Protein AF-0000000072286751 (afdb_homodimer)

Organism: Botryotinia fuckeliana (strain B05.10) (NCBI:txid332648)

pLDDT: mean 77.52, std 20.81, range [24.02, 98.33]

Foldseek 3Di:
DDPVVVVQLVVLVVCLVVVPPFQEWEAAQPDIHTDHCVQPLVQFVQNVPPPPPQWDADPVRGIYGYHSVHDVLLVSQVRCCSRNVGGDLCPVPPPVPDPPPSDLPDDPPDDPDDDDAFAAQQDLSLQSLLSNLLVCQVRVGPCSNVVSLSVNLVNRRDHYDQCPDDLVVLQPDDGNLLVSLVVNLVRDLVRDPLVVRSNLVSSLCNLVNVLVVLVVVVVVVVPPPDPQRSNSVHPCNSVSSVVSNVSSVCVVVVVVVVVD/DDPVVVVQLVVLVVCLVVVPPFQEWEAAQPDIHTDHCVQPLVQFVQNVPPPPPQWDADPVRGIYGYHSVHDVQLVSQVRCCSRNVGGDLCPVPPPVPDPPPSDLPDDPPDDPDDDDAFAAQQDLSLQSLLSNLLVCQVRVGPCSNVVSLSVNLVNRRDHYDQCPDDLVVLQPDDGNLLVSLVVNLVRCLPGDPLVVRSNLVSSLCNLVNVLVVLVVVVVVVVPPPDPQRSNSVHPCNSVSSVVSNVSSVCSVVVVVVVVD

Radius of gyration: 31.17 Å; Cα contacts (8 Å, |Δi|>4): 661; chains: 2; bounding box: 61×95×66 Å

Sequence (520 aa):
MNQHQVANAEAQRGIHHSGEYHDIELKCKDNILVAHSAILLPRSTILANREDERWSITETNLRQFDMSDQDSVIVNAALSYIYTSEYNDDPVGTRSNTNMPSYVPAMPRQSQDSFPAARNLDDSRLLFNTEMYIFACKYKIGKLDCLAAEKFYHVAHLPSSPLLYSKADVLDKRPAFVAAASLFCDNMSDLFDRKSDELWKTMKIVSFTNYMGLKDTRWEDREAKSPKRIFWEREDFMMELLEAGWHLYHDLSIGLRNSGMNQHQVANAEAQRGIHHSGEYHDIELKCKDNILVAHSAILLPRSTILANREDERWSITETNLRQFDMSDQDSVIVNAALSYIYTSEYNDDPVGTRSNTNMPSYVPAMPRQSQDSFPAARNLDDSRLLFNTEMYIFACKYKIGKLDCLAAEKFYHVAHLPSSPLLYSKADVLDKRPAFVAAASLFCDNMSDLFDRKSDELWKTMKIVSFTNYMGLKDTRWEDREAKSPKRIFWEREDFMMELLEAGWHLYHDLSIGLRNSG

Solvent-accessible surface area (backbone atoms only — not comparable to full-atom values): 29004 Å² total; per-residue (Å²): 122,55,75,48,50,47,52,44,46,50,40,37,45,49,36,65,73,67,43,60,71,48,50,31,36,40,36,25,54,82,43,74,46,68,40,36,57,65,62,52,31,76,45,14,63,56,74,49,39,83,80,44,81,48,53,48,72,46,96,87,71,31,40,31,38,66,37,49,91,38,57,45,71,57,53,49,31,53,47,36,26,64,51,64,50,42,61,67,67,53,82,84,43,85,68,64,75,66,80,63,68,87,68,73,72,74,74,70,84,65,69,94,80,80,73,79,59,56,54,20,53,60,43,61,44,38,31,45,24,43,51,43,25,52,48,20,60,75,37,45,28,75,66,44,37,56,51,22,35,51,50,29,55,50,52,27,58,32,84,51,71,79,74,77,58,55,73,68,56,50,65,72,50,78,42,20,44,56,53,22,47,50,54,48,60,75,62,37,83,84,73,50,70,60,91,77,32,64,50,57,53,50,51,35,49,42,21,48,38,37,35,54,51,45,57,51,41,64,66,49,43,79,76,56,86,68,88,67,58,64,64,73,62,34,80,61,44,54,54,44,30,44,49,44,23,45,56,65,55,44,67,58,54,57,68,58,54,71,75,101,123,55,75,48,50,48,52,45,46,49,40,36,45,49,37,66,74,67,45,59,70,46,52,32,36,39,36,26,54,81,42,74,46,69,40,37,56,66,62,52,31,75,44,13,63,55,74,50,39,83,81,44,81,49,53,48,72,45,96,87,73,32,40,30,38,66,39,51,89,37,55,46,71,58,52,49,31,51,48,37,25,62,50,65,49,42,61,68,69,54,82,84,46,85,69,64,76,67,78,64,66,86,68,74,71,74,75,71,83,64,69,93,79,78,72,80,58,55,53,20,53,60,44,61,46,39,32,46,23,44,52,44,24,52,48,19,61,74,36,46,29,76,66,44,38,56,51,22,33,50,50,30,54,51,53,27,59,33,84,50,71,77,75,78,56,56,74,69,58,52,66,73,48,79,42,20,44,54,52,24,45,51,53,49,60,75,65,41,83,82,71,54,74,54,88,76,31,66,50,55,52,49,50,35,49,42,21,48,37,37,33,54,50,48,57,50,41,65,64,48,43,78,75,55,85,67,87,68,57,64,67,73,63,35,81,62,45,55,54,45,29,45,50,42,24,44,56,65,54,43,66,58,54,57,66,58,52,69,74,100

Nearest PDB structures (foldseek):
  4j8z-assembly1_A  TM=6.491E-01  e=1.539E-04  Homo sapiens
  3htm-assembly1_B  TM=7.422E-01  e=6.803E-04  Homo sapiens
  6y17-assembly1_B  TM=7.549E-01  e=1.559E-02  Homo sapiens
  8gq6-assembly1_A  TM=4.287E-01  e=3.068E-04  Homo sapiens
  9gp5-assembly1_D  TM=7.508E-01  e=8.080E-02  Homo sapiens

Secondary structure (DSSP, 8-state):
--HHHHHHHHHHHHHHHH-TT--EEEE-SS-EEEE-HHHHGGGBHHHH-TT-TTEEE-TTS-EEEE-TTS-HHHHHHHHHHHHHS---S-TT-TTTT----S---------SS--PPPS-SS-THHHHHHHHHHHHHHHTBTTHHHHHHHHHHHHHTSPPP-----HHHHHHS--HHHHHHHHHHHHHTTT--GGG-HHHHHHHHHHHHHHHHHHHHHHHTTT------GGGG-HHHHHHHHHHHHHHHHHHHHHHHTT-/--HHHHHHHHHHHHHHHH-TT--EEEE-SS-EEEE-HHHHGGGBHHHH-TT-TTEEE-TTS-EEEE-TTS-HHHHHHHHHHHHHS---S-TT-TTTT----S---------SS--PPPS--S-THHHHHHHHHHHHHHHTBTTHHHHHHHHHHHHHTSPPP-----HHHHHHS--HHHHHHHHHHHHHTTT--GGG-HHHHHHHHHHHHHHHHHHHHHHHTTT------GGGG-HHHHHHHHHHHHHHHHHHHHHHHTT-

InterPro domains:
  IPR000210 BTB/POZ domain [PF00651] (17-89)
  IPR011333 SKP1/BTB/POZ domain superfamily [G3DSA:3.30.710.10] (12-195)
  IPR011333 SKP1/BTB/POZ domain superfamily [SSF54695] (7-90)

Structure (mmCIF, N/CA/C/O backbone):
data_AF-0000000072286751-model_v1
#
loop_
_entity.id
_entity.type
_entity.pdbx_description
1 polymer 'BTB domain-containing protein'
#
loop_
_atom_site.group_PDB
_atom_site.id
_atom_site.type_symbol
_atom_site.label_atom_id
_atom_site.label_alt_id
_atom_site.label_comp_id
_atom_site.label_asym_id
_atom_site.label_entity_id
_atom_site.label_seq_id
_atom_site.pdbx_PDB_ins_code
_atom_site.Cartn_x
_atom_site.Cartn_y
_atom_site.Cartn_z
_atom_site.occupancy
_atom_site.B_iso_or_equiv
_atom_site.auth_seq_id
_atom_site.auth_comp_id
_atom_site.auth_asym_id
_atom_site.auth_atom_id
_atom_site.pdbx_PDB_model_num
ATOM 1 N N . MET A 1 1 ? -10.744 -2.936 3.391 1 74.76 1 MET A N 1
ATOM 2 C CA . MET A 1 1 ? -9.531 -3.59 2.909 1 74.76 1 MET A CA 1
ATOM 3 C C . MET A 1 1 ? -9.617 -5.102 3.094 1 74.76 1 MET A C 1
ATOM 5 O O . MET A 1 1 ? -10.14 -5.579 4.103 1 74.76 1 MET A O 1
ATOM 9 N N . ASN A 1 2 ? -9.259 -5.91 2.027 1 84.78 2 ASN A N 1
ATOM 10 C CA . ASN A 1 2 ? -9.193 -7.358 2.187 1 84.78 2 ASN A CA 1
ATOM 11 C C . ASN A 1 2 ? -7.882 -7.792 2.836 1 84.78 2 ASN A C 1
ATOM 13 O O . ASN A 1 2 ? -7.033 -6.955 3.149 1 84.78 2 ASN A O 1
ATOM 17 N N . GLN A 1 3 ? -7.797 -9.016 3.18 1 88.64 3 GLN A N 1
ATOM 18 C CA . GLN A 1 3 ? -6.661 -9.528 3.939 1 88.64 3 GLN A CA 1
ATOM 19 C C . GLN A 1 3 ? -5.351 -9.299 3.191 1 88.64 3 GLN A C 1
ATOM 21 O O . GLN A 1 3 ? -4.299 -9.124 3.81 1 88.64 3 GLN A O 1
ATOM 26 N N . HIS A 1 4 ? -5.405 -9.281 1.93 1 91.17 4 HIS A N 1
ATOM 27 C CA . HIS A 1 4 ? -4.209 -9.109 1.113 1 91.17 4 HIS A CA 1
ATOM 28 C C . HIS A 1 4 ? -3.734 -7.66 1.129 1 91.17 4 HIS A C 1
ATOM 30 O O . HIS A 1 4 ? -2.533 -7.397 1.215 1 91.17 4 HIS A O 1
ATOM 36 N N . GLN A 1 5 ? -4.651 -6.749 1.1 1 89.67 5 GLN A N 1
ATOM 37 C CA . GLN A 1 5 ? -4.334 -5.331 1.231 1 89.67 5 GLN A CA 1
ATOM 38 C C . GLN A 1 5 ? -3.763 -5.019 2.611 1 89.67 5 GLN A C 1
ATOM 40 O O . GLN A 1 5 ? -2.859 -4.192 2.743 1 89.67 5 GLN A O 1
ATOM 45 N N . VAL A 1 6 ? -4.323 -5.726 3.568 1 90.84 6 VAL A N 1
ATOM 46 C CA . VAL A 1 6 ? -3.846 -5.554 4.936 1 90.84 6 VAL A CA 1
ATOM 47 C C . VAL A 1 6 ? -2.397 -6.024 5.042 1 90.84 6 VAL A C 1
ATOM 49 O O . VAL A 1 6 ? -1.567 -5.362 5.67 1 90.84 6 VAL A O 1
ATOM 52 N N . ALA A 1 7 ? -2.074 -7.11 4.457 1 91.77 7 ALA A N 1
ATOM 53 C CA . ALA A 1 7 ? -0.717 -7.648 4.491 1 91.77 7 ALA A CA 1
ATOM 54 C C . ALA A 1 7 ? 0.275 -6.673 3.862 1 91.77 7 ALA A C 1
ATOM 56 O O . ALA A 1 7 ? 1.361 -6.449 4.401 1 91.77 7 ALA A O 1
ATOM 57 N N . ASN A 1 8 ? -0.103 -6.12 2.792 1 90.11 8 ASN A N 1
ATOM 58 C CA . ASN A 1 8 ? 0.754 -5.142 2.129 1 90.11 8 ASN A CA 1
ATOM 59 C C . ASN A 1 8 ? 0.94 -3.89 2.982 1 90.11 8 ASN A C 1
ATOM 61 O O . ASN A 1 8 ? 2.05 -3.366 3.088 1 90.11 8 ASN A O 1
ATOM 65 N N . ALA A 1 9 ? -0.143 -3.448 3.511 1 91 9 ALA A N 1
ATOM 66 C CA . ALA A 1 9 ? -0.096 -2.261 4.361 1 91 9 ALA A CA 1
ATOM 67 C C . ALA A 1 9 ? 0.799 -2.492 5.575 1 91 9 ALA A C 1
ATOM 69 O O . ALA A 1 9 ? 1.557 -1.604 5.973 1 91 9 ALA A O 1
ATOM 70 N N . GLU A 1 10 ? 0.687 -3.633 6.144 1 93.33 10 GLU A N 1
ATOM 71 C CA . GLU A 1 10 ? 1.496 -3.969 7.312 1 93.33 10 GLU A CA 1
ATOM 72 C C . GLU A 1 10 ? 2.98 -4.019 6.96 1 93.33 10 GLU A C 1
ATOM 74 O O . GLU A 1 10 ? 3.826 -3.599 7.752 1 93.33 10 GLU A O 1
ATOM 79 N N . ALA A 1 11 ? 3.236 -4.492 5.859 1 93.6 11 ALA A N 1
ATOM 80 C CA . ALA A 1 11 ? 4.626 -4.544 5.411 1 93.6 11 ALA A CA 1
ATOM 81 C C . ALA A 1 11 ? 5.2 -3.141 5.237 1 93.6 11 ALA A C 1
ATOM 83 O O . ALA A 1 11 ? 6.333 -2.873 5.643 1 93.6 11 ALA A O 1
ATOM 84 N N . GLN A 1 12 ? 4.482 -2.294 4.664 1 93.21 12 GLN A N 1
ATOM 85 C CA . GLN A 1 12 ? 4.922 -0.92 4.449 1 93.21 12 GLN A CA 1
ATOM 86 C C . GLN A 1 12 ? 5.117 -0.19 5.775 1 93.21 12 GLN A C 1
ATOM 88 O O . GLN A 1 12 ? 6.094 0.54 5.951 1 93.21 12 GLN A O 1
ATOM 93 N N . ARG A 1 13 ? 4.173 -0.425 6.657 1 93.73 13 ARG A N 1
ATOM 94 C CA . ARG A 1 13 ? 4.296 0.159 7.989 1 93.73 13 ARG A CA 1
ATOM 95 C C . ARG A 1 13 ? 5.559 -0.333 8.687 1 93.73 13 ARG A C 1
ATOM 97 O O . ARG A 1 13 ? 6.268 0.449 9.324 1 93.73 13 ARG A O 1
ATOM 104 N N . GLY A 1 14 ? 5.739 -1.568 8.519 1 94.77 14 GLY A N 1
ATOM 105 C CA . GLY A 1 14 ? 6.909 -2.162 9.147 1 94.77 14 GLY A CA 1
ATOM 106 C C . GLY A 1 14 ? 8.216 -1.572 8.651 1 94.77 14 GLY A C 1
ATOM 107 O O . GLY A 1 14 ? 9.105 -1.264 9.448 1 94.77 14 GLY A O 1
ATOM 108 N N . ILE A 1 15 ? 8.311 -1.371 7.411 1 94.62 15 ILE A N 1
ATOM 109 C CA . ILE A 1 15 ? 9.566 -0.89 6.845 1 94.62 15 ILE A CA 1
ATOM 110 C C . ILE A 1 15 ? 9.749 0.589 7.18 1 94.62 15 ILE A C 1
ATOM 112 O O . ILE A 1 15 ? 10.876 1.053 7.372 1 94.62 15 ILE A O 1
ATOM 116 N N . HIS A 1 16 ? 8.658 1.303 7.213 1 94.66 16 HIS A N 1
ATOM 117 C CA . HIS A 1 16 ? 8.733 2.691 7.655 1 94.66 16 HIS A CA 1
ATOM 118 C C . HIS A 1 16 ? 9.324 2.791 9.057 1 94.66 16 HIS A C 1
ATOM 120 O O . HIS A 1 16 ? 10.188 3.634 9.312 1 94.66 16 HIS A O 1
ATOM 126 N N . HIS A 1 17 ? 8.912 1.958 9.915 1 94.32 17 HIS A N 1
ATOM 127 C CA . HIS A 1 17 ? 9.324 1.987 11.314 1 94.32 17 HIS A CA 1
ATOM 128 C C . HIS A 1 17 ? 10.764 1.51 11.475 1 94.32 17 HIS A C 1
ATOM 130 O O . HIS A 1 17 ? 11.541 2.108 12.222 1 94.32 17 HIS A O 1
ATOM 136 N N . SER A 1 18 ? 11.101 0.483 10.75 1 94.43 18 SER A N 1
ATOM 137 C CA . SER A 1 18 ? 12.416 -0.121 10.937 1 94.43 18 SER A CA 1
ATOM 138 C C . SER A 1 18 ? 13.489 0.642 10.168 1 94.43 18 SER A C 1
ATOM 140 O O . SER A 1 18 ? 14.657 0.649 10.563 1 94.43 18 SER A O 1
ATOM 142 N N . GLY A 1 19 ? 13.143 1.219 9.072 1 94.62 19 GLY A N 1
ATOM 143 C CA . GLY A 1 19 ? 14.101 1.887 8.205 1 94.62 19 GLY A CA 1
ATOM 144 C C . GLY A 1 19 ? 14.991 0.923 7.444 1 94.62 19 GLY A C 1
ATOM 145 O O . GLY A 1 19 ? 15.958 1.338 6.802 1 94.62 19 GLY A O 1
ATOM 146 N N . GLU A 1 20 ? 14.622 -0.37 7.58 1 93.3 20 GLU A N 1
ATOM 147 C CA . GLU A 1 20 ? 15.413 -1.379 6.882 1 93.3 20 GLU A CA 1
ATOM 148 C C . GLU A 1 20 ? 15.347 -1.184 5.37 1 93.3 20 GLU A C 1
ATOM 150 O O . GLU A 1 20 ? 14.296 -0.837 4.829 1 93.3 20 GLU A O 1
ATOM 155 N N . TYR A 1 21 ? 16.488 -1.318 4.698 1 91.99 21 TYR A N 1
ATOM 156 C CA . TYR A 1 21 ? 16.627 -1.279 3.246 1 91.99 21 TYR A CA 1
ATOM 157 C C . TYR A 1 21 ? 16.479 0.145 2.722 1 91.99 21 TYR A C 1
ATOM 159 O O . TYR A 1 21 ? 16.107 0.351 1.565 1 91.99 21 TYR A O 1
ATOM 167 N N . HIS A 1 22 ? 16.629 1.145 3.634 1 95.21 22 HIS A N 1
ATOM 168 C CA . HIS A 1 22 ? 16.539 2.525 3.171 1 95.21 22 HIS A CA 1
ATOM 169 C C . HIS A 1 22 ? 17.688 2.868 2.23 1 95.21 22 HIS A C 1
ATOM 171 O O . HIS A 1 22 ? 18.764 2.271 2.314 1 95.21 22 HIS A O 1
ATOM 177 N N . ASP A 1 23 ? 17.443 3.802 1.31 1 94.55 23 ASP A N 1
ATOM 178 C CA . ASP A 1 23 ? 18.469 4.252 0.375 1 94.55 23 ASP A CA 1
ATOM 179 C C . ASP A 1 23 ? 18.472 5.774 0.252 1 94.55 23 ASP A C 1
ATOM 181 O O . ASP A 1 23 ? 19.189 6.333 -0.58 1 94.55 23 ASP A O 1
ATOM 185 N N . ILE A 1 24 ? 17.638 6.475 1.074 1 96.68 24 ILE A N 1
ATOM 186 C CA . ILE A 1 24 ? 17.544 7.93 1.079 1 96.68 24 ILE A CA 1
ATOM 187 C C . ILE A 1 24 ? 17.664 8.45 2.51 1 96.68 24 ILE A C 1
ATOM 189 O O . ILE A 1 24 ? 17.097 7.869 3.438 1 96.68 24 ILE A O 1
ATOM 193 N N . GLU A 1 25 ? 18.395 9.458 2.622 1 97.94 25 GLU A N 1
ATOM 194 C CA . GLU A 1 25 ? 18.429 10.228 3.862 1 97.94 25 GLU A CA 1
ATOM 195 C C . GLU A 1 25 ? 17.844 11.623 3.66 1 97.94 25 GLU A C 1
ATOM 197 O O . GLU A 1 25 ? 18.141 12.289 2.666 1 97.94 25 GLU A O 1
ATOM 202 N N . LEU A 1 26 ? 17.002 12.02 4.545 1 98.29 26 LEU A N 1
ATOM 203 C CA . LEU A 1 26 ? 16.434 13.364 4.555 1 98.29 26 LEU A CA 1
ATOM 204 C C . LEU A 1 26 ? 17.012 14.189 5.7 1 98.29 26 LEU A C 1
ATOM 206 O O . LEU A 1 26 ? 16.721 13.927 6.869 1 98.29 26 LEU A O 1
ATOM 210 N N . LYS A 1 27 ? 17.833 15.131 5.359 1 98.33 27 LYS A N 1
ATOM 211 C CA . LYS A 1 27 ? 18.467 15.976 6.367 1 98.33 27 LYS A CA 1
ATOM 212 C C . LYS A 1 27 ? 17.528 17.092 6.819 1 98.33 27 LYS A C 1
ATOM 214 O O . LYS A 1 27 ? 17.354 18.088 6.113 1 98.33 27 LYS A O 1
ATOM 219 N N . CYS A 1 28 ? 16.967 16.931 7.961 1 98.11 28 CYS A N 1
ATOM 220 C CA . CYS A 1 28 ? 16.032 17.908 8.507 1 98.11 28 CYS A CA 1
ATOM 221 C C . CYS A 1 28 ? 16.739 18.869 9.456 1 98.11 28 CYS A C 1
ATOM 223 O O . CYS A 1 28 ? 17.946 18.754 9.676 1 98.11 28 CYS A O 1
ATOM 225 N N . LYS A 1 29 ? 15.99 19.841 9.983 1 96.95 29 LYS A N 1
ATOM 226 C CA . LYS A 1 29 ? 16.505 20.881 10.869 1 96.95 29 LYS A CA 1
ATOM 227 C C . LYS A 1 29 ? 17.157 20.274 12.108 1 96.95 29 LYS A C 1
ATOM 229 O O . LYS A 1 29 ? 18.201 20.748 12.562 1 96.95 29 LYS A O 1
ATOM 234 N N . ASP A 1 30 ? 16.646 19.16 12.621 1 96.86 30 ASP A N 1
ATOM 235 C CA . ASP A 1 30 ? 17.044 18.679 13.941 1 96.86 30 ASP A CA 1
ATOM 236 C C . ASP A 1 30 ? 17.482 17.217 13.883 1 96.86 30 ASP A C 1
ATOM 238 O O . ASP A 1 30 ? 18.044 16.694 14.848 1 96.86 30 ASP A O 1
ATOM 242 N N . ASN A 1 31 ? 17.197 16.528 12.805 1 96.72 31 ASN A N 1
ATOM 243 C CA . ASN A 1 31 ? 17.472 15.097 12.719 1 96.72 31 ASN A CA 1
ATOM 244 C C . ASN A 1 31 ? 17.65 14.647 11.272 1 96.72 31 ASN A C 1
ATOM 246 O O . ASN A 1 31 ? 17.433 15.427 10.343 1 96.72 31 ASN A O 1
ATOM 250 N N . ILE A 1 32 ? 18.147 13.49 11.106 1 97.37 32 ILE A N 1
ATOM 251 C CA . ILE A 1 32 ? 18.185 12.832 9.804 1 97.37 32 ILE A CA 1
ATOM 252 C C . ILE A 1 32 ? 17.176 11.686 9.775 1 97.37 32 ILE A C 1
ATOM 254 O O . ILE A 1 32 ? 17.154 10.848 10.679 1 97.37 32 ILE A O 1
ATOM 258 N N . LEU A 1 33 ? 16.29 11.71 8.813 1 97.84 33 LEU A N 1
ATOM 259 C CA . LEU A 1 33 ? 15.319 10.639 8.619 1 97.84 33 LEU A CA 1
ATOM 260 C C . LEU A 1 33 ? 15.682 9.788 7.407 1 97.84 33 LEU A C 1
ATOM 262 O O . LEU A 1 33 ? 16.365 10.259 6.495 1 97.84 33 LEU A O 1
ATOM 266 N N . VAL A 1 34 ? 15.255 8.543 7.46 1 97.76 34 VAL A N 1
ATOM 267 C CA . VAL A 1 34 ? 15.562 7.658 6.341 1 97.76 34 VAL A CA 1
ATOM 268 C C . VAL A 1 34 ? 14.274 7.288 5.607 1 97.76 34 VAL A C 1
ATOM 270 O O . VAL A 1 34 ? 13.189 7.318 6.192 1 97.76 34 VAL A O 1
ATOM 273 N N . ALA A 1 35 ? 14.363 7.093 4.329 1 97.7 35 ALA A N 1
ATOM 274 C CA . ALA A 1 35 ? 13.229 6.735 3.481 1 97.7 35 ALA A CA 1
ATOM 275 C C . ALA A 1 35 ? 13.665 5.823 2.338 1 97.7 35 ALA A C 1
ATOM 277 O O . ALA A 1 35 ? 14.838 5.454 2.243 1 97.7 35 ALA A O 1
ATOM 278 N N . HIS A 1 36 ? 12.788 5.35 1.568 1 96.8 36 HIS A N 1
ATOM 279 C CA . HIS A 1 36 ? 13.017 4.45 0.444 1 96.8 36 HIS A CA 1
ATOM 280 C C . HIS A 1 36 ? 12.613 5.101 -0.875 1 96.8 36 HIS A C 1
ATOM 282 O O . HIS A 1 36 ? 11.478 5.559 -1.024 1 96.8 36 HIS A O 1
ATOM 288 N N . SER A 1 37 ? 13.501 5.094 -1.837 1 96.15 37 SER A N 1
ATOM 289 C CA . SER A 1 37 ? 13.272 5.743 -3.123 1 96.15 37 SER A CA 1
ATOM 290 C C . SER A 1 37 ? 12.001 5.224 -3.786 1 96.15 37 SER A C 1
ATOM 292 O O . SER A 1 37 ? 11.192 6.007 -4.288 1 96.15 37 SER A O 1
ATOM 294 N N . ALA A 1 38 ? 11.784 3.941 -3.727 1 95.16 38 ALA A N 1
ATOM 295 C CA . ALA A 1 38 ? 10.68 3.29 -4.428 1 95.16 38 ALA A CA 1
ATOM 296 C C . ALA A 1 38 ? 9.334 3.715 -3.847 1 95.16 38 ALA A C 1
ATOM 298 O O . ALA A 1 38 ? 8.3 3.593 -4.507 1 95.16 38 ALA A O 1
ATOM 299 N N . ILE A 1 39 ? 9.359 4.137 -2.587 1 95.82 39 ILE A N 1
ATOM 300 C CA . ILE A 1 39 ? 8.12 4.495 -1.905 1 95.82 39 ILE A CA 1
ATOM 301 C C . ILE A 1 39 ? 7.943 6.012 -1.918 1 95.82 39 ILE A C 1
ATOM 303 O O . ILE A 1 39 ? 6.857 6.515 -2.214 1 95.82 39 ILE A O 1
ATOM 307 N N . LEU A 1 40 ? 9.003 6.75 -1.689 1 97 40 LEU A N 1
ATOM 308 C CA . LEU A 1 40 ? 8.973 8.195 -1.49 1 97 40 LEU A CA 1
ATOM 309 C C . LEU A 1 40 ? 8.876 8.926 -2.825 1 97 40 LEU A C 1
ATOM 311 O O . LEU A 1 40 ? 8.032 9.808 -2.996 1 97 40 LEU A O 1
ATOM 315 N N . LEU A 1 41 ? 9.645 8.567 -3.822 1 96.7 41 LEU A N 1
ATOM 316 C CA . LEU A 1 41 ? 9.883 9.403 -4.994 1 96.7 41 LEU A CA 1
ATOM 317 C C . LEU A 1 41 ? 8.66 9.423 -5.905 1 96.7 41 LEU A C 1
ATOM 319 O O . LEU A 1 41 ? 8.294 10.474 -6.436 1 96.7 41 LEU A O 1
ATOM 323 N N . PRO A 1 42 ? 7.967 8.306 -6.017 1 95.45 42 PRO A N 1
ATOM 324 C CA . PRO A 1 42 ? 6.772 8.372 -6.861 1 95.45 42 PRO A CA 1
ATOM 325 C C . PRO A 1 42 ? 5.694 9.288 -6.286 1 95.45 42 PRO A C 1
ATOM 327 O O . PRO A 1 42 ? 4.75 9.655 -6.991 1 95.45 42 PRO A O 1
ATOM 330 N N . ARG A 1 43 ? 5.82 9.617 -5.029 1 96.27 43 ARG A N 1
ATOM 331 C CA . ARG A 1 43 ? 4.75 10.334 -4.341 1 96.27 43 ARG A CA 1
ATOM 332 C C . ARG A 1 43 ? 5.05 11.827 -4.269 1 96.27 43 ARG A C 1
ATOM 334 O O . ARG A 1 43 ? 4.238 12.605 -3.762 1 96.27 43 ARG A O 1
ATOM 341 N N . SER A 1 44 ? 6.147 12.29 -4.757 1 96.83 44 SER A N 1
ATOM 342 C CA . SER A 1 44 ? 6.535 13.696 -4.706 1 96.83 44 SER A CA 1
ATOM 343 C C . SER A 1 44 ? 7.307 14.103 -5.957 1 96.83 44 SER A C 1
ATOM 345 O O . SER A 1 44 ? 8.42 13.627 -6.188 1 96.83 44 SER A O 1
ATOM 347 N N . THR A 1 45 ? 6.806 15.026 -6.698 1 95.19 45 THR A N 1
ATOM 348 C CA . THR A 1 45 ? 7.46 15.467 -7.925 1 95.19 45 THR A CA 1
ATOM 349 C C . THR A 1 45 ? 8.751 16.217 -7.61 1 95.19 45 THR A C 1
ATOM 351 O O . THR A 1 45 ? 9.732 16.113 -8.35 1 95.19 45 THR A O 1
ATOM 354 N N . ILE A 1 46 ? 8.779 16.961 -6.528 1 96.35 46 ILE A N 1
ATOM 355 C CA . ILE A 1 46 ? 9.95 17.745 -6.151 1 96.35 46 ILE A CA 1
ATOM 356 C C . ILE A 1 46 ? 11.079 16.811 -5.719 1 96.35 46 ILE A C 1
ATOM 358 O O . ILE A 1 46 ? 12.223 16.969 -6.151 1 96.35 46 ILE A O 1
ATOM 362 N N . LEU A 1 47 ? 10.748 15.844 -4.982 1 96.93 47 LEU A N 1
ATOM 363 C CA . LEU A 1 47 ? 11.763 14.921 -4.486 1 96.93 47 LEU A CA 1
ATOM 364 C C . LEU A 1 47 ? 12.231 13.981 -5.592 1 96.93 47 LEU A C 1
ATOM 366 O O . LEU A 1 47 ? 13.348 13.463 -5.541 1 96.93 47 LEU A O 1
ATOM 370 N N . ALA A 1 48 ? 11.403 13.756 -6.567 1 96.05 48 ALA A N 1
ATOM 371 C CA . ALA A 1 48 ? 11.753 12.87 -7.674 1 96.05 48 ALA A CA 1
ATOM 372 C C . ALA A 1 48 ? 12.659 13.577 -8.677 1 96.05 48 ALA A C 1
ATOM 374 O O . ALA A 1 48 ? 13.253 12.935 -9.547 1 96.05 48 ALA A O 1
ATOM 375 N N . ASN A 1 49 ? 12.747 14.895 -8.597 1 96.62 49 ASN A N 1
ATOM 376 C CA . ASN A 1 49 ? 13.571 15.664 -9.523 1 96.62 49 ASN A CA 1
ATOM 377 C C . ASN A 1 49 ? 15.058 15.466 -9.248 1 96.62 49 ASN A C 1
ATOM 379 O O . ASN A 1 49 ? 15.614 16.086 -8.34 1 96.62 49 ASN A O 1
ATOM 383 N N . ARG A 1 50 ? 15.699 14.743 -10.042 1 90.41 50 ARG A N 1
ATOM 384 C CA . ARG A 1 50 ? 17.095 14.362 -9.854 1 90.41 50 ARG A CA 1
ATOM 385 C C . ARG A 1 50 ? 18.018 15.565 -10.02 1 90.41 50 ARG A C 1
ATOM 387 O O . ARG A 1 50 ? 19.147 15.561 -9.524 1 90.41 50 ARG A O 1
ATOM 394 N N . GLU A 1 51 ? 17.53 16.596 -10.661 1 94.27 51 GLU A N 1
ATOM 395 C CA . GLU A 1 51 ? 18.346 17.772 -10.946 1 94.27 51 GLU A CA 1
ATOM 396 C C . GLU A 1 51 ? 18.268 18.787 -9.809 1 94.27 51 GLU A C 1
ATOM 398 O O . GLU A 1 51 ? 18.977 19.795 -9.82 1 94.27 51 GLU A O 1
ATOM 403 N N . ASP A 1 52 ? 17.405 18.471 -8.939 1 95.46 52 ASP A N 1
ATOM 404 C CA . ASP A 1 52 ? 17.316 19.365 -7.789 1 95.46 52 ASP A CA 1
ATOM 405 C C . ASP A 1 52 ? 18.647 19.435 -7.043 1 95.46 52 ASP A C 1
ATOM 407 O O . ASP A 1 52 ? 19.207 18.403 -6.665 1 95.46 52 ASP A O 1
ATOM 411 N N . GLU A 1 53 ? 19.167 20.616 -6.795 1 96.28 53 GLU A N 1
ATOM 412 C CA . GLU A 1 53 ? 20.492 20.85 -6.229 1 96.28 53 GLU A CA 1
ATOM 413 C C . GLU A 1 53 ? 20.563 20.384 -4.777 1 96.28 53 GLU A C 1
ATOM 415 O O . GLU A 1 53 ? 21.652 20.256 -4.214 1 96.28 53 GLU A O 1
ATOM 420 N N . ARG A 1 54 ? 19.437 20.129 -4.211 1 97.1 54 ARG A N 1
ATOM 421 C CA . ARG A 1 54 ? 19.405 19.723 -2.81 1 97.1 54 ARG A CA 1
ATOM 422 C C . ARG A 1 54 ? 19.787 18.255 -2.656 1 97.1 54 ARG A C 1
ATOM 424 O O . ARG A 1 54 ? 20.015 17.781 -1.541 1 97.1 54 ARG A O 1
ATOM 431 N N . TRP A 1 55 ? 19.848 17.566 -3.745 1 96.9 55 TRP A N 1
ATOM 432 C CA . TRP A 1 55 ? 20.302 16.18 -3.705 1 96.9 55 TRP A CA 1
ATOM 433 C C . TRP A 1 55 ? 21.824 16.108 -3.635 1 96.9 55 TRP A C 1
ATOM 435 O O . TRP A 1 55 ? 22.519 16.892 -4.284 1 96.9 55 TRP A O 1
ATOM 445 N N . SER A 1 56 ? 22.35 15.159 -2.917 1 96.71 56 SER A N 1
ATOM 446 C CA . SER A 1 56 ? 23.769 14.833 -2.828 1 96.71 56 SER A CA 1
ATOM 447 C C . SER A 1 56 ? 23.978 13.361 -2.49 1 96.71 56 SER A C 1
ATOM 449 O O . SER A 1 56 ? 23.014 12.63 -2.254 1 96.71 56 SER A O 1
ATOM 451 N N . ILE A 1 57 ? 25.211 12.896 -2.595 1 94.02 57 ILE A N 1
ATOM 452 C CA . ILE A 1 57 ? 25.577 11.529 -2.24 1 94.02 57 ILE A CA 1
ATOM 453 C C . ILE A 1 57 ? 26.427 11.535 -0.972 1 94.02 57 ILE A C 1
ATOM 455 O O . ILE A 1 57 ? 27.384 12.306 -0.862 1 94.02 57 ILE A O 1
ATOM 459 N N . THR A 1 58 ? 25.989 10.761 -0.036 1 91.62 58 THR A N 1
ATOM 460 C CA . THR A 1 58 ? 26.707 10.696 1.232 1 91.62 58 THR A CA 1
ATOM 461 C C . THR A 1 58 ? 27.974 9.857 1.095 1 91.62 58 THR A C 1
ATOM 463 O O . THR A 1 58 ? 28.196 9.223 0.061 1 91.62 58 THR A O 1
ATOM 466 N N . GLU A 1 59 ? 28.764 9.821 2.16 1 89.09 59 GLU A N 1
ATOM 467 C CA . GLU A 1 59 ? 29.991 9.032 2.194 1 89.09 59 GLU A CA 1
ATOM 468 C C . GLU A 1 59 ? 29.691 7.539 2.094 1 89.09 59 GLU A C 1
ATOM 470 O O . GLU A 1 59 ? 30.51 6.769 1.587 1 89.09 59 GLU A O 1
ATOM 475 N N . THR A 1 60 ? 28.52 7.148 2.622 1 86.74 60 THR A N 1
ATOM 476 C CA . THR A 1 60 ? 28.126 5.744 2.602 1 86.74 60 THR A CA 1
ATOM 477 C C . THR A 1 60 ? 27.384 5.408 1.311 1 86.74 60 THR A C 1
ATOM 479 O O . THR A 1 60 ? 26.73 4.367 1.218 1 86.74 60 THR A O 1
ATOM 482 N N . ASN A 1 61 ? 27.357 6.334 0.338 1 86.49 61 ASN A N 1
ATOM 483 C CA . ASN A 1 61 ? 26.822 6.136 -1.005 1 86.49 61 ASN A CA 1
ATOM 484 C C . ASN A 1 61 ? 25.297 6.099 -1.002 1 86.49 61 ASN A C 1
ATOM 486 O O . ASN A 1 61 ? 24.688 5.354 -1.772 1 86.49 61 ASN A O 1
ATOM 490 N N . LEU A 1 62 ? 24.726 6.793 -0.003 1 91 62 LEU A N 1
ATOM 491 C CA . LEU A 1 62 ? 23.283 7.009 0.023 1 91 62 LEU A CA 1
ATOM 492 C C . LEU A 1 62 ? 22.926 8.367 -0.572 1 91 62 LEU A C 1
ATOM 494 O O . LEU A 1 62 ? 23.749 9.285 -0.573 1 91 62 LEU A O 1
ATOM 498 N N . ARG A 1 63 ? 21.774 8.429 -1.103 1 95.07 63 ARG A N 1
ATOM 499 C CA . ARG A 1 63 ? 21.259 9.718 -1.551 1 95.07 63 ARG A CA 1
ATOM 500 C C . ARG A 1 63 ? 20.723 10.532 -0.378 1 95.07 63 ARG A C 1
ATOM 502 O O . ARG A 1 63 ? 20.028 9.998 0.489 1 95.07 63 ARG A O 1
ATOM 509 N N . GLN A 1 64 ? 21.125 11.806 -0.397 1 97.68 64 GLN A N 1
ATOM 510 C CA . GLN A 1 64 ? 20.658 12.675 0.678 1 97.68 64 GLN A CA 1
ATOM 511 C C . GLN A 1 64 ? 19.98 13.923 0.121 1 97.68 64 GLN A C 1
ATOM 513 O O . GLN A 1 64 ? 20.484 14.543 -0.818 1 97.68 64 GLN A O 1
ATOM 518 N N . PHE A 1 65 ? 18.855 14.24 0.587 1 98.3 65 PHE A N 1
ATOM 519 C CA . PHE A 1 65 ? 18.134 15.451 0.214 1 98.3 65 PHE A CA 1
ATOM 520 C C . PHE A 1 65 ? 18.189 16.481 1.337 1 98.3 65 PHE A C 1
ATOM 522 O O . PHE A 1 65 ? 17.815 16.188 2.474 1 98.3 65 PHE A O 1
ATOM 529 N N . ASP A 1 66 ? 18.561 17.677 1.068 1 98.26 66 ASP A N 1
ATOM 530 C CA . ASP A 1 66 ? 18.725 18.719 2.077 1 98.26 66 ASP A CA 1
ATOM 531 C C . ASP A 1 66 ? 17.399 19.423 2.359 1 98.26 66 ASP A C 1
ATOM 533 O O . ASP A 1 66 ? 16.936 20.232 1.553 1 98.26 66 ASP A O 1
ATOM 537 N N . MET A 1 67 ? 16.783 19.101 3.464 1 97.23 67 MET A N 1
ATOM 538 C CA . MET A 1 67 ? 15.598 19.777 3.984 1 97.23 67 MET A CA 1
ATOM 539 C C . MET A 1 67 ? 15.865 20.353 5.37 1 97.23 67 MET A C 1
ATOM 541 O O . MET A 1 67 ? 15.068 20.164 6.291 1 97.23 67 MET A O 1
ATOM 545 N N . SER A 1 68 ? 16.981 20.962 5.551 1 97.46 68 SER A N 1
ATOM 546 C CA . SER A 1 68 ? 17.426 21.458 6.849 1 97.46 68 SER A CA 1
ATOM 547 C C . SER A 1 68 ? 16.523 22.58 7.351 1 97.46 68 SER A C 1
ATOM 549 O O . SER A 1 68 ? 16.568 22.94 8.529 1 97.46 68 SER A O 1
ATOM 551 N N . ASP A 1 69 ? 15.681 23.144 6.517 1 95.6 69 ASP A N 1
ATOM 552 C CA . ASP A 1 69 ? 14.733 24.183 6.907 1 95.6 69 ASP A CA 1
ATOM 553 C C . ASP A 1 69 ? 13.431 23.574 7.42 1 95.6 69 ASP A C 1
ATOM 555 O O . ASP A 1 69 ? 12.538 24.294 7.871 1 95.6 69 ASP A O 1
ATOM 559 N N . GLN A 1 70 ? 13.352 22.26 7.348 1 96.55 70 GLN A N 1
ATOM 560 C CA . GLN A 1 70 ? 12.121 21.59 7.753 1 96.55 70 GLN A CA 1
ATOM 561 C C . GLN A 1 70 ? 12.294 20.886 9.095 1 96.55 70 GLN A C 1
ATOM 563 O O . GLN A 1 70 ? 13.349 20.308 9.368 1 96.55 70 GLN A O 1
ATOM 568 N N . ASP A 1 71 ? 11.202 20.901 9.933 1 96.12 71 ASP A N 1
ATOM 569 C CA . ASP A 1 71 ? 11.174 20.148 11.183 1 96.12 71 ASP A CA 1
ATOM 570 C C . ASP A 1 71 ? 11.003 18.653 10.92 1 96.12 71 ASP A C 1
ATOM 572 O O . ASP A 1 71 ? 10.151 18.252 10.124 1 96.12 71 ASP A O 1
ATOM 576 N N . SER A 1 72 ? 11.77 17.835 11.645 1 97.14 72 SER A N 1
ATOM 577 C CA . SER A 1 72 ? 11.723 16.391 11.436 1 97.14 72 SER A CA 1
ATOM 578 C C . SER A 1 72 ? 10.348 15.827 11.779 1 97.14 72 SER A C 1
ATOM 580 O O . SER A 1 72 ? 9.915 14.834 11.192 1 97.14 72 SER A O 1
ATOM 582 N N . VAL A 1 73 ? 9.639 16.481 12.716 1 96.56 73 VAL A N 1
ATOM 583 C CA . VAL A 1 73 ? 8.323 16.001 13.124 1 96.56 73 VAL A CA 1
ATOM 584 C C . VAL A 1 73 ? 7.352 16.09 11.949 1 96.56 73 VAL A C 1
ATOM 586 O O . VAL A 1 73 ? 6.562 15.172 11.717 1 96.56 73 VAL A O 1
ATOM 589 N N . ILE A 1 74 ? 7.456 17.146 11.151 1 97.09 74 ILE A N 1
ATOM 590 C CA . ILE A 1 74 ? 6.593 17.346 9.992 1 97.09 74 ILE A CA 1
ATOM 591 C C . ILE A 1 74 ? 6.98 16.367 8.886 1 97.09 74 ILE A C 1
ATOM 593 O O . ILE A 1 74 ? 6.115 15.729 8.282 1 97.09 74 ILE A O 1
ATOM 597 N N . VAL A 1 75 ? 8.276 16.216 8.67 1 98.22 75 VAL A N 1
ATOM 598 C CA . VAL A 1 75 ? 8.767 15.33 7.619 1 98.22 75 VAL A CA 1
ATOM 599 C C . VAL A 1 75 ? 8.39 13.886 7.943 1 98.22 75 VAL A C 1
ATOM 601 O O . VAL A 1 75 ? 7.943 13.143 7.066 1 98.22 75 VAL A O 1
ATOM 604 N N . ASN A 1 76 ? 8.534 13.555 9.211 1 97.6 76 ASN A N 1
ATOM 605 C CA . ASN A 1 76 ? 8.191 12.198 9.623 1 97.6 76 ASN A CA 1
ATOM 606 C C . ASN A 1 76 ? 6.7 11.92 9.455 1 97.6 76 ASN A C 1
ATOM 608 O O . ASN A 1 76 ? 6.31 10.815 9.075 1 97.6 76 ASN A O 1
ATOM 612 N N . ALA A 1 77 ? 5.862 12.875 9.757 1 97.6 77 ALA A N 1
ATOM 613 C CA . ALA A 1 77 ? 4.423 12.731 9.549 1 97.6 77 ALA A CA 1
ATOM 614 C C . ALA A 1 77 ? 4.096 12.575 8.066 1 97.6 77 ALA A C 1
ATOM 616 O O . ALA A 1 77 ? 3.247 11.763 7.693 1 97.6 77 ALA A O 1
ATOM 617 N N . ALA A 1 78 ? 4.785 13.345 7.246 1 98.18 78 ALA A N 1
ATOM 618 C CA . ALA A 1 78 ? 4.592 13.223 5.803 1 98.18 78 ALA A CA 1
ATOM 619 C C . ALA A 1 78 ? 4.995 11.836 5.31 1 98.18 78 ALA A C 1
ATOM 621 O O . ALA A 1 78 ? 4.301 11.238 4.484 1 98.18 78 ALA A O 1
ATOM 622 N N . LEU A 1 79 ? 6.114 11.319 5.849 1 97.95 79 LEU A N 1
ATOM 623 C CA . LEU A 1 79 ? 6.541 9.967 5.504 1 97.95 79 LEU A CA 1
ATOM 624 C C . LEU A 1 79 ? 5.496 8.941 5.928 1 97.95 79 LEU A C 1
ATOM 626 O O . LEU A 1 79 ? 5.174 8.026 5.168 1 97.95 79 LEU A O 1
ATOM 630 N N . SER A 1 80 ? 4.979 9.126 7.122 1 97.1 80 SER A N 1
ATOM 631 C CA . SER A 1 80 ? 3.931 8.225 7.59 1 97.1 80 SER A CA 1
ATOM 632 C C . SER A 1 80 ? 2.761 8.183 6.613 1 97.1 80 SER A C 1
ATOM 634 O O . SER A 1 80 ? 2.247 7.107 6.298 1 97.1 80 SER A O 1
ATOM 636 N N . TYR A 1 81 ? 2.404 9.293 6.114 1 97.19 81 TYR A N 1
ATOM 637 C CA . TYR A 1 81 ? 1.32 9.37 5.142 1 97.19 81 TYR A CA 1
ATOM 638 C C . TYR A 1 81 ? 1.675 8.612 3.868 1 97.19 81 TYR A C 1
ATOM 640 O O . TYR A 1 81 ? 0.85 7.87 3.329 1 97.19 81 TYR A O 1
ATOM 648 N N . ILE A 1 82 ? 2.844 8.825 3.402 1 97.35 82 ILE A N 1
ATOM 649 C CA . ILE A 1 82 ? 3.296 8.234 2.148 1 97.35 82 ILE A CA 1
ATOM 650 C C . ILE A 1 82 ? 3.323 6.712 2.275 1 97.35 82 ILE A C 1
ATOM 652 O O . ILE A 1 82 ? 2.979 5.998 1.33 1 97.35 82 ILE A O 1
ATOM 656 N N . TYR A 1 83 ? 3.671 6.25 3.474 1 95.45 83 TYR A N 1
ATOM 657 C CA . TYR A 1 83 ? 3.805 4.814 3.689 1 95.45 83 TYR A CA 1
ATOM 658 C C . TYR A 1 83 ? 2.462 4.189 4.047 1 95.45 83 TYR A C 1
ATOM 660 O O . TYR A 1 83 ? 2.19 3.04 3.69 1 95.45 83 TYR A O 1
ATOM 668 N N . THR A 1 84 ? 1.599 4.941 4.761 1 94.34 84 THR A N 1
ATOM 669 C CA . THR A 1 84 ? 0.462 4.283 5.396 1 94.34 84 THR A CA 1
ATOM 670 C C . THR A 1 84 ? -0.838 5.009 5.062 1 94.34 84 THR A C 1
ATOM 672 O O . THR A 1 84 ? -1.916 4.591 5.49 1 94.34 84 THR A O 1
ATOM 675 N N . SER A 1 85 ? -0.792 6.096 4.378 1 94.74 85 SER A N 1
ATOM 676 C CA . SER A 1 85 ? -1.951 6.881 3.969 1 94.74 85 SER A CA 1
ATOM 677 C C . SER A 1 85 ? -2.539 7.654 5.145 1 94.74 85 SER A C 1
ATOM 679 O O . SER A 1 85 ? -3.703 8.059 5.109 1 94.74 85 SER A O 1
ATOM 681 N N . GLU A 1 86 ? -1.723 7.724 6.208 1 94.23 86 GLU A N 1
ATOM 682 C CA . GLU A 1 86 ? -2.161 8.451 7.396 1 94.23 86 GLU A CA 1
ATOM 683 C C . GLU A 1 86 ? -0.974 9.049 8.146 1 94.23 86 GLU A C 1
ATOM 685 O O . GLU A 1 86 ? 0.17 8.64 7.935 1 94.23 86 GLU A O 1
ATOM 690 N N . TYR A 1 87 ? -1.249 10.06 8.937 1 96.08 87 TYR A N 1
ATOM 691 C CA . TYR A 1 87 ? -0.235 10.574 9.852 1 96.08 87 TYR A CA 1
ATOM 692 C C . TYR A 1 87 ? -0.86 10.999 11.175 1 96.08 87 TYR A C 1
ATOM 694 O O . TYR A 1 87 ? -2.069 11.231 11.252 1 96.08 87 TYR A O 1
ATOM 702 N N . ASN A 1 88 ? -0.061 10.989 12.178 1 94.7 88 ASN A N 1
ATOM 703 C CA . ASN A 1 88 ? -0.473 11.436 13.504 1 94.7 88 ASN A CA 1
ATOM 704 C C . ASN A 1 88 ? -0.254 12.936 13.683 1 94.7 88 ASN A C 1
ATOM 706 O O . ASN A 1 88 ? 0.884 13.408 13.666 1 94.7 88 ASN A O 1
ATOM 710 N N . ASP A 1 89 ? -1.293 13.643 13.789 1 95.15 89 ASP A N 1
ATOM 711 C CA . ASP A 1 89 ? -1.156 15.09 13.919 1 95.15 89 ASP A CA 1
ATOM 712 C C . ASP A 1 89 ? -0.997 15.498 15.382 1 95.15 89 ASP A C 1
ATOM 714 O O . ASP A 1 89 ? -0.977 16.689 15.701 1 95.15 89 ASP A O 1
ATOM 718 N N . ASP A 1 90 ? -0.933 14.563 16.309 1 90.13 90 ASP A N 1
ATOM 719 C CA . ASP A 1 90 ? -0.642 14.803 17.719 1 90.13 90 ASP A CA 1
ATOM 720 C C . ASP A 1 90 ? 0.516 13.93 18.197 1 90.13 90 ASP A C 1
ATOM 722 O O . ASP A 1 90 ? 0.349 13.11 19.103 1 90.13 90 ASP A O 1
ATOM 726 N N . PRO A 1 91 ? 1.652 14.217 17.681 1 80.98 91 PRO A N 1
ATOM 727 C CA . PRO A 1 91 ? 2.769 13.322 17.993 1 80.98 91 PRO A CA 1
ATOM 728 C C . PRO A 1 91 ? 3.179 13.38 19.463 1 80.98 91 PRO A C 1
ATOM 730 O O . PRO A 1 91 ? 3.746 12.419 19.988 1 80.98 91 PRO A O 1
ATOM 733 N N . VAL A 1 92 ? 2.98 14.469 20.186 1 74.72 92 VAL A N 1
ATOM 734 C CA . VAL A 1 92 ? 3.38 14.62 21.581 1 74.72 92 VAL A CA 1
ATOM 735 C C . VAL A 1 92 ? 2.264 14.119 22.496 1 74.72 92 VAL A C 1
ATOM 737 O O . VAL A 1 92 ? 2.489 13.874 23.683 1 74.72 92 VAL A O 1
ATOM 740 N N . GLY A 1 93 ? 1.188 13.547 21.93 1 66.53 93 GLY A N 1
ATOM 741 C CA . GLY A 1 93 ? 0.1 12.971 22.704 1 66.53 93 GLY A CA 1
ATOM 742 C C . GLY A 1 93 ? -0.636 13.992 23.55 1 66.53 93 GLY A C 1
ATOM 743 O O . GLY A 1 93 ? -1.079 13.685 24.659 1 66.53 93 GLY A O 1
ATOM 744 N N . THR A 1 94 ? -0.465 15.251 23.289 1 55.8 94 THR A N 1
ATOM 745 C CA . THR A 1 94 ? -1.18 16.214 24.118 1 55.8 94 THR A CA 1
ATOM 746 C C . THR A 1 94 ? -2.676 15.91 24.134 1 55.8 94 THR A C 1
ATOM 748 O O . THR A 1 94 ? -3.364 16.203 25.114 1 55.8 94 THR A O 1
ATOM 751 N N . ARG A 1 95 ? -3.338 15.327 23.084 1 53 95 ARG A N 1
ATOM 752 C CA . ARG A 1 95 ? -4.764 15.016 23.057 1 53 95 ARG A CA 1
ATOM 753 C C . ARG A 1 95 ? -4.998 13.541 22.751 1 53 95 ARG A C 1
ATOM 755 O O . ARG A 1 95 ? -6.028 13.175 22.181 1 53 95 ARG A O 1
ATOM 762 N N . SER A 1 96 ? -4.118 12.605 23.077 1 41.67 96 SER A N 1
ATOM 763 C CA . SER A 1 96 ? -4.141 11.178 22.774 1 41.67 96 SER A CA 1
ATOM 764 C C . SER A 1 96 ? -5.528 10.587 23.003 1 41.67 96 SER A C 1
ATOM 766 O O . SER A 1 96 ? -5.765 9.414 22.706 1 41.67 96 SER A O 1
ATOM 768 N N . ASN A 1 97 ? -6.22 11.092 23.989 1 35.85 97 ASN A N 1
ATOM 769 C CA . ASN A 1 97 ? -7.311 10.231 24.434 1 35.85 97 ASN A CA 1
ATOM 770 C C . ASN A 1 97 ? -8.329 9.997 23.322 1 35.85 97 ASN A C 1
ATOM 772 O O . ASN A 1 97 ? -9.348 9.338 23.537 1 35.85 97 ASN A O 1
ATOM 776 N N . THR A 1 98 ? -8.622 10.979 22.493 1 35.79 98 THR A N 1
ATOM 777 C CA . THR A 1 98 ? -9.841 10.639 21.767 1 35.79 98 THR A CA 1
ATOM 778 C C . THR A 1 98 ? -9.567 9.557 20.726 1 35.79 98 THR A C 1
ATOM 780 O O . THR A 1 98 ? -8.63 9.674 19.934 1 35.79 98 THR A O 1
ATOM 783 N N . ASN A 1 99 ? -9.691 8.353 21.046 1 35.56 99 ASN A N 1
ATOM 784 C CA . ASN A 1 99 ? -9.884 7.181 20.198 1 35.56 99 ASN A CA 1
ATOM 785 C C . ASN A 1 99 ? -10.504 7.557 18.855 1 35.56 99 ASN A C 1
ATOM 787 O O . ASN A 1 99 ? -11.594 7.092 18.517 1 35.56 99 ASN A O 1
ATOM 791 N N . MET A 1 100 ? -10.524 8.752 18.428 1 37.87 100 MET A N 1
ATOM 792 C CA . MET A 1 100 ? -11.311 8.998 17.223 1 37.87 100 MET A CA 1
ATOM 793 C C . MET A 1 100 ? -10.787 8.173 16.053 1 37.87 100 MET A C 1
ATOM 795 O O . MET A 1 100 ? -9.575 8.055 15.864 1 37.87 100 MET A O 1
ATOM 799 N N . PRO A 1 101 ? -11.626 7.37 15.551 1 37.89 101 PRO A N 1
ATOM 800 C CA . PRO A 1 101 ? -11.315 6.573 14.362 1 37.89 101 PRO A CA 1
ATOM 801 C C . PRO A 1 101 ? -10.612 7.385 13.275 1 37.89 101 PRO A C 1
ATOM 803 O O . PRO A 1 101 ? -10.84 8.591 13.155 1 37.89 101 PRO A O 1
ATOM 806 N N . SER A 1 102 ? -9.442 7.057 12.988 1 41.86 102 SER A N 1
ATOM 807 C CA . SER A 1 102 ? -8.631 7.522 11.867 1 41.86 102 SER A CA 1
ATOM 808 C C . SER A 1 102 ? -9.507 7.98 10.705 1 41.86 102 SER A C 1
ATOM 810 O O . SER A 1 102 ? -8.997 8.346 9.644 1 41.86 102 SER A O 1
ATOM 812 N N . TYR A 1 103 ? -10.776 7.488 10.683 1 42.03 103 TYR A N 1
ATOM 813 C CA . TYR A 1 103 ? -11.562 7.847 9.507 1 42.03 103 TYR A CA 1
ATOM 814 C C . TYR A 1 103 ? -12.028 9.295 9.584 1 42.03 103 TYR A C 1
ATOM 816 O O . TYR A 1 103 ? -12.691 9.691 10.546 1 42.03 103 TYR A O 1
ATOM 824 N N . VAL A 1 104 ? -11.381 10.205 9.084 1 46.16 104 VAL A N 1
ATOM 825 C CA . VAL A 1 104 ? -11.899 11.555 8.893 1 46.16 104 VAL A C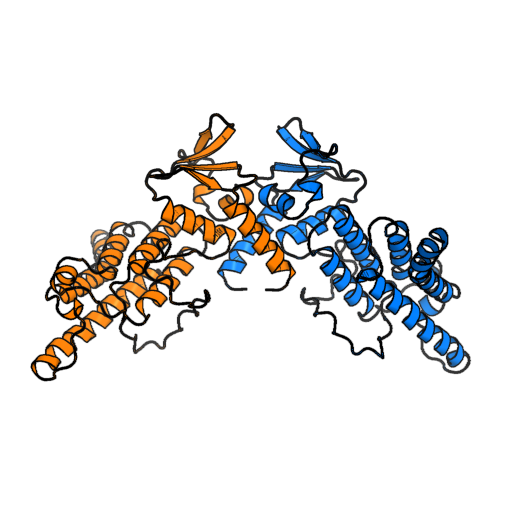A 1
ATOM 826 C C . VAL A 1 104 ? -13.129 11.514 7.989 1 46.16 104 VAL A C 1
ATOM 828 O O . VAL A 1 104 ? -13.043 11.096 6.832 1 46.16 104 VAL A O 1
ATOM 831 N N . PRO A 1 105 ? -14.342 11.576 8.589 1 43.27 105 PRO A N 1
ATOM 832 C CA . PRO A 1 105 ? -15.513 11.622 7.71 1 43.27 105 PRO A CA 1
ATOM 833 C C . PRO A 1 105 ? -15.379 12.664 6.602 1 43.27 105 PRO A C 1
ATOM 835 O O . PRO A 1 105 ? -14.688 13.671 6.777 1 43.27 105 PRO A O 1
ATOM 838 N N . ALA A 1 106 ? -15.721 12.151 5.422 1 45.42 106 ALA A N 1
ATOM 839 C CA . ALA A 1 106 ? -15.779 13.051 4.273 1 45.42 106 ALA A CA 1
ATOM 840 C C . ALA A 1 106 ? -16.431 14.378 4.648 1 45.42 106 ALA A C 1
ATOM 842 O O . ALA A 1 106 ? -17.352 14.415 5.467 1 45.42 106 ALA A O 1
ATOM 843 N N . MET A 1 107 ? -15.743 15.448 4.451 1 48.3 107 MET A N 1
ATOM 844 C CA . MET A 1 107 ? -16.285 16.788 4.662 1 48.3 107 MET A CA 1
ATOM 845 C C . MET A 1 107 ? -17.754 16.85 4.258 1 48.3 107 MET A C 1
ATOM 847 O O . MET A 1 107 ? -18.13 16.365 3.189 1 48.3 107 MET A O 1
ATOM 851 N N . PRO A 1 108 ? -18.698 16.958 5.115 1 40.49 108 PRO A N 1
ATOM 852 C CA . PRO A 1 108 ? -20.09 17.13 4.694 1 40.49 108 PRO A CA 1
ATOM 853 C C . PRO A 1 108 ? -20.231 18.06 3.49 1 40.49 108 PRO A C 1
ATOM 855 O O . PRO A 1 108 ? -19.513 19.057 3.388 1 40.49 108 PRO A O 1
ATOM 858 N N . ARG A 1 109 ? -20.542 17.493 2.384 1 41.05 109 ARG A N 1
ATOM 859 C CA . ARG A 1 109 ? -21.023 18.377 1.327 1 41.05 109 ARG A CA 1
ATOM 860 C C . ARG A 1 109 ? -22.026 19.387 1.872 1 41.05 109 ARG A C 1
ATOM 862 O O . ARG A 1 109 ? -23.18 19.043 2.138 1 41.05 109 ARG A O 1
ATOM 869 N N . GLN A 1 110 ? -21.579 20.158 2.832 1 40.2 110 GLN A N 1
ATOM 870 C CA . GLN A 1 110 ? -22.5 21.076 3.494 1 40.2 110 GLN A CA 1
ATOM 871 C C . GLN A 1 110 ? -23.415 21.761 2.483 1 40.2 110 GLN A C 1
ATOM 873 O O . GLN A 1 110 ? -22.999 22.055 1.361 1 40.2 110 GLN A O 1
ATOM 878 N N . SER A 1 111 ? -24.648 21.736 2.635 1 39.1 111 SER A N 1
ATOM 879 C CA . SER A 1 111 ? -25.623 22.688 2.113 1 39.1 111 SER A CA 1
ATOM 880 C C . SER A 1 111 ? -25.099 24.118 2.195 1 39.1 111 SER A C 1
ATOM 882 O O . SER A 1 111 ? -24.29 24.439 3.068 1 39.1 111 SER A O 1
ATOM 884 N N . GLN A 1 112 ? -25.125 24.984 1.172 1 42.26 112 GLN A N 1
ATOM 885 C CA . GLN A 1 112 ? -24.703 26.366 0.965 1 42.26 112 GLN A CA 1
ATOM 886 C C . GLN A 1 112 ? -24.787 27.167 2.262 1 42.26 112 GLN A C 1
ATOM 888 O O . GLN A 1 112 ? -24.08 28.162 2.429 1 42.26 112 GLN A O 1
ATOM 893 N N . ASP A 1 113 ? -25.855 27.119 3.182 1 46.1 113 ASP A N 1
ATOM 894 C CA . ASP A 1 113 ? -26.23 28.245 4.032 1 46.1 113 ASP A CA 1
ATOM 895 C C . ASP A 1 113 ? -25.464 28.214 5.353 1 46.1 113 ASP A C 1
ATOM 897 O O . ASP A 1 113 ? -25.128 29.264 5.906 1 46.1 113 ASP A O 1
ATOM 901 N N . SER A 1 114 ? -25.629 27.21 6.394 1 55.17 114 SER A N 1
ATOM 902 C CA . SER A 1 114 ? -25.225 27.423 7.779 1 55.17 114 SER A CA 1
ATOM 903 C C . SER A 1 114 ? -23.955 26.647 8.111 1 55.17 114 SER A C 1
ATOM 905 O O . SER A 1 114 ? -23.919 25.422 7.984 1 55.17 114 SER A O 1
ATOM 907 N N . PHE A 1 115 ? -22.829 27.308 7.977 1 63.57 115 PHE A N 1
ATOM 908 C CA . PHE A 1 115 ? -21.603 26.702 8.482 1 63.57 115 PHE A CA 1
ATOM 909 C C . PHE A 1 115 ? -21.556 26.763 10.004 1 63.57 115 PHE A C 1
ATOM 911 O O . PHE A 1 115 ? -21.666 27.841 10.591 1 63.57 115 PHE A O 1
ATOM 918 N N . PRO A 1 116 ? -21.569 25.584 10.607 1 70.48 116 PRO A N 1
ATOM 919 C CA . PRO A 1 116 ? -21.461 25.648 12.067 1 70.48 116 PRO A CA 1
ATOM 920 C C . PRO A 1 116 ? -20.158 26.294 12.534 1 70.48 116 PRO A C 1
ATOM 922 O O . PRO A 1 116 ? -19.126 26.158 11.873 1 70.48 116 PRO A O 1
ATOM 925 N N . ALA A 1 117 ? -20.292 27.121 13.582 1 77.29 117 ALA A N 1
ATOM 926 C CA . ALA A 1 117 ? -19.112 27.736 14.183 1 77.29 117 ALA A CA 1
ATOM 927 C C . ALA A 1 117 ? -18.156 26.676 14.724 1 77.29 117 ALA A C 1
ATOM 929 O O . ALA A 1 117 ? -18.591 25.65 15.252 1 77.29 117 ALA A O 1
ATOM 930 N N . ALA A 1 118 ? -16.929 26.886 14.527 1 83.24 118 ALA A N 1
ATOM 931 C CA . ALA A 1 118 ? -15.906 26.009 15.089 1 83.24 118 ALA A CA 1
ATOM 932 C C . ALA A 1 118 ? -15.867 26.117 16.611 1 83.24 118 A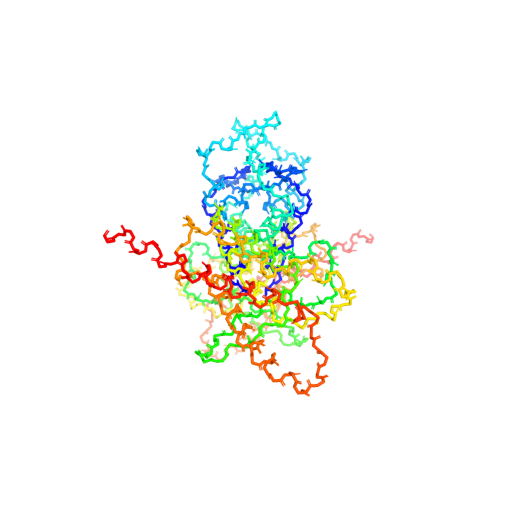LA A C 1
ATOM 934 O O . ALA A 1 118 ? -16.078 27.197 17.169 1 83.24 118 ALA A O 1
ATOM 935 N N . ARG A 1 119 ? -15.603 25.024 17.294 1 81.54 119 ARG A N 1
ATOM 936 C CA . ARG A 1 119 ? -15.674 24.972 18.75 1 81.54 119 ARG A CA 1
ATOM 937 C C . ARG A 1 119 ? -14.285 24.816 19.361 1 81.54 119 ARG A C 1
ATOM 939 O O . ARG A 1 119 ? -14.104 25.019 20.564 1 81.54 119 ARG A O 1
ATOM 946 N N . ASN A 1 120 ? -13.331 24.538 18.568 1 86.41 120 ASN A N 1
ATOM 947 C CA . ASN A 1 120 ? -11.996 24.192 19.044 1 86.41 120 ASN A CA 1
ATOM 948 C C . ASN A 1 120 ? -10.92 25.014 18.341 1 86.41 120 ASN A C 1
ATOM 950 O O . ASN A 1 120 ? -10.22 24.507 17.463 1 86.41 120 ASN A O 1
ATOM 954 N N . LEU A 1 121 ? -10.682 26.178 18.781 1 85.72 121 LEU A N 1
ATOM 955 C CA . LEU A 1 121 ? -9.813 27.105 18.063 1 85.72 121 LEU A CA 1
ATOM 956 C C . LEU A 1 121 ? -8.445 27.196 18.731 1 85.72 121 LEU A C 1
ATOM 958 O O . LEU A 1 121 ? -7.567 27.924 18.262 1 85.72 121 LEU A O 1
ATOM 962 N N . ASP A 1 122 ? -8.259 26.46 19.764 1 82.84 122 ASP A N 1
ATOM 963 C CA . ASP A 1 122 ? -6.989 26.553 20.478 1 82.84 122 ASP A CA 1
ATOM 964 C C . ASP A 1 122 ? -6.249 25.218 20.458 1 82.84 122 ASP A C 1
ATOM 966 O O . ASP A 1 122 ? -5.268 25.034 21.183 1 82.84 122 ASP A O 1
ATOM 970 N N . ASP A 1 123 ? -6.719 24.333 19.682 1 86.28 123 ASP A N 1
ATOM 971 C CA . ASP A 1 123 ? -6.079 23.029 19.537 1 86.28 123 ASP A CA 1
ATOM 972 C C . ASP A 1 123 ? -4.827 23.126 18.668 1 86.28 123 ASP A C 1
ATOM 974 O O . ASP A 1 123 ? -4.897 23.557 17.515 1 86.28 123 ASP A O 1
ATOM 978 N N . SER A 1 124 ? -3.638 22.777 19.2 1 89.3 124 SER A N 1
ATOM 979 C CA . SER A 1 124 ? -2.352 22.905 18.522 1 89.3 124 SER A CA 1
ATOM 980 C C . SER A 1 124 ? -2.324 22.093 17.232 1 89.3 124 SER A C 1
ATOM 982 O O . SER A 1 124 ? -1.497 22.344 16.352 1 89.3 124 SER A O 1
ATOM 984 N N . ARG A 1 125 ? -3.184 21.149 17.089 1 93.83 125 ARG A N 1
ATOM 985 C CA . ARG A 1 125 ? -3.267 20.338 15.878 1 93.83 125 ARG A CA 1
ATOM 986 C C . ARG A 1 125 ? -3.671 21.187 14.677 1 93.83 125 ARG A C 1
ATOM 988 O O . ARG A 1 125 ? -3.426 20.806 13.531 1 93.83 125 ARG A O 1
ATOM 995 N N . LEU A 1 126 ? -4.336 22.293 14.943 1 93.92 126 LEU A N 1
ATOM 996 C CA . LEU A 1 126 ? -4.66 23.207 13.854 1 93.92 126 LEU A CA 1
ATOM 997 C C . LEU A 1 126 ? -3.391 23.755 13.208 1 93.92 126 LEU A C 1
ATOM 999 O O . LEU A 1 126 ? -3.282 23.796 11.981 1 93.92 126 LEU A O 1
ATOM 1003 N N . LEU A 1 127 ? -2.46 24.109 14.058 1 93.74 127 LEU A N 1
ATOM 1004 C CA . LEU A 1 127 ? -1.178 24.599 13.564 1 93.74 127 LEU A CA 1
ATOM 1005 C C . LEU A 1 127 ? -0.407 23.489 12.857 1 93.74 127 LEU A C 1
ATOM 1007 O O . LEU A 1 127 ? 0.148 23.704 11.777 1 93.74 127 LEU A O 1
ATOM 1011 N N . PHE A 1 128 ? -0.42 22.3 13.4 1 96.03 128 PHE A N 1
ATOM 1012 C CA . PHE A 1 128 ? 0.29 21.16 12.831 1 96.03 128 PHE A CA 1
ATOM 1013 C C . PHE A 1 128 ? -0.228 20.843 11.433 1 96.03 128 PHE A C 1
ATOM 1015 O O . PHE A 1 128 ? 0.556 20.678 10.497 1 96.03 128 PHE A O 1
ATOM 1022 N N . ASN A 1 129 ? -1.513 20.771 11.315 1 96.9 129 ASN A N 1
ATOM 1023 C CA . ASN A 1 129 ? -2.109 20.411 10.033 1 96.9 129 ASN A CA 1
ATOM 1024 C C . ASN A 1 129 ? -1.9 21.506 8.991 1 96.9 129 ASN A C 1
ATOM 1026 O O . ASN A 1 129 ? -1.801 21.222 7.796 1 96.9 129 ASN A O 1
ATOM 1030 N N . THR A 1 130 ? -1.8 22.729 9.455 1 95.19 130 THR A N 1
ATOM 1031 C CA . THR A 1 130 ? -1.461 23.817 8.544 1 95.19 130 THR A CA 1
ATOM 1032 C C . THR A 1 130 ? -0.029 23.672 8.037 1 95.19 130 THR A C 1
ATOM 1034 O O . THR A 1 130 ? 0.229 23.816 6.84 1 95.19 130 THR A O 1
ATOM 1037 N N . GLU A 1 131 ? 0.848 23.382 8.96 1 96.07 131 GLU A N 1
ATOM 1038 C CA . GLU A 1 131 ? 2.232 23.136 8.565 1 96.07 131 GLU A CA 1
ATOM 1039 C C . GLU A 1 131 ? 2.328 21.971 7.584 1 96.07 131 GLU A C 1
ATOM 1041 O O . GLU A 1 131 ? 3.077 22.036 6.607 1 96.07 131 GLU A O 1
ATOM 1046 N N . MET A 1 132 ? 1.579 20.951 7.834 1 97.11 132 MET A N 1
ATOM 1047 C CA . MET A 1 132 ? 1.545 19.786 6.954 1 97.11 132 MET A CA 1
ATOM 1048 C C . MET A 1 132 ? 1.037 20.167 5.567 1 97.11 132 MET A C 1
ATOM 1050 O O . MET A 1 132 ? 1.571 19.705 4.557 1 97.11 132 MET A O 1
ATOM 1054 N N . TYR A 1 133 ? -0.006 20.978 5.576 1 95.4 133 TYR A N 1
ATOM 1055 C CA . TYR A 1 133 ? -0.563 21.455 4.315 1 95.4 133 TYR A CA 1
ATOM 1056 C C . TYR A 1 133 ? 0.486 22.209 3.507 1 95.4 133 TYR A C 1
ATOM 1058 O O . TYR A 1 133 ? 0.652 21.962 2.31 1 95.4 133 TYR A O 1
ATOM 1066 N N . ILE A 1 134 ? 1.15 23.082 4.092 1 93.92 134 ILE A N 1
ATOM 1067 C CA . ILE A 1 134 ? 2.176 23.886 3.436 1 93.92 134 ILE A CA 1
ATOM 1068 C C . ILE A 1 134 ? 3.293 22.979 2.925 1 93.92 134 ILE A C 1
ATOM 1070 O O . ILE A 1 134 ? 3.758 23.134 1.793 1 93.92 134 ILE A O 1
ATOM 1074 N N . PHE A 1 135 ? 3.656 22.046 3.738 1 95.65 135 PHE A N 1
ATOM 1075 C CA . PHE A 1 135 ? 4.679 21.078 3.361 1 95.65 135 PHE A CA 1
ATOM 1076 C C . PHE A 1 135 ? 4.252 20.293 2.126 1 95.65 135 PHE A C 1
ATOM 1078 O O . PHE A 1 135 ? 5.037 20.123 1.19 1 95.65 135 PHE A O 1
ATOM 1085 N N . ALA A 1 136 ? 3.04 19.805 2.196 1 95.5 136 ALA A N 1
ATOM 1086 C CA . ALA A 1 136 ? 2.491 19.031 1.085 1 95.5 136 ALA A CA 1
ATOM 1087 C C . ALA A 1 136 ? 2.552 19.824 -0.217 1 95.5 136 ALA A C 1
ATOM 1089 O O . ALA A 1 136 ? 2.908 19.281 -1.266 1 95.5 136 ALA A O 1
ATOM 1090 N N . CYS A 1 137 ? 2.241 21.073 -0.149 1 92.29 137 CYS A N 1
ATOM 1091 C CA . CYS A 1 137 ? 2.254 21.939 -1.322 1 92.29 137 CYS A CA 1
ATOM 1092 C C . CYS A 1 137 ? 3.68 22.215 -1.781 1 92.29 137 CYS A C 1
ATOM 1094 O O . CYS A 1 137 ? 3.973 22.168 -2.977 1 92.29 137 CYS A O 1
ATOM 1096 N N . LYS A 1 138 ? 4.524 22.489 -0.887 1 92.86 138 LYS A N 1
ATOM 1097 C CA . LYS A 1 138 ? 5.92 22.797 -1.184 1 92.86 138 LYS A CA 1
ATOM 1098 C C . LYS A 1 138 ? 6.595 21.64 -1.913 1 92.86 138 LYS A C 1
ATOM 1100 O O . LYS A 1 138 ? 7.347 21.854 -2.866 1 92.86 138 LYS A O 1
ATOM 1105 N N . TYR A 1 139 ? 6.293 20.44 -1.495 1 95.53 139 TYR A N 1
ATOM 1106 C CA . TYR A 1 139 ? 6.983 19.28 -2.047 1 95.53 139 TYR A CA 1
ATOM 1107 C C . TYR A 1 139 ? 6.084 18.519 -3.014 1 95.53 139 TYR A C 1
ATOM 1109 O O . TYR A 1 139 ? 6.458 17.455 -3.513 1 95.53 139 TYR A O 1
ATOM 1117 N N . LYS A 1 140 ? 4.904 18.974 -3.232 1 94.62 140 LYS A N 1
ATOM 1118 C CA . LYS A 1 140 ? 3.95 18.438 -4.199 1 94.62 140 LYS A CA 1
ATOM 1119 C C . LYS A 1 140 ? 3.692 16.954 -3.954 1 94.62 140 LYS A C 1
ATOM 1121 O O . LYS A 1 140 ? 3.824 16.136 -4.867 1 94.62 140 LYS A O 1
ATOM 1126 N N . ILE A 1 141 ? 3.342 16.676 -2.729 1 95.54 141 ILE A N 1
ATOM 1127 C CA . ILE A 1 141 ? 2.941 15.321 -2.366 1 95.54 141 ILE A CA 1
ATOM 1128 C C . ILE A 1 141 ? 1.445 15.141 -2.616 1 95.54 141 ILE A C 1
ATOM 1130 O O . ILE A 1 141 ? 0.618 15.765 -1.947 1 95.54 141 ILE A O 1
ATOM 1134 N N . GLY A 1 142 ? 1.178 14.263 -3.474 1 88.7 142 GLY A N 1
ATOM 1135 C CA . GLY A 1 142 ? -0.19 14.104 -3.94 1 88.7 142 GLY A CA 1
ATOM 1136 C C . GLY A 1 142 ? -1.161 13.748 -2.831 1 88.7 142 GLY A C 1
ATOM 1137 O O . GLY A 1 142 ? -0.905 12.834 -2.044 1 88.7 142 GLY A O 1
ATOM 1138 N N . LYS A 1 143 ? -2.222 14.477 -2.64 1 94.07 143 LYS A N 1
ATOM 1139 C CA . LYS A 1 143 ? -3.406 14.234 -1.821 1 94.07 143 LYS A CA 1
ATOM 1140 C C . LYS A 1 143 ? -3.114 14.488 -0.345 1 94.07 143 LYS A C 1
ATOM 1142 O O . LYS A 1 143 ? -4.022 14.448 0.489 1 94.07 143 LYS A O 1
ATOM 1147 N N . LEU A 1 144 ? -1.878 14.742 -0.005 1 96.11 144 LEU A N 1
ATOM 1148 C CA . LEU A 1 144 ? -1.57 15.029 1.392 1 96.11 144 LEU A CA 1
ATOM 1149 C C . LEU A 1 144 ? -2.184 16.357 1.822 1 96.11 144 LEU A C 1
ATOM 1151 O O . LEU A 1 144 ? -2.607 16.507 2.97 1 96.11 144 LEU A O 1
ATOM 1155 N N . ASP A 1 145 ? -2.194 17.328 0.869 1 93.64 145 ASP A N 1
ATOM 1156 C CA . ASP A 1 145 ? -2.836 18.605 1.162 1 93.64 145 ASP A CA 1
ATOM 1157 C C . ASP A 1 145 ? -4.313 18.413 1.5 1 93.64 145 ASP A C 1
ATOM 1159 O O . ASP A 1 145 ? -4.838 19.064 2.406 1 93.64 145 ASP A O 1
ATOM 1163 N N . CYS A 1 146 ? -4.939 17.47 0.862 1 93.58 146 CYS A N 1
ATOM 1164 C CA . CYS A 1 146 ? -6.344 17.177 1.124 1 93.58 146 CYS A CA 1
ATOM 1165 C C . CYS A 1 146 ? -6.53 16.611 2.527 1 93.58 146 CYS A C 1
ATOM 1167 O O . CYS A 1 146 ? -7.433 17.029 3.254 1 93.58 146 CYS A O 1
ATOM 1169 N N . LEU A 1 147 ? -5.691 15.675 2.857 1 95.52 147 LEU A N 1
ATOM 1170 C CA . LEU A 1 147 ? -5.809 15.073 4.18 1 95.52 147 LEU A CA 1
ATOM 1171 C C . LEU A 1 147 ? -5.569 16.11 5.272 1 95.52 147 LEU A C 1
ATOM 1173 O O . LEU A 1 147 ? -6.276 16.129 6.282 1 95.52 147 LEU A O 1
ATOM 1177 N N . ALA A 1 148 ? -4.54 16.912 5.078 1 96.11 148 ALA A N 1
ATOM 1178 C CA . ALA A 1 148 ? -4.226 17.946 6.061 1 96.11 148 ALA A CA 1
ATOM 1179 C C . ALA A 1 148 ? -5.41 18.887 6.263 1 96.11 148 ALA A C 1
ATOM 1181 O O . ALA A 1 148 ? -5.738 19.246 7.396 1 96.11 148 ALA A O 1
ATOM 1182 N N . ALA A 1 149 ? -6.043 19.26 5.176 1 93.75 149 ALA A N 1
ATOM 1183 C CA . ALA A 1 149 ? -7.209 20.135 5.253 1 93.75 149 ALA A CA 1
ATOM 1184 C C . ALA A 1 149 ? -8.367 19.445 5.968 1 93.75 149 ALA A C 1
ATOM 1186 O O . ALA A 1 149 ? -9.063 20.064 6.776 1 93.75 149 ALA A O 1
ATOM 1187 N N . GLU A 1 150 ? -8.573 18.241 5.679 1 93.02 150 GLU A N 1
ATOM 1188 C CA . GLU A 1 150 ? -9.628 17.465 6.324 1 93.02 150 GLU A CA 1
ATOM 1189 C C . GLU A 1 150 ? -9.399 17.368 7.83 1 93.02 150 GLU A C 1
ATOM 1191 O O . GLU A 1 150 ? -10.331 17.543 8.617 1 93.02 150 GLU A O 1
ATOM 1196 N N . LYS A 1 151 ? -8.218 17.086 8.186 1 94.8 151 LYS A N 1
ATOM 1197 C CA . LYS A 1 151 ? -7.888 16.976 9.604 1 94.8 151 LYS A CA 1
ATOM 1198 C C . LYS A 1 151 ? -8.06 18.316 10.313 1 94.8 151 LYS A C 1
ATOM 1200 O O . LYS A 1 151 ? -8.556 18.368 11.441 1 94.8 151 LYS A O 1
ATOM 1205 N N . PHE A 1 152 ? -7.624 19.337 9.641 1 95.16 152 PHE A N 1
ATOM 1206 C CA . PHE A 1 152 ? -7.825 20.673 10.191 1 95.16 152 PHE A CA 1
ATOM 1207 C C . PHE A 1 152 ? -9.301 20.924 10.476 1 95.16 152 PHE A C 1
ATOM 1209 O O . PHE A 1 152 ? -9.661 21.363 11.571 1 95.16 152 PHE A O 1
ATOM 1216 N N . TYR A 1 153 ? -10.096 20.654 9.522 1 91.69 153 TYR A N 1
ATOM 1217 C CA . TYR A 1 153 ? -11.534 20.866 9.644 1 91.69 153 TYR A CA 1
ATOM 1218 C C . TYR A 1 153 ? -12.108 20.057 10.801 1 91.69 153 TYR A C 1
ATOM 1220 O O . TYR A 1 153 ? -12.884 20.578 11.606 1 91.69 153 TYR A O 1
ATOM 1228 N N . HIS A 1 154 ? -11.72 18.872 10.848 1 91.4 154 HIS A N 1
ATOM 1229 C CA . HIS A 1 154 ? -12.216 17.99 11.898 1 91.4 154 HIS A CA 1
ATOM 1230 C C . HIS A 1 154 ? -11.821 18.502 13.28 1 91.4 154 HIS A C 1
ATOM 1232 O O . HIS A 1 154 ? -12.658 18.576 14.182 1 91.4 154 HIS A O 1
ATOM 1238 N N . VAL A 1 155 ? -10.581 18.795 13.416 1 91.55 155 VAL A N 1
ATOM 1239 C CA . VAL A 1 155 ? -10.069 19.262 14.7 1 91.55 155 VAL A CA 1
ATOM 1240 C C . VAL A 1 155 ? -10.814 20.526 15.125 1 91.55 155 VAL A C 1
ATOM 1242 O O . VAL A 1 155 ? -11.186 20.673 16.291 1 91.55 155 VAL A O 1
ATOM 1245 N N . ALA A 1 156 ? -11.041 21.408 14.189 1 89.48 156 ALA A N 1
ATOM 1246 C CA . ALA A 1 156 ? -11.709 22.676 14.469 1 89.48 156 ALA A CA 1
ATOM 1247 C C . ALA A 1 156 ? -13.121 22.446 15 1 89.48 156 ALA A C 1
ATOM 1249 O O . ALA A 1 156 ? -13.654 23.274 15.743 1 89.48 156 ALA A O 1
ATOM 1250 N N . HIS A 1 157 ? -13.683 21.338 14.747 1 87.63 157 HIS A N 1
ATOM 1251 C CA . HIS A 1 157 ? -15.085 21.131 15.09 1 87.63 157 HIS A CA 1
ATOM 1252 C C . HIS A 1 157 ? -15.233 20.105 16.208 1 87.63 157 HIS A C 1
ATOM 1254 O O . HIS A 1 157 ? -16.351 19.74 16.578 1 87.63 157 HIS A O 1
ATOM 1260 N N . LEU A 1 158 ? -14.158 19.649 16.71 1 85.95 158 LEU A N 1
ATOM 1261 C CA . LEU A 1 158 ? -14.195 18.842 17.925 1 85.95 158 LEU A CA 1
ATOM 1262 C C . LEU A 1 158 ? -14.64 19.679 19.12 1 85.95 158 LEU A C 1
ATOM 1264 O O . LEU A 1 158 ? -14.492 20.903 19.115 1 85.95 158 LEU A O 1
ATOM 1268 N N . PRO A 1 159 ? -15.232 18.898 20.105 1 78.42 159 PRO A N 1
ATOM 1269 C CA . PRO A 1 159 ? -15.584 19.63 21.325 1 78.42 159 PRO A CA 1
ATOM 1270 C C . PRO A 1 159 ? -14.363 20.197 22.046 1 78.42 159 PRO A C 1
ATOM 1272 O O . PRO A 1 159 ? -13.309 19.556 22.081 1 78.42 159 PRO A O 1
ATOM 1275 N N . SER A 1 160 ? -14.371 21.517 22.368 1 67.8 160 SER A N 1
ATOM 1276 C CA . SER A 1 160 ? -13.254 22.191 23.022 1 67.8 160 SER A CA 1
ATOM 1277 C C . SER A 1 160 ? -13.023 21.643 24.426 1 67.8 160 SER A C 1
ATOM 1279 O O . SER A 1 160 ? -13.975 21.294 25.126 1 67.8 160 SER A O 1
ATOM 1281 N N . SER A 1 161 ? -11.791 21.206 24.67 1 55.46 161 SER A N 1
ATOM 1282 C CA . SER A 1 161 ? -11.538 20.903 26.075 1 55.46 161 SER A CA 1
ATOM 1283 C C . SER A 1 161 ? -11.706 22.143 26.947 1 55.46 161 SER A C 1
ATOM 1285 O O . SER A 1 161 ? -11.425 23.26 26.508 1 55.46 161 SER A O 1
ATOM 1287 N N . PRO A 1 162 ? -12.362 21.946 28.133 1 48.56 162 PRO A N 1
ATOM 1288 C CA . PRO A 1 162 ? -12.462 23.095 29.036 1 48.56 162 PRO A CA 1
ATOM 1289 C C . PRO A 1 162 ? -11.12 23.79 29.257 1 48.56 162 PRO A C 1
ATOM 1291 O O . PRO A 1 162 ? -10.093 23.124 29.409 1 48.56 162 PRO A O 1
ATOM 1294 N N . LEU A 1 163 ? -10.879 24.755 28.624 1 48.4 163 LEU A N 1
ATOM 1295 C CA . LEU A 1 163 ? -9.649 25.505 28.855 1 48.4 163 LEU A CA 1
ATOM 1296 C C . LEU A 1 163 ? -9.365 25.635 30.348 1 48.4 163 LEU A C 1
ATOM 1298 O O . LEU A 1 163 ? -10.14 26.256 31.08 1 48.4 163 LEU A O 1
ATOM 1302 N N . LEU A 1 164 ? -8.892 24.557 30.893 1 45.69 164 LEU A N 1
ATOM 1303 C CA . LEU A 1 164 ? -8.51 24.673 32.297 1 45.69 164 LEU A CA 1
ATOM 1304 C C . LEU A 1 164 ? -7.458 25.76 32.486 1 45.69 164 LEU A C 1
ATOM 1306 O O . LEU A 1 164 ? -6.724 25.753 33.477 1 45.69 164 LEU A O 1
ATOM 1310 N N . TYR A 1 165 ? -7.222 26.495 31.521 1 45.59 165 TYR A N 1
ATOM 1311 C CA . TYR A 1 165 ? -6.094 27.375 31.803 1 45.59 165 TYR A CA 1
ATOM 1312 C C . TYR A 1 165 ? -6.517 28.535 32.696 1 45.59 165 TYR A C 1
ATOM 1314 O O . TYR A 1 165 ? -7.682 28.938 32.69 1 45.59 165 TYR A O 1
ATOM 1322 N N . SER A 1 166 ? -5.651 28.787 33.668 1 48.66 166 SER A N 1
ATOM 1323 C CA . SER A 1 166 ? -5.79 30.032 34.417 1 48.66 166 SER A CA 1
ATOM 1324 C C . SER A 1 166 ? -5.954 31.225 33.481 1 48.66 166 SER A C 1
ATOM 1326 O O . SER A 1 166 ? -5.504 31.187 32.334 1 48.66 166 SER A O 1
ATOM 1328 N N . LYS A 1 167 ? -6.887 32.094 33.784 1 51 167 LYS A N 1
ATOM 1329 C CA . LYS A 1 167 ? -7.207 33.329 33.074 1 51 167 LYS A CA 1
ATOM 1330 C C . LYS A 1 167 ? -5.956 33.951 32.463 1 51 167 LYS A C 1
ATOM 1332 O O . LYS A 1 167 ? -5.981 34.413 31.32 1 51 167 LYS A O 1
ATOM 1337 N N . ALA A 1 168 ? -4.898 33.928 33.191 1 49.84 168 ALA A N 1
ATOM 1338 C CA . ALA A 1 168 ? -3.669 34.611 32.796 1 49.84 168 ALA A CA 1
ATOM 1339 C C . ALA A 1 168 ? -3.008 33.912 31.612 1 49.84 168 ALA A C 1
ATOM 1341 O O . ALA A 1 168 ? -2.515 34.568 30.692 1 49.84 168 ALA A O 1
ATOM 1342 N N . ASP A 1 169 ? -3.11 32.656 31.557 1 54.45 169 ASP A N 1
ATOM 1343 C CA . ASP A 1 169 ? -2.407 31.877 30.542 1 54.45 169 ASP A CA 1
ATOM 1344 C C . ASP A 1 169 ? -3.116 31.966 29.192 1 54.45 169 ASP A C 1
ATOM 1346 O O . ASP A 1 169 ? -2.466 32.052 28.148 1 54.45 169 ASP A O 1
ATOM 1350 N N . VAL A 1 170 ? -4.341 32.067 29.371 1 55.26 170 VAL A N 1
ATOM 1351 C CA . VAL A 1 170 ? -5.148 32.121 28.157 1 55.26 170 VAL A CA 1
ATOM 1352 C C . VAL A 1 170 ? -4.981 33.483 27.485 1 55.26 170 VAL A C 1
ATOM 1354 O O . VAL A 1 170 ? -4.99 33.581 26.256 1 55.26 170 VAL A O 1
ATOM 1357 N N . LEU A 1 171 ? -4.667 34.504 28.377 1 55.76 171 LEU A N 1
ATOM 1358 C CA . LEU A 1 171 ? -4.604 35.862 27.849 1 55.76 171 LEU A CA 1
ATOM 1359 C C . LEU A 1 171 ? -3.312 36.083 27.069 1 55.76 171 LEU A C 1
ATOM 1361 O O . LEU A 1 171 ? -3.262 36.923 26.168 1 55.76 171 LEU A O 1
ATOM 1365 N N . ASP A 1 172 ? -2.306 35.274 27.422 1 59.54 172 ASP A N 1
ATOM 1366 C CA . ASP A 1 172 ? -1.015 35.598 26.822 1 59.54 172 ASP A CA 1
ATOM 1367 C C . ASP A 1 172 ? -0.725 34.698 25.623 1 59.54 172 ASP A C 1
ATOM 1369 O O . ASP A 1 172 ? 0.14 35.009 24.802 1 59.54 172 ASP A O 1
ATOM 1373 N N . LYS A 1 173 ? -1.646 33.663 25.445 1 68.19 173 LYS A N 1
ATOM 1374 C CA . LYS A 1 173 ? -1.293 32.735 24.376 1 68.19 173 LYS A CA 1
ATOM 1375 C C . LYS A 1 173 ? -2.143 32.979 23.132 1 68.19 173 LYS A C 1
ATOM 1377 O O . LYS A 1 173 ? -3.347 33.221 23.235 1 68.19 173 LYS A O 1
ATOM 1382 N N . ARG A 1 174 ? -1.449 33.163 21.964 1 74.18 174 ARG A N 1
ATOM 1383 C CA . ARG A 1 174 ? -2.166 33.244 20.696 1 74.18 174 ARG A CA 1
ATOM 1384 C C . ARG A 1 174 ? -2.889 31.936 20.391 1 74.18 174 ARG A C 1
ATOM 1386 O O . ARG A 1 174 ? -2.274 30.868 20.382 1 74.18 174 ARG A O 1
ATOM 1393 N N . PRO A 1 175 ? -4.146 31.99 20.275 1 80.09 175 PRO A N 1
ATOM 1394 C CA . PRO A 1 175 ? -4.859 30.754 19.945 1 80.09 175 PRO A CA 1
ATOM 1395 C C . PRO A 1 175 ? -4.276 30.044 18.725 1 80.09 175 PRO A C 1
ATOM 1397 O O . PRO A 1 175 ? -3.781 30.698 17.804 1 80.09 175 PRO A O 1
ATOM 1400 N N . ALA A 1 176 ? -4.355 28.813 18.662 1 87.35 176 ALA A N 1
ATOM 1401 C CA . ALA A 1 176 ? -3.76 27.985 17.616 1 87.35 176 ALA A CA 1
ATOM 1402 C C . ALA A 1 176 ? -4.329 28.34 16.245 1 87.35 176 ALA A C 1
ATOM 1404 O O . ALA A 1 176 ? -3.602 28.351 15.248 1 87.35 176 ALA A O 1
ATOM 1405 N N . PHE A 1 177 ? -5.611 28.636 16.228 1 89.95 177 PHE A N 1
ATOM 1406 C CA . PHE A 1 177 ? -6.23 28.971 14.952 1 89.95 177 PHE A CA 1
ATOM 1407 C C . PHE A 1 177 ? -5.615 30.238 14.368 1 89.95 177 PHE A C 1
ATOM 1409 O O . PHE A 1 177 ? -5.346 30.307 13.167 1 89.95 177 PHE A O 1
ATOM 1416 N N . VAL A 1 178 ? -5.444 31.214 15.188 1 85.82 178 VAL A N 1
ATOM 1417 C CA . VAL A 1 178 ? -4.888 32.481 14.726 1 85.82 178 VAL A CA 1
ATOM 1418 C C . VAL A 1 178 ? -3.449 32.274 14.257 1 85.82 178 VAL A C 1
ATOM 1420 O O . VAL A 1 178 ? -3.047 32.799 13.216 1 85.82 178 VAL A O 1
ATOM 1423 N N . ALA A 1 179 ? -2.741 31.533 15.016 1 89.33 179 ALA A N 1
ATOM 1424 C CA . ALA A 1 179 ? -1.374 31.204 14.621 1 89.33 179 ALA A CA 1
ATOM 1425 C C . ALA A 1 179 ? -1.353 30.453 13.293 1 89.33 179 ALA A C 1
ATOM 1427 O O . ALA A 1 179 ? -0.514 30.726 12.431 1 89.33 179 ALA A O 1
ATOM 1428 N N . ALA A 1 180 ? -2.218 29.54 13.102 1 92.61 180 ALA A N 1
ATOM 1429 C CA . ALA A 1 180 ? -2.324 28.748 11.879 1 92.61 180 ALA A CA 1
ATOM 1430 C C . ALA A 1 180 ? -2.649 29.632 10.679 1 92.61 180 ALA A C 1
ATOM 1432 O O . ALA A 1 180 ? -2.043 29.492 9.615 1 92.61 180 ALA A O 1
ATOM 1433 N N . ALA A 1 181 ? -3.605 30.482 10.862 1 88.52 181 ALA A N 1
ATOM 1434 C CA . ALA A 1 181 ? -4.002 31.386 9.786 1 88.52 181 ALA A CA 1
ATOM 1435 C C . ALA A 1 181 ? -2.841 32.286 9.371 1 88.52 181 ALA A C 1
ATOM 1437 O O . ALA A 1 181 ? -2.61 32.501 8.179 1 88.52 181 ALA A O 1
ATOM 1438 N N . SER A 1 182 ? -2.164 32.798 10.349 1 86.28 182 SER A N 1
ATOM 1439 C CA . SER A 1 182 ? -1.004 33.636 10.06 1 86.28 182 SER A CA 1
ATOM 1440 C C . SER A 1 182 ? 0.063 32.858 9.298 1 86.28 182 SER A C 1
ATOM 1442 O O . SER A 1 182 ? 0.618 33.355 8.316 1 86.28 182 SER A O 1
ATOM 1444 N N . LEU A 1 183 ? 0.312 31.701 9.763 1 89.97 183 LEU A N 1
ATOM 1445 C CA . LEU A 1 183 ? 1.293 30.843 9.106 1 89.97 183 LEU A CA 1
ATOM 1446 C C . LEU A 1 183 ? 0.899 30.578 7.657 1 89.97 183 LEU A C 1
ATOM 1448 O O . LEU A 1 183 ? 1.741 30.642 6.759 1 89.97 183 LEU A O 1
ATOM 1452 N N . PHE A 1 184 ? -0.336 30.234 7.466 1 89.94 184 PHE A N 1
ATOM 1453 C CA . PHE A 1 184 ? -0.849 29.938 6.133 1 89.94 184 PHE A CA 1
ATOM 1454 C C . PHE A 1 184 ? -0.682 31.138 5.21 1 89.94 184 PHE A C 1
ATOM 1456 O O . PHE A 1 184 ? -0.192 31 4.087 1 89.94 184 PHE A O 1
ATOM 1463 N N . CYS A 1 185 ? -0.985 32.298 5.609 1 82.84 185 CYS A N 1
ATOM 1464 C CA . CYS A 1 185 ? -0.907 33.519 4.816 1 82.84 185 CYS A CA 1
ATOM 1465 C C . CYS A 1 185 ? 0.54 33.855 4.472 1 82.84 185 CYS A C 1
ATOM 1467 O O . CYS A 1 185 ? 0.826 34.332 3.373 1 82.84 185 CYS A O 1
ATOM 1469 N N . ASP A 1 186 ? 1.401 33.592 5.385 1 82.99 186 ASP A N 1
ATOM 1470 C CA . ASP A 1 186 ? 2.813 33.9 5.18 1 82.99 186 ASP A CA 1
ATOM 1471 C C . ASP A 1 186 ? 3.426 32.987 4.12 1 82.99 186 ASP A C 1
ATOM 1473 O O . ASP A 1 186 ? 4.464 33.31 3.54 1 82.99 186 ASP A O 1
ATOM 1477 N N . ASN A 1 187 ? 2.789 31.911 3.841 1 81.03 187 ASN A N 1
ATOM 1478 C CA . ASN A 1 187 ? 3.393 30.921 2.955 1 81.03 187 ASN A CA 1
ATOM 1479 C C . ASN A 1 187 ? 2.585 30.75 1.672 1 81.03 187 ASN A C 1
ATOM 1481 O O . ASN A 1 187 ? 3.009 30.044 0.756 1 81.03 187 ASN A O 1
ATOM 1485 N N . MET A 1 188 ? 1.243 31.159 1.497 1 69.71 188 MET A N 1
ATOM 1486 C CA . MET A 1 188 ? 0.333 30.929 0.378 1 69.71 188 MET A CA 1
ATOM 1487 C C . MET A 1 188 ? 0.729 31.775 -0.828 1 69.71 188 MET A C 1
ATOM 1489 O O . MET A 1 188 ? 0.384 31.444 -1.963 1 69.71 188 MET A O 1
ATOM 1493 N N . SER A 1 189 ? 1.168 33.023 -0.594 1 58.23 189 SER A N 1
ATOM 1494 C CA . SER A 1 189 ? 1.284 33.967 -1.702 1 58.23 189 SER A CA 1
ATOM 1495 C C . SER A 1 189 ? 1.773 33.274 -2.969 1 58.23 189 SER A C 1
ATOM 1497 O O . SER A 1 189 ? 1.295 33.566 -4.067 1 58.23 189 SER A O 1
ATOM 1499 N N . ASP A 1 190 ? 2.657 32.388 -2.948 1 54.88 190 ASP A N 1
ATOM 1500 C CA . ASP A 1 190 ? 3.323 31.921 -4.16 1 54.88 190 ASP A CA 1
ATOM 1501 C C . ASP A 1 190 ? 2.788 30.556 -4.588 1 54.88 190 ASP A C 1
ATOM 1503 O O . ASP A 1 190 ? 2.947 30.156 -5.744 1 54.88 190 ASP A O 1
ATOM 1507 N N . LEU A 1 191 ? 2.097 29.845 -3.699 1 51.88 191 LEU A N 1
ATOM 1508 C CA . LEU A 1 191 ? 1.93 28.417 -3.951 1 51.88 191 LEU A CA 1
ATOM 1509 C C . LEU A 1 191 ? 0.493 28.1 -4.35 1 51.88 191 LEU A C 1
ATOM 1511 O O . LEU A 1 191 ? 0.209 27.009 -4.848 1 51.88 191 LEU A O 1
ATOM 1515 N N . PHE A 1 192 ? -0.433 29.08 -4.219 1 57.3 192 PHE A N 1
ATOM 1516 C CA . PHE A 1 192 ? -1.775 28.514 -4.151 1 57.3 192 PHE A CA 1
ATOM 1517 C C . PHE A 1 192 ? -2.747 29.321 -5.003 1 57.3 192 PHE A C 1
ATOM 1519 O O . PHE A 1 192 ? -2.637 30.546 -5.087 1 57.3 192 PHE A O 1
ATOM 1526 N N . ASP A 1 193 ? -3.188 28.582 -6.011 1 58.66 193 ASP A N 1
ATOM 1527 C CA . ASP A 1 193 ? -4.426 29.158 -6.529 1 58.66 193 ASP A CA 1
ATOM 1528 C C . ASP A 1 193 ? -5.504 29.203 -5.449 1 58.66 193 ASP A C 1
ATOM 1530 O O . ASP A 1 193 ? -6.107 28.178 -5.123 1 58.66 193 ASP A O 1
ATOM 1534 N N . ARG A 1 194 ? -5.601 30.25 -4.743 1 57.8 194 ARG A N 1
ATOM 1535 C CA . ARG A 1 194 ? -6.387 30.504 -3.539 1 57.8 194 ARG A CA 1
ATOM 1536 C C . ARG A 1 194 ? -7.83 30.047 -3.72 1 57.8 194 ARG A C 1
ATOM 1538 O O . ARG A 1 194 ? -8.412 29.44 -2.819 1 57.8 194 ARG A O 1
ATOM 1545 N N . LYS A 1 195 ? -8.458 30.318 -4.893 1 57.38 195 LYS A N 1
ATOM 1546 C CA . LYS A 1 195 ? -9.898 30.123 -5.027 1 57.38 195 LYS A CA 1
ATOM 1547 C C . LYS A 1 195 ? -10.266 28.646 -4.915 1 57.38 195 LYS A C 1
ATOM 1549 O O . LYS A 1 195 ? -11.322 28.303 -4.379 1 57.38 195 LYS A O 1
ATOM 1554 N N . SER A 1 196 ? -9.353 27.876 -5.167 1 63.78 196 SER A N 1
ATOM 1555 C CA . SER A 1 196 ? -9.74 26.47 -5.184 1 63.78 196 SER A CA 1
ATOM 1556 C C . SER A 1 196 ? -9.083 25.701 -4.043 1 63.78 196 SER A C 1
ATOM 1558 O O . SER A 1 196 ? -9.287 24.493 -3.903 1 63.78 196 SER A O 1
ATOM 1560 N N . ASP A 1 197 ? -8.52 26.49 -3.089 1 81.01 197 ASP A N 1
ATOM 1561 C CA . ASP A 1 197 ? -7.764 25.837 -2.024 1 81.01 197 ASP A CA 1
ATOM 1562 C C . ASP A 1 197 ? -8.668 25.487 -0.845 1 81.01 197 ASP A C 1
ATOM 1564 O O . ASP A 1 197 ? -9.372 26.351 -0.317 1 81.01 197 ASP A O 1
ATOM 1568 N N . GLU A 1 198 ? -8.694 24.317 -0.446 1 82.52 198 GLU A N 1
ATOM 1569 C CA . GLU A 1 198 ? -9.625 23.787 0.545 1 82.52 198 GLU A CA 1
ATOM 1570 C C . GLU A 1 198 ? -9.317 24.329 1.938 1 82.52 198 GLU A C 1
ATOM 1572 O O . GLU A 1 198 ? -10.231 24.632 2.708 1 82.52 198 GLU A O 1
ATOM 1577 N N . LEU A 1 199 ? -8.081 24.417 2.245 1 90.15 199 LEU A N 1
ATOM 1578 C CA . LEU A 1 199 ? -7.739 24.91 3.575 1 90.15 199 LEU A CA 1
ATOM 1579 C C . LEU A 1 199 ? -8.045 26.398 3.698 1 90.15 199 LEU A C 1
ATOM 1581 O O . LEU A 1 199 ? -8.535 26.852 4.735 1 90.15 199 LEU A O 1
ATOM 1585 N N . TRP A 1 200 ? -7.775 27.064 2.64 1 85.49 200 TRP A N 1
ATOM 1586 C CA . TRP A 1 200 ? -8.092 28.487 2.587 1 85.49 200 TRP A CA 1
ATOM 1587 C C . TRP A 1 200 ? -9.578 28.723 2.834 1 85.49 200 TRP A C 1
ATOM 1589 O O . TRP A 1 200 ? -9.952 29.565 3.655 1 85.49 200 TRP A O 1
ATOM 1599 N N . LYS A 1 201 ? -10.371 28.018 2.17 1 82.98 201 LYS A N 1
ATOM 1600 C CA . LYS A 1 201 ? -11.818 28.144 2.318 1 82.98 201 LYS A CA 1
ATOM 1601 C C . LYS A 1 201 ? -12.255 27.822 3.745 1 82.98 201 LYS A C 1
ATOM 1603 O O . LYS A 1 201 ? -13.056 28.551 4.334 1 82.98 201 LYS A O 1
ATOM 1608 N N . THR A 1 202 ? -11.723 26.831 4.239 1 87.18 202 THR A N 1
ATOM 1609 C CA . THR A 1 202 ? -12.083 26.389 5.582 1 87.18 202 THR A CA 1
ATOM 1610 C C . THR A 1 202 ? -11.696 27.44 6.619 1 87.18 202 THR A C 1
ATOM 1612 O O . THR A 1 202 ? -12.496 27.78 7.493 1 87.18 202 THR A O 1
ATOM 1615 N N . MET A 1 203 ? -10.519 27.963 6.49 1 88.21 203 MET A N 1
ATOM 1616 C CA . MET A 1 203 ? -10.043 28.941 7.464 1 88.21 203 MET A CA 1
ATOM 1617 C C . MET A 1 203 ? -10.865 30.224 7.393 1 88.21 203 MET A C 1
ATOM 1619 O O . MET A 1 203 ? -11.177 30.824 8.423 1 88.21 203 MET A O 1
ATOM 1623 N N . LYS A 1 204 ? -11.188 30.537 6.21 1 83.68 204 LYS A N 1
ATOM 1624 C CA . LYS A 1 204 ? -12.02 31.722 6.021 1 83.68 204 LYS A CA 1
ATOM 1625 C C . LYS A 1 204 ? -13.389 31.543 6.672 1 83.68 204 LYS A C 1
ATOM 1627 O O . LYS A 1 204 ? -13.849 32.415 7.412 1 83.68 204 LYS A O 1
ATOM 1632 N N . ILE A 1 205 ? -13.973 30.483 6.438 1 82.51 205 ILE A N 1
ATOM 1633 C CA . ILE A 1 205 ? -15.299 30.199 6.975 1 82.51 205 ILE A CA 1
ATOM 1634 C C . ILE A 1 205 ? -15.241 30.164 8.501 1 82.51 205 ILE A C 1
ATOM 1636 O O . ILE A 1 205 ? -16.079 30.769 9.174 1 82.51 205 ILE A O 1
ATOM 1640 N N . VAL A 1 206 ? -14.288 29.53 8.997 1 85.32 206 VAL A N 1
ATOM 1641 C CA . VAL A 1 206 ? -14.137 29.434 10.445 1 85.32 206 VAL A CA 1
ATOM 1642 C C . VAL A 1 206 ? -13.942 30.827 11.039 1 85.32 206 VAL A C 1
ATOM 1644 O O . VAL A 1 206 ? -14.53 31.156 12.072 1 85.32 206 VAL A O 1
ATOM 1647 N N . SER A 1 207 ? -13.097 31.631 10.432 1 83.97 207 SER A N 1
ATOM 1648 C CA . SER A 1 207 ? -12.821 32.976 10.927 1 83.97 207 SER A CA 1
ATOM 1649 C C . SER A 1 207 ? -14.091 33.82 10.971 1 83.97 207 SER A C 1
ATOM 1651 O O . SER A 1 207 ? -14.431 34.385 12.013 1 83.97 207 SER A O 1
ATOM 1653 N N . PHE A 1 208 ? -14.856 33.778 9.957 1 79.53 208 PHE A N 1
ATOM 1654 C CA . PHE A 1 208 ? -16.005 34.669 9.844 1 79.53 208 PHE A CA 1
ATOM 1655 C C . PHE A 1 208 ? -17.176 34.149 10.669 1 79.53 208 PHE A C 1
ATOM 1657 O O . PHE A 1 208 ? -17.885 34.928 11.31 1 79.53 208 PHE A O 1
ATOM 1664 N N . THR A 1 209 ? -17.379 32.898 10.644 1 78.02 209 THR A N 1
ATOM 1665 C CA . THR A 1 209 ? -18.49 32.333 11.403 1 78.02 209 THR A CA 1
ATOM 1666 C C . THR A 1 209 ? -18.279 32.535 12.901 1 78.02 209 THR A C 1
ATOM 1668 O O . THR A 1 209 ? -19.216 32.879 13.624 1 78.02 209 THR A O 1
ATOM 1671 N N . ASN A 1 210 ? -17.118 32.358 13.296 1 78.33 210 ASN A N 1
ATOM 1672 C CA . ASN A 1 210 ? -16.837 32.536 14.717 1 78.33 210 ASN A CA 1
ATOM 1673 C C . ASN A 1 210 ? -16.839 34.011 15.108 1 78.33 210 ASN A C 1
ATOM 1675 O O . ASN A 1 210 ? -17.281 34.367 16.202 1 78.33 210 ASN A O 1
ATOM 1679 N N . TYR A 1 211 ? -16.332 34.804 14.213 1 74.89 211 TYR A N 1
ATOM 1680 C CA . TYR A 1 211 ? -16.412 36.239 14.465 1 74.89 211 TYR A CA 1
ATOM 1681 C C . TYR A 1 211 ? -17.862 36.687 14.612 1 74.89 211 TYR A C 1
ATOM 1683 O O . TYR A 1 211 ? -18.205 37.399 15.559 1 74.89 211 TYR A O 1
ATOM 1691 N N . MET A 1 212 ? -18.725 36.235 13.716 1 72.46 212 MET A N 1
ATOM 1692 C CA . MET A 1 212 ? -20.135 36.615 13.734 1 72.46 212 MET A CA 1
ATOM 1693 C C . MET A 1 212 ? -20.825 36.088 14.987 1 72.46 212 MET A C 1
ATOM 1695 O O . MET A 1 212 ? -21.666 36.772 15.572 1 72.46 212 MET A O 1
ATOM 1699 N N . GLY A 1 213 ? -20.448 34.922 15.364 1 70.85 213 GLY A N 1
ATOM 1700 C CA . GLY A 1 213 ? -21.012 34.35 16.576 1 70.85 213 GLY A CA 1
ATOM 1701 C C . GLY A 1 213 ? -20.594 35.087 17.834 1 70.85 213 GLY A C 1
ATOM 1702 O O . GLY A 1 213 ? -21.41 35.306 18.732 1 70.85 213 GLY A O 1
ATOM 1703 N N . LEU A 1 214 ? -19.372 35.466 17.894 1 70.76 214 LEU A N 1
ATOM 1704 C CA . LEU A 1 214 ? -18.844 36.144 19.073 1 70.76 214 LEU A CA 1
ATOM 1705 C C . LEU A 1 214 ? -19.342 37.584 19.139 1 70.76 214 LEU A C 1
ATOM 1707 O O . LEU A 1 214 ? -19.628 38.097 20.224 1 70.76 214 LEU A O 1
ATOM 1711 N N . LYS A 1 215 ? -19.403 38.153 17.997 1 67.3 215 LYS A N 1
ATOM 1712 C CA . LYS A 1 215 ? -19.908 39.522 17.939 1 67.3 215 LYS A CA 1
ATOM 1713 C C . LYS A 1 215 ? -21.337 39.603 18.469 1 67.3 215 LYS A C 1
ATOM 1715 O O . LYS A 1 215 ? -21.682 40.533 19.2 1 67.3 215 LYS A O 1
ATOM 1720 N N . ASP A 1 216 ? -22.08 38.571 18.195 1 63.1 216 ASP A N 1
ATOM 1721 C CA . ASP A 1 216 ? -23.48 38.543 18.607 1 63.1 216 ASP A CA 1
ATOM 1722 C C . ASP A 1 216 ? -23.606 38.269 20.104 1 63.1 216 ASP A C 1
ATOM 1724 O O . ASP A 1 216 ? -24.441 38.871 20.783 1 63.1 216 ASP A O 1
ATOM 1728 N N . THR A 1 217 ? -22.749 37.34 20.624 1 59.96 217 THR A N 1
ATOM 1729 C CA . THR A 1 217 ? -22.829 36.985 22.036 1 59.96 217 THR A CA 1
ATOM 1730 C C . THR A 1 217 ? -22.332 38.133 22.911 1 59.96 217 THR A C 1
ATOM 1732 O O . THR A 1 217 ? -22.831 38.337 24.019 1 59.96 217 THR A O 1
ATOM 1735 N N . ARG A 1 218 ? -21.196 38.689 22.575 1 56.09 218 ARG A N 1
ATOM 1736 C CA . ARG A 1 218 ? -20.708 39.841 23.326 1 56.09 218 ARG A CA 1
ATOM 1737 C C . ARG A 1 218 ? -21.779 40.922 23.429 1 56.09 218 ARG A C 1
ATOM 1739 O O . ARG A 1 218 ? -21.914 41.573 24.467 1 56.09 218 ARG A O 1
ATOM 1746 N N . TRP A 1 219 ? -22.563 40.932 22.439 1 52.23 219 TRP A N 1
ATOM 1747 C CA . TRP A 1 219 ? -23.658 41.896 22.469 1 52.23 219 TRP A CA 1
ATOM 1748 C C . TRP A 1 219 ? -24.813 41.382 23.322 1 52.23 219 TRP A C 1
ATOM 1750 O O . TRP A 1 219 ? -25.478 42.159 24.011 1 52.23 219 TRP A O 1
ATOM 1760 N N . GLU A 1 220 ? -24.924 40.02 23.237 1 51.26 220 GLU A N 1
ATOM 1761 C CA . GLU A 1 220 ? -26.023 39.484 24.035 1 51.26 220 GLU A CA 1
ATOM 1762 C C . GLU A 1 220 ? -25.628 39.356 25.503 1 51.26 220 GLU A C 1
ATOM 1764 O O . GLU A 1 220 ? -26.464 39.521 26.394 1 51.26 220 GLU A O 1
ATOM 1769 N N . ASP A 1 221 ? -24.485 38.729 25.861 1 49.49 221 ASP A N 1
ATOM 1770 C CA . ASP A 1 221 ? -24.108 38.451 27.243 1 49.49 221 ASP A CA 1
ATOM 1771 C C . ASP A 1 221 ? -23.905 39.745 28.028 1 49.49 221 ASP A C 1
ATOM 1773 O O . ASP A 1 221 ? -23.537 39.712 29.204 1 49.49 221 ASP A O 1
ATOM 1777 N N . ARG A 1 222 ? -23.696 40.944 27.627 1 43.55 222 ARG A N 1
ATOM 1778 C CA . ARG A 1 222 ? -23.845 41.999 28.625 1 43.55 222 ARG A CA 1
ATOM 1779 C C . ARG A 1 222 ? -25.029 41.719 29.544 1 43.55 222 ARG A C 1
ATOM 1781 O O . ARG A 1 222 ? -25.059 42.184 30.685 1 43.55 222 ARG A O 1
ATOM 1788 N N . GLU A 1 223 ? -26.14 41.051 29.088 1 42 223 GLU A N 1
ATOM 1789 C CA . GLU A 1 223 ? -27.216 40.731 30.021 1 42 223 GLU A CA 1
ATOM 1790 C C . GLU A 1 223 ? -27.049 39.328 30.596 1 42 223 GLU A C 1
ATOM 1792 O O . GLU A 1 223 ? -27.425 39.072 31.742 1 42 223 GLU A O 1
ATOM 1797 N N . ALA A 1 224 ? -26.877 38.138 29.844 1 42.35 224 ALA A N 1
ATOM 1798 C CA . ALA A 1 224 ? -27.084 36.767 30.304 1 42.35 224 ALA A CA 1
ATOM 1799 C C . ALA A 1 224 ? -25.76 36.109 30.681 1 42.35 224 ALA A C 1
ATOM 1801 O O . ALA A 1 224 ? -24.736 36.344 30.034 1 42.35 224 ALA A O 1
ATOM 1802 N N . LYS A 1 225 ? -25.444 35.407 31.917 1 42.51 225 LYS A N 1
ATOM 1803 C CA . LYS A 1 225 ? -24.524 34.688 32.794 1 42.51 225 LYS A CA 1
ATOM 1804 C C . LYS A 1 225 ? -23.845 33.539 32.054 1 42.51 225 LYS A C 1
ATOM 1806 O O . LYS A 1 225 ? -23.387 32.578 32.676 1 42.51 225 LYS A O 1
ATOM 1811 N N . SER A 1 226 ? -24.013 33.227 30.814 1 40.42 226 SER A N 1
ATOM 1812 C CA . SER A 1 226 ? -23.509 31.938 30.351 1 40.42 226 SER A CA 1
ATOM 1813 C C . SER A 1 226 ? -21.989 31.871 30.451 1 40.42 226 SER A C 1
ATOM 1815 O O . SER A 1 226 ? -21.305 32.882 30.279 1 40.42 226 SER A O 1
ATOM 1817 N N . PRO A 1 227 ? -21.369 30.791 31.109 1 39.53 227 PRO A N 1
ATOM 1818 C CA . PRO A 1 227 ? -19.934 30.55 31.276 1 39.53 227 PRO A CA 1
ATOM 1819 C C . PRO A 1 227 ? -19.136 30.839 30.007 1 39.53 227 PRO A C 1
ATOM 1821 O O . PRO A 1 227 ? -19.397 30.242 28.959 1 39.53 227 PRO A O 1
ATOM 1824 N N . LYS A 1 228 ? -18.725 32.024 29.738 1 44.8 228 LYS A N 1
ATOM 1825 C CA . LYS A 1 228 ? -17.951 32.64 28.664 1 44.8 228 LYS A CA 1
ATOM 1826 C C . LYS A 1 228 ? -16.677 31.85 28.382 1 44.8 228 LYS A C 1
ATOM 1828 O O . LYS A 1 228 ? -15.982 31.43 29.31 1 44.8 228 LYS A O 1
ATOM 1833 N N . ARG A 1 229 ? -16.639 31.023 27.363 1 47.72 229 ARG A N 1
ATOM 1834 C CA . ARG A 1 229 ? -15.388 30.389 26.959 1 47.72 229 ARG A CA 1
ATOM 1835 C C . ARG A 1 229 ? -14.221 31.365 27.063 1 47.72 229 ARG A C 1
ATOM 1837 O O . ARG A 1 229 ? -14.344 32.531 26.682 1 47.72 229 ARG A O 1
ATOM 1844 N N . ILE A 1 230 ? -13.341 31.117 27.928 1 46.59 230 ILE A N 1
ATOM 1845 C CA . ILE A 1 230 ? -12.239 31.945 28.407 1 46.59 230 ILE A CA 1
ATOM 1846 C C . ILE A 1 230 ? -11.561 32.635 27.225 1 46.59 230 ILE A C 1
ATOM 1848 O O . ILE A 1 230 ? -11.235 33.822 27.295 1 46.59 230 ILE A O 1
ATOM 1852 N N . PHE A 1 231 ? -11.282 31.899 26.211 1 51.16 231 PHE A N 1
ATOM 1853 C CA . PHE A 1 231 ? -10.567 32.624 25.167 1 51.16 231 PHE A CA 1
ATOM 1854 C C . PHE A 1 231 ? -11.411 33.775 24.633 1 51.16 231 PHE A C 1
ATOM 1856 O O . PHE A 1 231 ? -10.874 34.803 24.215 1 51.16 231 PHE A O 1
ATOM 1863 N N . TRP A 1 232 ? -12.748 33.559 24.938 1 54.23 232 TRP A N 1
ATOM 1864 C CA . TRP A 1 232 ? -13.689 34.547 24.421 1 54.23 232 TRP A CA 1
ATOM 1865 C C . TRP A 1 232 ? -13.642 35.828 25.246 1 54.23 232 TRP A C 1
ATOM 1867 O O . TRP A 1 232 ? -14.204 36.852 24.848 1 54.23 232 TRP A O 1
ATOM 1877 N N . GLU A 1 233 ? -12.85 35.501 26.237 1 54.71 233 GLU A N 1
ATOM 1878 C CA . GLU A 1 233 ? -12.77 36.653 27.13 1 54.71 233 GLU A CA 1
ATOM 1879 C C . GLU A 1 233 ? -11.637 37.59 26.723 1 54.71 233 GLU A C 1
ATOM 1881 O O . GLU A 1 233 ? -11.57 38.73 27.187 1 54.71 233 GLU A O 1
ATOM 1886 N N . ARG A 1 234 ? -10.764 36.945 25.799 1 58.18 234 ARG A N 1
ATOM 1887 C CA . ARG A 1 234 ? -9.691 37.834 25.365 1 58.18 234 ARG A CA 1
ATOM 1888 C C . ARG A 1 234 ? -10.222 38.921 24.437 1 58.18 234 ARG A C 1
ATOM 1890 O O . ARG A 1 234 ? -10.943 38.631 23.48 1 58.18 234 ARG A O 1
ATOM 1897 N N . GLU A 1 235 ? -10.133 40.159 24.83 1 57.46 235 GLU A N 1
ATOM 1898 C CA . GLU A 1 235 ? -10.642 41.289 24.06 1 57.46 235 GLU A CA 1
ATOM 1899 C C . GLU A 1 235 ? -10.092 41.28 22.636 1 57.46 235 GLU A C 1
ATOM 1901 O O . GLU A 1 235 ? -10.804 41.617 21.688 1 57.46 235 GLU A O 1
ATOM 1906 N N . ASP A 1 236 ? -8.8 40.759 22.529 1 67 236 ASP A N 1
ATOM 1907 C CA . ASP A 1 236 ? -8.144 40.93 21.236 1 67 236 ASP A CA 1
ATOM 1908 C C . ASP A 1 236 ? -8.381 39.719 20.336 1 67 236 ASP A C 1
ATOM 1910 O O . ASP A 1 236 ? -8.04 39.743 19.151 1 67 236 ASP A O 1
ATOM 1914 N N . PHE A 1 237 ? -9.155 38.716 20.867 1 71.6 237 PHE A N 1
ATOM 1915 C CA . PHE A 1 237 ? -9.303 37.487 20.095 1 71.6 237 PHE A CA 1
ATOM 1916 C C . PHE A 1 237 ? -10.224 37.706 18.901 1 71.6 237 PHE A C 1
ATOM 1918 O O . PHE A 1 237 ? -9.934 37.246 17.795 1 71.6 237 PHE A O 1
ATOM 1925 N N . MET A 1 238 ? -11.288 38.397 19.157 1 70.22 238 MET A N 1
ATOM 1926 C CA . MET A 1 238 ? -12.24 38.679 18.087 1 70.22 238 MET A CA 1
ATOM 1927 C C . MET A 1 238 ? -11.574 39.46 16.958 1 70.22 238 MET A C 1
ATOM 1929 O O . MET A 1 238 ? -11.799 39.171 15.781 1 70.22 238 MET A O 1
ATOM 1933 N N . MET A 1 239 ? -10.749 40.355 17.418 1 72.86 239 MET A N 1
ATOM 1934 C CA . MET A 1 239 ? -10.061 41.165 16.416 1 72.86 239 MET A CA 1
ATOM 1935 C C . MET A 1 239 ? -9.055 40.325 15.635 1 72.86 239 MET A C 1
ATOM 1937 O O . MET A 1 239 ? -8.893 40.507 14.427 1 72.86 239 MET A O 1
ATOM 1941 N N . GLU A 1 240 ? -8.474 39.427 16.337 1 74.49 240 GLU A N 1
ATOM 1942 C CA . GLU A 1 240 ? -7.499 38.558 15.686 1 74.49 240 GLU A CA 1
ATOM 1943 C C . GLU A 1 240 ? -8.173 37.632 14.677 1 74.49 240 GLU A C 1
ATOM 1945 O O . GLU A 1 240 ? -7.62 37.363 13.608 1 74.49 240 GLU A O 1
ATOM 1950 N N . LEU A 1 241 ? -9.348 37.161 15.044 1 74.93 241 LEU A N 1
ATOM 1951 C CA . LEU A 1 241 ? -10.116 36.324 14.129 1 74.93 241 LEU A CA 1
ATOM 1952 C C . LEU A 1 241 ? -10.488 37.096 12.868 1 74.93 241 LEU A C 1
ATOM 1954 O O . LEU A 1 241 ? -10.349 36.582 11.756 1 74.93 241 LEU A O 1
ATOM 1958 N N . LEU A 1 242 ? -10.948 38.252 13.17 1 74.33 242 LEU A N 1
ATOM 1959 C CA . LEU A 1 242 ? -11.343 39.107 12.055 1 74.33 242 LEU A CA 1
ATOM 1960 C C . LEU A 1 242 ? -10.146 39.426 11.165 1 74.33 242 LEU A C 1
ATOM 1962 O O . LEU A 1 242 ? -10.25 39.377 9.937 1 74.33 242 LEU A O 1
ATOM 1966 N N . GLU A 1 243 ? 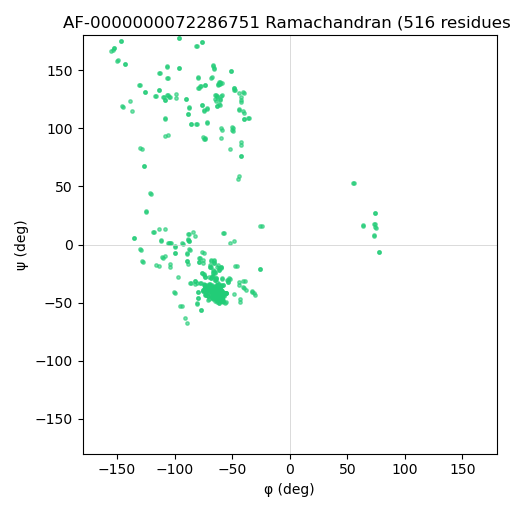-9.05 39.722 11.757 1 74.8 243 GLU A N 1
ATOM 1967 C CA . GLU A 1 243 ? -7.836 40.016 11.001 1 74.8 243 GLU A CA 1
ATOM 1968 C C . GLU A 1 243 ? -7.386 38.806 10.188 1 74.8 243 GLU A C 1
ATOM 1970 O O . GLU A 1 243 ? -6.998 38.942 9.026 1 74.8 243 GLU A O 1
ATOM 1975 N N . ALA A 1 244 ? -7.488 37.659 10.816 1 73.3 244 ALA A N 1
ATOM 1976 C CA . ALA A 1 244 ? -7.138 36.427 10.114 1 73.3 244 ALA A CA 1
ATOM 1977 C C . ALA A 1 244 ? -8.044 36.209 8.905 1 73.3 244 ALA A C 1
ATOM 1979 O O . ALA A 1 244 ? -7.568 35.882 7.816 1 73.3 244 ALA A O 1
ATOM 1980 N N . GLY A 1 245 ? -9.274 36.39 9.073 1 72.84 245 GLY A N 1
ATOM 1981 C CA . GLY A 1 245 ? -10.22 36.261 7.976 1 72.84 245 GLY A CA 1
ATOM 1982 C C . GLY A 1 245 ? -9.966 37.245 6.85 1 72.84 245 GLY A C 1
ATOM 1983 O O . GLY A 1 245 ? -10.037 36.883 5.674 1 72.84 245 GLY A O 1
ATOM 1984 N N . TRP A 1 246 ? -9.683 38.468 7.276 1 73.67 246 TRP A N 1
ATOM 1985 C CA . TRP A 1 246 ? -9.451 39.518 6.289 1 73.67 246 TRP A CA 1
ATOM 1986 C C . TRP A 1 246 ? -8.174 39.251 5.5 1 73.67 246 TRP A C 1
ATOM 1988 O O . TRP A 1 246 ? -8.133 39.457 4.285 1 73.67 246 TRP A O 1
ATOM 1998 N N . HIS A 1 247 ? -7.126 38.809 6.181 1 72.05 247 HIS A N 1
ATOM 1999 C CA . HIS A 1 247 ? -5.88 38.472 5.501 1 72.05 247 HIS A CA 1
ATOM 2000 C C . HIS A 1 247 ? -6.084 37.33 4.511 1 72.05 247 HIS A C 1
ATOM 2002 O O . HIS A 1 247 ? -5.505 37.336 3.423 1 72.05 247 HIS A O 1
ATOM 2008 N N . LEU A 1 248 ? -6.96 36.479 4.919 1 70.55 248 LEU A N 1
ATOM 2009 C CA . LEU A 1 248 ? -7.269 35.36 4.036 1 70.55 248 LEU A CA 1
ATOM 2010 C C . LEU A 1 248 ? -8.11 35.82 2.85 1 70.55 248 LEU A C 1
ATOM 2012 O O . LEU A 1 248 ? -7.942 35.322 1.735 1 70.55 248 LEU A O 1
ATOM 2016 N N . TYR A 1 249 ? -9.001 36.797 3.092 1 63.51 249 TYR A N 1
ATOM 2017 C CA . TYR A 1 249 ? -9.883 37.332 2.06 1 63.51 249 TYR A CA 1
ATOM 2018 C C . TYR A 1 249 ? -9.13 38.287 1.141 1 63.51 249 TYR A C 1
ATOM 2020 O O . TYR A 1 249 ? -9.267 38.217 -0.083 1 63.51 249 TYR A O 1
ATOM 2028 N N . HIS A 1 250 ? -8.455 39.395 1.667 1 58.56 250 HIS A N 1
ATOM 2029 C CA . HIS A 1 250 ? -7.827 40.461 0.894 1 58.56 250 HIS A CA 1
ATOM 2030 C C . HIS A 1 250 ? -6.622 39.943 0.117 1 58.56 250 HIS A C 1
ATOM 2032 O O . HIS A 1 250 ? -6.295 40.466 -0.951 1 58.56 250 HIS A O 1
ATOM 2038 N N . ASP A 1 251 ? -5.752 39.206 0.618 1 49.09 251 ASP A N 1
ATOM 2039 C CA . ASP A 1 251 ? -4.669 38.857 -0.296 1 49.09 251 ASP A CA 1
ATOM 2040 C C . ASP A 1 251 ? -5.215 38.438 -1.66 1 49.09 251 ASP A C 1
ATOM 2042 O O . ASP A 1 251 ? -4.455 38.29 -2.619 1 49.09 251 ASP A O 1
ATOM 2046 N N . LEU A 1 252 ? -6.434 38.067 -1.879 1 41.84 252 LEU A N 1
ATOM 2047 C CA . LEU A 1 252 ? -7.038 37.931 -3.199 1 41.84 252 LEU A CA 1
ATOM 2048 C C . LEU A 1 252 ? -7.125 39.282 -3.9 1 41.84 252 LEU A C 1
ATOM 2050 O O . LEU A 1 252 ? -6.928 39.371 -5.114 1 41.84 252 LEU A O 1
ATOM 2054 N N . SER A 1 253 ? -7.617 40.294 -3.263 1 38.14 253 SER A N 1
ATOM 2055 C CA . SER A 1 253 ? -7.913 41.538 -3.966 1 38.14 253 SER A CA 1
ATOM 2056 C C . SER A 1 253 ? -6.634 42.27 -4.358 1 38.14 253 SER A C 1
ATOM 2058 O O . SER A 1 253 ? -6.625 43.046 -5.315 1 38.14 253 SER A O 1
ATOM 2060 N N . ILE A 1 254 ? -5.589 42.354 -3.651 1 39.21 254 ILE A N 1
ATOM 2061 C CA . ILE A 1 254 ? -4.454 43.174 -4.062 1 39.21 254 ILE A CA 1
ATOM 2062 C C . ILE A 1 254 ? -3.797 42.562 -5.297 1 39.21 254 ILE A C 1
ATOM 2064 O O . ILE A 1 254 ? -3.369 43.284 -6.201 1 39.21 254 ILE A O 1
ATOM 2068 N N . GLY A 1 255 ? -3.697 41.292 -5.478 1 35.78 255 GLY A N 1
ATOM 2069 C CA . GLY A 1 255 ? -3.128 40.908 -6.759 1 35.78 255 GLY A CA 1
ATOM 2070 C C . GLY A 1 255 ? -3.986 41.319 -7.941 1 35.78 255 GLY A C 1
ATOM 2071 O O . GLY A 1 255 ? -3.531 41.287 -9.086 1 35.78 255 GLY A O 1
ATOM 2072 N N . LEU A 1 256 ? -5.275 41.39 -7.77 1 34.06 256 LEU A N 1
ATOM 2073 C CA . LEU A 1 256 ? -6.036 41.887 -8.911 1 34.06 256 LEU A CA 1
ATOM 2074 C C . LEU A 1 256 ? -5.786 43.377 -9.124 1 34.06 256 LEU A C 1
ATOM 2076 O O . LEU A 1 256 ? -6.045 43.905 -10.208 1 34.06 256 LEU A O 1
ATOM 2080 N N . ARG A 1 257 ? -5.449 44.21 -8.141 1 34.88 257 ARG A N 1
ATOM 2081 C CA . ARG A 1 257 ? -5.333 45.632 -8.45 1 34.88 257 ARG A CA 1
ATOM 2082 C C . ARG A 1 257 ? -4.092 45.909 -9.292 1 34.88 257 ARG A C 1
ATOM 2084 O O . ARG A 1 257 ? -4.077 46.843 -10.096 1 34.88 257 ARG A O 1
ATOM 2091 N N . ASN A 1 258 ? -2.958 45.307 -9.086 1 33.78 258 ASN A N 1
ATOM 2092 C CA . ASN A 1 258 ? -1.842 45.81 -9.88 1 33.78 258 ASN A CA 1
ATOM 2093 C C . ASN A 1 258 ? -1.933 45.347 -11.331 1 33.78 258 ASN A C 1
ATOM 2095 O O . ASN A 1 258 ? -1.024 45.599 -12.125 1 33.78 258 ASN A O 1
ATOM 2099 N N . SER A 1 259 ? -2.787 44.37 -11.661 1 30.27 259 SER A N 1
ATOM 2100 C CA . SER A 1 259 ? -2.865 44.236 -13.112 1 30.27 259 SER A CA 1
ATOM 2101 C C . SER A 1 259 ? -3.855 45.233 -13.706 1 30.27 259 SER A C 1
ATOM 2103 O O . SER A 1 259 ? -4.188 45.154 -14.89 1 30.27 259 SER A O 1
ATOM 2105 N N . GLY A 1 260 ? -4.346 46.232 -12.889 1 24.02 260 GLY A N 1
ATOM 2106 C CA . GLY A 1 260 ? -4.788 47.332 -13.731 1 24.02 260 GLY A CA 1
ATOM 2107 C C . GLY A 1 260 ? -3.648 48.208 -14.215 1 24.02 260 GLY A C 1
ATOM 2108 O O . GLY A 1 260 ? -2.556 48.186 -13.644 1 24.02 260 GLY A O 1
ATOM 2109 N N . MET B 1 1 ? -11.58 1.334 0.195 1 74.92 1 MET B N 1
ATOM 2110 C CA . MET B 1 1 ? -10.361 2.135 0.251 1 74.92 1 MET B CA 1
ATOM 2111 C C . MET B 1 1 ? -10.68 3.621 0.129 1 74.92 1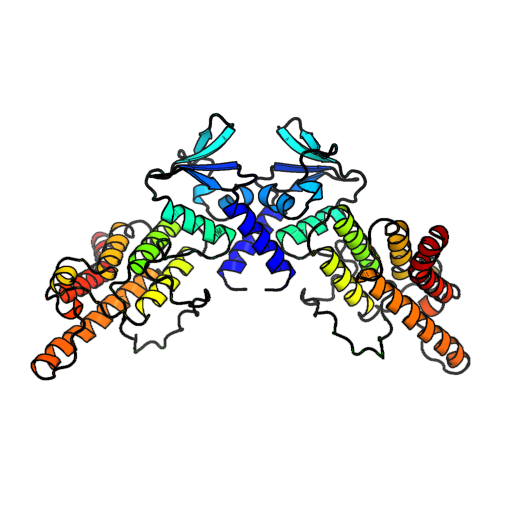 MET B C 1
ATOM 2113 O O . MET B 1 1 ? -11.56 4.01 -0.641 1 74.92 1 MET B O 1
ATOM 2117 N N . ASN B 1 2 ? -10.08 4.486 1.033 1 84.82 2 ASN B N 1
ATOM 2118 C CA . ASN B 1 2 ? -10.245 5.929 0.887 1 84.82 2 ASN B CA 1
ATOM 2119 C C . ASN B 1 2 ? -9.287 6.501 -0.153 1 84.82 2 ASN B C 1
ATOM 2121 O O . ASN B 1 2 ? -8.494 5.766 -0.744 1 84.82 2 ASN B O 1
ATOM 2125 N N . GLN B 1 3 ? -9.474 7.712 -0.476 1 88.67 3 GLN B N 1
ATOM 2126 C CA . GLN B 1 3 ? -8.727 8.34 -1.561 1 88.67 3 GLN B CA 1
ATOM 2127 C C . GLN B 1 3 ? -7.225 8.289 -1.295 1 88.67 3 GLN B C 1
ATOM 2129 O O . GLN B 1 3 ? -6.425 8.231 -2.232 1 88.67 3 GLN B O 1
ATOM 2134 N N . HIS B 1 4 ? -6.859 8.286 -0.093 1 91.13 4 HIS B N 1
ATOM 2135 C CA . HIS B 1 4 ? -5.448 8.277 0.276 1 91.13 4 HIS B CA 1
ATOM 2136 C C . HIS B 1 4 ? -4.834 6.897 0.071 1 91.13 4 HIS B C 1
ATOM 2138 O O . HIS B 1 4 ? -3.708 6.78 -0.418 1 91.13 4 HIS B O 1
ATOM 2144 N N . GLN B 1 5 ? -5.563 5.886 0.385 1 89.54 5 GLN B N 1
ATOM 2145 C CA . GLN B 1 5 ? -5.136 4.515 0.129 1 89.54 5 GLN B CA 1
ATOM 2146 C C . GLN B 1 5 ? -5.026 4.244 -1.369 1 89.54 5 GLN B C 1
ATOM 2148 O O . GLN B 1 5 ? -4.125 3.528 -1.811 1 89.54 5 GLN B O 1
ATOM 2153 N N . VAL B 1 6 ? -5.946 4.859 -2.071 1 90.84 6 VAL B N 1
ATOM 2154 C CA . VAL B 1 6 ? -5.934 4.716 -3.523 1 90.84 6 VAL B CA 1
ATOM 2155 C C . VAL B 1 6 ? -4.669 5.352 -4.094 1 90.84 6 VAL B C 1
ATOM 2157 O O . VAL B 1 6 ? -4.022 4.78 -4.975 1 90.84 6 VAL B O 1
ATOM 2160 N N . ALA B 1 7 ? -4.306 6.483 -3.622 1 91.8 7 ALA B N 1
ATOM 2161 C CA . ALA B 1 7 ? -3.11 7.177 -4.094 1 91.8 7 ALA B CA 1
ATOM 2162 C C . ALA B 1 7 ? -1.858 6.34 -3.85 1 91.8 7 ALA B C 1
ATOM 2164 O O . ALA B 1 7 ? -0.992 6.237 -4.722 1 91.8 7 ALA B O 1
ATOM 2165 N N . ASN B 1 8 ? -1.79 5.768 -2.733 1 90.18 8 ASN B N 1
ATOM 2166 C CA . ASN B 1 8 ? -0.654 4.912 -2.408 1 90.18 8 ASN B CA 1
ATOM 2167 C C . ASN B 1 8 ? -0.609 3.677 -3.303 1 90.18 8 ASN B C 1
ATOM 2169 O O . ASN B 1 8 ? 0.458 3.291 -3.782 1 90.18 8 ASN B O 1
ATOM 2173 N N . ALA B 1 9 ? -1.745 3.099 -3.446 1 91.05 9 ALA B N 1
ATOM 2174 C CA . ALA B 1 9 ? -1.838 1.91 -4.288 1 91.05 9 ALA B CA 1
ATOM 2175 C C . ALA B 1 9 ? -1.431 2.222 -5.726 1 91.05 9 ALA B C 1
ATOM 2177 O O . ALA B 1 9 ? -0.745 1.426 -6.37 1 91.05 9 ALA B O 1
ATOM 2178 N N . GLU B 1 10 ? -1.865 3.337 -6.201 1 93.37 10 GLU B N 1
ATOM 2179 C CA . GLU B 1 10 ? -1.535 3.746 -7.563 1 93.37 10 GLU B CA 1
ATOM 2180 C C . GLU B 1 10 ? -0.036 3.983 -7.72 1 93.37 10 GLU B C 1
ATOM 2182 O O . GLU B 1 10 ? 0.545 3.651 -8.756 1 93.37 10 GLU B O 1
ATOM 2187 N N . ALA B 1 11 ? 0.509 4.501 -6.75 1 93.68 11 ALA B N 1
ATOM 2188 C CA . ALA B 1 11 ? 1.95 4.732 -6.786 1 93.68 11 ALA B CA 1
ATOM 2189 C C . ALA B 1 11 ? 2.715 3.412 -6.844 1 93.68 11 ALA B C 1
ATOM 2191 O O . ALA B 1 11 ? 3.673 3.276 -7.609 1 93.68 11 ALA B O 1
ATOM 2192 N N . GLN B 1 12 ? 2.345 2.495 -6.084 1 93.3 12 GLN B N 1
ATOM 2193 C CA . GLN B 1 12 ? 2.997 1.19 -6.057 1 93.3 12 GLN B CA 1
ATOM 2194 C C . GLN B 1 12 ? 2.826 0.463 -7.388 1 93.3 12 GLN B C 1
ATOM 2196 O O . GLN B 1 12 ? 3.771 -0.145 -7.895 1 93.3 12 GLN B O 1
ATOM 2201 N N . ARG B 1 13 ? 1.616 0.563 -7.894 1 93.81 13 ARG B N 1
ATOM 2202 C CA . ARG B 1 13 ? 1.361 -0.027 -9.204 1 93.81 13 ARG B CA 1
ATOM 2203 C C . ARG B 1 13 ? 2.251 0.603 -10.271 1 93.81 13 ARG B C 1
ATOM 2205 O O . ARG B 1 13 ? 2.792 -0.099 -11.128 1 93.81 13 ARG B O 1
ATOM 2212 N N . GLY B 1 14 ? 2.331 1.851 -10.148 1 94.76 14 GLY B N 1
ATOM 2213 C CA . GLY B 1 14 ? 3.143 2.571 -11.116 1 94.76 14 GLY B CA 1
ATOM 2214 C C . GLY B 1 14 ? 4.601 2.152 -11.101 1 94.76 14 GLY B C 1
ATOM 2215 O O . GLY B 1 14 ? 5.201 1.935 -12.156 1 94.76 14 GLY B O 1
ATOM 2216 N N . ILE B 1 15 ? 5.124 1.99 -9.972 1 94.57 15 ILE B N 1
ATOM 2217 C CA . ILE B 1 15 ? 6.546 1.677 -9.875 1 94.57 15 ILE B CA 1
ATOM 2218 C C . ILE B 1 15 ? 6.782 0.223 -10.275 1 94.57 15 ILE B C 1
ATOM 2220 O O . ILE B 1 15 ? 7.823 -0.109 -10.848 1 94.57 15 ILE B O 1
ATOM 2224 N N . HIS B 1 16 ? 5.842 -0.621 -9.959 1 94.76 16 HIS B N 1
ATOM 2225 C CA . HIS B 1 16 ? 5.931 -1.999 -10.429 1 94.76 16 HIS B CA 1
ATOM 2226 C C . HIS B 1 16 ? 6.031 -2.057 -11.949 1 94.76 16 HIS B C 1
ATOM 2228 O O . HIS B 1 16 ? 6.86 -2.79 -12.493 1 94.76 16 HIS B O 1
ATOM 2234 N N . HIS B 1 17 ? 5.251 -1.301 -12.601 1 94.39 17 HIS B N 1
ATOM 2235 C CA . HIS B 1 17 ? 5.175 -1.309 -14.057 1 94.39 17 HIS B CA 1
ATOM 2236 C C . HIS B 1 17 ? 6.412 -0.667 -14.677 1 94.39 17 HIS B C 1
ATOM 2238 O O . HIS B 1 17 ? 6.963 -1.184 -15.651 1 94.39 17 HIS B O 1
ATOM 2244 N N . SER B 1 18 ? 6.843 0.407 -14.088 1 94.41 18 SER B N 1
ATOM 2245 C CA . SER B 1 18 ? 7.937 1.162 -14.69 1 94.41 18 SER B CA 1
ATOM 2246 C C . SER B 1 18 ? 9.289 0.552 -14.336 1 94.41 18 SER B C 1
ATOM 2248 O O . SER B 1 18 ? 10.252 0.681 -15.095 1 94.41 18 SER B O 1
ATOM 2250 N N . GLY B 1 19 ? 9.399 -0.037 -13.192 1 94.66 19 GLY B N 1
ATOM 2251 C CA . GLY B 1 19 ? 10.665 -0.561 -12.706 1 94.66 19 GLY B CA 1
ATOM 2252 C C . GLY B 1 19 ? 11.629 0.522 -12.262 1 94.66 19 GLY B C 1
ATOM 2253 O O . GLY B 1 19 ? 12.796 0.244 -11.978 1 94.66 19 GLY B O 1
ATOM 2254 N N . GLU B 1 20 ? 11.082 1.754 -12.248 1 93.37 20 GLU B N 1
ATOM 2255 C CA . GLU B 1 20 ? 11.928 2.867 -11.828 1 93.37 20 GLU B CA 1
ATOM 2256 C C . GLU B 1 20 ? 12.383 2.7 -10.381 1 93.37 20 GLU B C 1
ATOM 2258 O O . GLU B 1 20 ? 11.616 2.24 -9.533 1 93.37 20 GLU B O 1
ATOM 2263 N N . TYR B 1 21 ? 13.661 2.996 -10.115 1 92.1 21 TYR B N 1
ATOM 2264 C CA . TYR B 1 21 ? 14.269 3.006 -8.79 1 92.1 21 TYR B CA 1
ATOM 2265 C C . TYR B 1 21 ? 14.479 1.587 -8.275 1 92.1 21 TYR B C 1
ATOM 2267 O O . TYR B 1 21 ? 14.545 1.363 -7.064 1 92.1 21 TYR B O 1
ATOM 2275 N N . HIS B 1 22 ? 14.433 0.597 -9.209 1 95.19 22 HIS B N 1
ATOM 2276 C CA . HIS B 1 22 ? 14.67 -0.773 -8.767 1 95.19 22 HIS B CA 1
ATOM 2277 C C . HIS B 1 22 ? 16.1 -0.952 -8.27 1 95.19 22 HIS B C 1
ATOM 2279 O O . HIS B 1 22 ? 17.005 -0.228 -8.693 1 95.19 22 HIS B O 1
ATOM 2285 N N . ASP B 1 23 ? 16.297 -1.896 -7.339 1 94.58 23 ASP B N 1
ATOM 2286 C CA . ASP B 1 23 ? 17.623 -2.195 -6.807 1 94.58 23 ASP B CA 1
ATOM 2287 C C . ASP B 1 23 ? 17.853 -3.703 -6.723 1 94.58 23 ASP B C 1
ATOM 2289 O O . ASP B 1 23 ? 18.867 -4.152 -6.185 1 94.58 23 ASP B O 1
ATOM 2293 N N . ILE B 1 24 ? 16.892 -4.52 -7.244 1 96.73 24 ILE B N 1
ATOM 2294 C CA . ILE B 1 24 ? 16.981 -5.976 -7.249 1 96.73 24 ILE B CA 1
ATOM 2295 C C . ILE B 1 24 ? 16.68 -6.507 -8.648 1 96.73 24 ILE B C 1
ATOM 2297 O O . ILE B 1 24 ? 15.764 -6.025 -9.318 1 96.73 24 ILE B O 1
ATOM 2301 N N . GLU B 1 25 ? 17.453 -7.42 -9.01 1 97.94 25 GLU B N 1
ATOM 2302 C CA . GLU B 1 25 ? 17.165 -8.207 -10.205 1 97.94 25 GLU B CA 1
ATOM 2303 C C . GLU B 1 25 ? 16.856 -9.659 -9.848 1 97.94 25 GLU B C 1
ATOM 2305 O O . GLU B 1 25 ? 17.552 -10.264 -9.03 1 97.94 25 GLU B O 1
ATOM 2310 N N . LEU B 1 26 ? 15.821 -10.168 -10.415 1 98.28 26 LEU B N 1
ATOM 2311 C CA . LEU B 1 26 ? 15.452 -11.571 -10.263 1 98.28 26 LEU B CA 1
ATOM 2312 C C . LEU B 1 26 ? 15.715 -12.345 -11.55 1 98.28 26 LEU B C 1
ATOM 2314 O O . LEU B 1 26 ? 15.023 -12.147 -12.551 1 98.28 26 LEU B O 1
ATOM 2318 N N . LYS B 1 27 ? 16.727 -13.174 -11.509 1 98.32 27 LYS B N 1
ATOM 2319 C CA . LYS B 1 27 ? 17.089 -13.958 -12.687 1 98.32 27 LYS B CA 1
ATOM 2320 C C . LYS B 1 27 ? 16.197 -15.189 -12.823 1 98.32 27 LYS B C 1
ATOM 2322 O O . LYS B 1 27 ? 16.388 -16.181 -12.117 1 98.32 27 LYS B O 1
ATOM 2327 N N . CYS B 1 28 ? 15.27 -15.125 -13.723 1 98.09 28 CYS B N 1
ATOM 2328 C CA . CYS B 1 28 ? 14.333 -16.219 -13.946 1 98.09 28 CYS B CA 1
ATOM 2329 C C . CYS B 1 28 ? 14.798 -17.11 -15.092 1 98.09 28 CYS B C 1
ATOM 2331 O O . CYS B 1 28 ? 15.84 -16.856 -15.697 1 98.09 28 CYS B O 1
ATOM 2333 N N . LYS B 1 29 ? 14.04 -18.169 -15.352 1 96.81 29 LYS B N 1
ATOM 2334 C CA . LYS B 1 29 ? 14.357 -19.159 -16.378 1 96.81 29 LYS B CA 1
ATOM 2335 C C . LYS B 1 29 ? 14.481 -18.506 -17.752 1 96.81 29 LYS B C 1
ATOM 2337 O O . LYS B 1 29 ? 15.368 -18.854 -18.533 1 96.81 29 LYS B O 1
ATOM 2342 N N . ASP B 1 30 ? 13.702 -17.486 -18.052 1 96.67 30 ASP B N 1
ATOM 2343 C CA . ASP B 1 30 ? 13.579 -16.99 -19.419 1 96.67 30 ASP B CA 1
ATOM 2344 C C . ASP B 1 30 ? 13.832 -15.486 -19.483 1 96.67 30 ASP B C 1
ATOM 2346 O O . ASP B 1 30 ? 13.985 -14.922 -20.569 1 96.67 30 ASP B O 1
ATOM 2350 N N . ASN B 1 31 ? 13.82 -14.8 -18.364 1 96.66 31 ASN B N 1
ATOM 2351 C CA . ASN B 1 31 ? 13.932 -13.346 -18.348 1 96.66 31 ASN B CA 1
ATOM 2352 C C . ASN B 1 31 ? 14.523 -12.844 -17.033 1 96.66 31 ASN B C 1
ATOM 2354 O O . ASN B 1 31 ? 14.733 -13.626 -16.104 1 96.66 31 ASN B O 1
ATOM 2358 N N . ILE B 1 32 ? 14.885 -11.635 -17.008 1 97.36 32 ILE B N 1
ATOM 2359 C CA . ILE B 1 32 ? 15.272 -10.95 -15.78 1 97.36 32 ILE B CA 1
ATOM 2360 C C . ILE B 1 32 ? 14.196 -9.938 -15.392 1 97.36 32 ILE B C 1
ATOM 2362 O O . ILE B 1 32 ? 13.768 -9.13 -16.22 1 97.36 32 ILE B O 1
ATOM 2366 N N . LEU B 1 33 ? 13.694 -10.051 -14.201 1 97.85 33 LEU B N 1
ATOM 2367 C CA . LEU B 1 33 ? 12.718 -9.103 -13.673 1 97.85 33 LEU B CA 1
ATOM 2368 C C . LEU B 1 33 ? 13.356 -8.188 -12.634 1 97.85 33 LEU B C 1
ATOM 2370 O O . LEU B 1 33 ? 14.357 -8.552 -12.011 1 97.85 33 LEU B O 1
ATOM 2374 N N . VAL B 1 34 ? 12.787 -7.01 -12.506 1 97.76 34 VAL B N 1
ATOM 2375 C CA . VAL B 1 34 ? 13.337 -6.07 -11.535 1 97.76 34 VAL B CA 1
ATOM 2376 C C . VAL B 1 34 ? 12.333 -5.846 -10.406 1 97.76 34 VAL B C 1
ATOM 2378 O O . VAL B 1 34 ? 11.127 -6.026 -10.594 1 97.76 34 VAL B O 1
ATOM 2381 N N . ALA B 1 35 ? 12.818 -5.617 -9.226 1 97.73 35 ALA B N 1
ATOM 2382 C CA . ALA B 1 35 ? 11.996 -5.383 -8.042 1 97.73 35 ALA B CA 1
ATOM 2383 C C . ALA B 1 35 ? 12.668 -4.394 -7.094 1 97.73 35 ALA B C 1
ATOM 2385 O O . ALA B 1 35 ? 13.754 -3.886 -7.385 1 97.73 35 ALA B O 1
ATOM 2386 N N . HIS B 1 36 ? 12.044 -4.01 -6.069 1 96.82 36 HIS B N 1
ATOM 2387 C CA . HIS B 1 36 ? 12.517 -3.061 -5.068 1 96.82 36 HIS B CA 1
ATOM 2388 C C . HIS B 1 36 ? 12.66 -3.726 -3.703 1 96.82 36 HIS B C 1
ATOM 2390 O O . HIS B 1 36 ? 11.706 -4.315 -3.191 1 96.82 36 HIS B O 1
ATOM 2396 N N . SER B 1 37 ? 13.802 -3.593 -3.082 1 96.14 37 SER B N 1
ATOM 2397 C CA . SER B 1 37 ? 14.095 -4.236 -1.805 1 96.14 37 SER B CA 1
ATOM 2398 C C . SER B 1 37 ? 13.062 -3.861 -0.748 1 96.14 37 SER B C 1
ATOM 2400 O O . SER B 1 37 ? 12.566 -4.725 -0.022 1 96.14 37 SER B O 1
ATOM 2402 N N . ALA B 1 38 ? 12.682 -2.612 -0.713 1 95.21 38 ALA B N 1
ATOM 2403 C CA . ALA B 1 38 ? 11.802 -2.082 0.327 1 95.21 38 ALA B CA 1
ATOM 2404 C C . ALA B 1 38 ? 10.403 -2.682 0.219 1 95.21 38 ALA B C 1
ATOM 2406 O O . ALA B 1 38 ? 9.639 -2.667 1.187 1 95.21 38 ALA B O 1
ATOM 2407 N N . ILE B 1 39 ? 10.062 -3.136 -0.986 1 95.89 39 ILE B N 1
ATOM 2408 C CA . ILE B 1 39 ? 8.72 -3.656 -1.221 1 95.89 39 ILE B CA 1
ATOM 2409 C C . ILE B 1 39 ? 8.746 -5.183 -1.192 1 95.89 39 ILE B C 1
ATOM 2411 O O . ILE B 1 39 ? 7.89 -5.813 -0.566 1 95.89 39 ILE B O 1
ATOM 2415 N N . LEU B 1 40 ? 9.747 -5.788 -1.774 1 97.08 40 LEU B N 1
ATOM 2416 C CA . LEU B 1 40 ? 9.829 -7.229 -1.984 1 97.08 40 LEU B CA 1
ATOM 2417 C C . LEU B 1 40 ? 10.271 -7.94 -0.709 1 97.08 40 LEU B C 1
ATOM 2419 O O . LEU B 1 40 ? 9.646 -8.917 -0.289 1 97.08 40 LEU B O 1
ATOM 2423 N N . LEU B 1 41 ? 11.284 -7.468 -0.014 1 96.79 41 LEU B N 1
ATOM 2424 C CA . LEU B 1 41 ? 11.998 -8.244 0.995 1 96.79 41 LEU B CA 1
ATOM 2425 C C . LEU B 1 41 ? 11.158 -8.395 2.259 1 96.79 41 LEU B C 1
ATOM 2427 O O . LEU B 1 41 ? 11.121 -9.471 2.86 1 96.79 41 LEU B O 1
ATOM 2431 N N . PRO B 1 42 ? 10.405 -7.366 2.622 1 95.51 42 PRO B N 1
ATOM 2432 C CA . PRO B 1 42 ? 9.575 -7.562 3.812 1 95.51 42 PRO B CA 1
ATOM 2433 C C . PRO B 1 42 ? 8.491 -8.618 3.608 1 95.51 42 PRO B C 1
ATOM 2435 O O . PRO B 1 42 ? 7.889 -9.086 4.577 1 95.51 42 PRO B O 1
ATOM 2438 N N . ARG B 1 43 ? 8.231 -8.971 2.367 1 96.33 43 ARG B N 1
ATOM 2439 C CA . ARG B 1 43 ? 7.093 -9.832 2.061 1 96.33 43 ARG B CA 1
ATOM 2440 C C . ARG B 1 43 ? 7.537 -11.278 1.865 1 96.33 43 ARG B C 1
ATOM 2442 O O . ARG B 1 43 ? 6.707 -12.164 1.651 1 96.33 43 ARG B O 1
ATOM 2449 N N . SER B 1 44 ? 8.785 -11.585 1.943 1 96.95 44 SER B N 1
ATOM 2450 C CA . SER B 1 44 ? 9.307 -12.933 1.739 1 96.95 44 SER B CA 1
ATOM 2451 C C . SER B 1 44 ? 10.496 -13.209 2.652 1 96.95 44 SER B C 1
ATOM 2453 O O . SER B 1 44 ? 11.559 -12.604 2.497 1 96.95 44 SER B O 1
ATOM 2455 N N . THR B 1 45 ? 10.392 -14.158 3.505 1 95.26 45 THR B N 1
ATOM 2456 C CA . THR B 1 45 ? 11.468 -14.478 4.436 1 95.26 45 THR B CA 1
ATOM 2457 C C . THR B 1 45 ? 12.66 -15.081 3.699 1 95.26 45 THR B C 1
ATOM 2459 O O . THR B 1 45 ? 13.812 -14.848 4.074 1 95.26 45 THR B O 1
ATOM 2462 N N . ILE B 1 46 ? 12.408 -15.839 2.658 1 96.49 46 ILE B N 1
ATOM 2463 C CA . ILE B 1 46 ? 13.473 -16.485 1.898 1 96.49 46 ILE B CA 1
ATOM 2464 C C . ILE B 1 46 ? 14.272 -15.432 1.133 1 96.49 46 ILE B C 1
ATOM 2466 O O . ILE B 1 46 ? 15.505 -15.442 1.157 1 96.49 46 ILE B O 1
ATOM 2470 N N . LEU B 1 47 ? 13.602 -14.537 0.564 1 96.97 47 LEU B N 1
ATOM 2471 C CA . LEU B 1 47 ? 14.274 -13.508 -0.222 1 96.97 47 LEU B CA 1
ATOM 2472 C C . LEU B 1 47 ? 14.966 -12.496 0.685 1 96.97 47 LEU B C 1
ATOM 2474 O O . LEU B 1 47 ? 15.939 -11.856 0.28 1 96.97 47 LEU B O 1
ATOM 2478 N N . ALA B 1 48 ? 14.479 -12.347 1.884 1 96.12 48 ALA B N 1
ATOM 2479 C CA . ALA B 1 48 ? 15.064 -11.398 2.828 1 96.12 48 ALA B CA 1
ATOM 2480 C C . ALA B 1 48 ? 16.333 -11.964 3.459 1 96.12 48 ALA B C 1
ATOM 2482 O O . ALA B 1 48 ? 17.098 -11.233 4.092 1 96.12 48 ALA B O 1
ATOM 2483 N N . ASN B 1 49 ? 16.549 -13.262 3.329 1 96.7 49 ASN B N 1
ATOM 2484 C CA . ASN B 1 49 ? 17.723 -13.903 3.912 1 96.7 49 ASN B CA 1
ATOM 2485 C C . ASN B 1 49 ? 18.996 -13.536 3.155 1 96.7 49 ASN B C 1
ATOM 2487 O O . ASN B 1 49 ? 19.286 -14.112 2.105 1 96.7 49 ASN B O 1
ATOM 2491 N N . ARG B 1 50 ? 19.772 -12.713 3.696 1 90.54 50 ARG B N 1
ATOM 2492 C CA . ARG B 1 50 ? 20.967 -12.175 3.053 1 90.54 50 ARG B CA 1
ATOM 2493 C C . ARG B 1 50 ? 22.032 -13.254 2.887 1 90.54 50 ARG B C 1
ATOM 2495 O O . ARG B 1 50 ? 22.921 -13.131 2.042 1 90.54 50 ARG B O 1
ATOM 2502 N N . GLU B 1 51 ? 21.914 -14.306 3.637 1 94.35 51 GLU B N 1
ATOM 2503 C CA . GLU B 1 51 ? 22.916 -15.368 3.617 1 94.35 51 GLU B CA 1
ATOM 2504 C C . GLU B 1 51 ? 22.589 -16.415 2.556 1 94.35 51 GLU B C 1
ATOM 2506 O O . GLU B 1 51 ? 23.377 -17.333 2.319 1 94.35 51 GLU B O 1
ATOM 2511 N N . ASP B 1 52 ? 21.446 -16.235 2.03 1 95.56 52 ASP B N 1
ATOM 2512 C CA . ASP B 1 52 ? 21.093 -17.161 0.958 1 95.56 52 ASP B CA 1
ATOM 2513 C C . ASP B 1 52 ? 22.102 -17.088 -0.185 1 95.56 52 ASP B C 1
ATOM 2515 O O . ASP B 1 52 ? 22.38 -16.006 -0.707 1 95.56 52 ASP B O 1
ATOM 2519 N N . GLU B 1 53 ? 22.638 -18.189 -0.628 1 96.36 53 GLU B N 1
ATOM 2520 C CA . GLU B 1 53 ? 23.721 -18.273 -1.603 1 96.36 53 GLU B CA 1
ATOM 2521 C C . GLU B 1 53 ? 23.255 -17.829 -2.986 1 96.36 53 GLU B C 1
ATOM 2523 O O . GLU B 1 53 ? 24.074 -17.577 -3.872 1 96.36 53 GLU B O 1
ATOM 2528 N N . ARG B 1 54 ? 21.989 -17.734 -3.14 1 97.13 54 ARG B N 1
ATOM 2529 C CA . ARG B 1 54 ? 21.45 -17.363 -4.445 1 97.13 54 ARG B CA 1
ATOM 2530 C C . ARG B 1 54 ? 21.579 -15.863 -4.684 1 97.13 54 ARG B C 1
ATOM 2532 O O . ARG B 1 54 ? 21.363 -15.386 -5.8 1 97.13 54 ARG B O 1
ATOM 2539 N N . TRP B 1 55 ? 21.905 -15.151 -3.656 1 96.91 55 TRP B N 1
ATOM 2540 C CA . TRP B 1 55 ? 22.149 -13.721 -3.814 1 96.91 55 TRP B CA 1
ATOM 2541 C C . TRP B 1 55 ? 23.541 -13.465 -4.381 1 96.91 55 TRP B C 1
ATOM 2543 O O . TRP B 1 55 ? 24.503 -14.144 -4.013 1 96.91 55 TRP B O 1
ATOM 2553 N N . SER B 1 56 ? 23.677 -12.47 -5.219 1 96.67 56 SER B N 1
ATOM 2554 C CA . SER B 1 56 ? 24.938 -11.98 -5.768 1 96.67 56 SER B CA 1
ATOM 2555 C C . SER B 1 56 ? 24.845 -10.502 -6.132 1 96.67 56 SER B C 1
ATOM 2557 O O . SER B 1 56 ? 23.775 -9.898 -6.029 1 96.67 56 SER B O 1
ATOM 2559 N N . ILE B 1 57 ? 25.97 -9.892 -6.422 1 93.89 57 ILE B N 1
ATOM 2560 C CA . ILE B 1 57 ? 26.031 -8.5 -6.853 1 93.89 57 ILE B CA 1
ATOM 2561 C C . ILE B 1 57 ? 26.401 -8.433 -8.333 1 93.89 57 ILE B C 1
ATOM 2563 O O . ILE B 1 57 ? 27.347 -9.091 -8.773 1 93.89 57 ILE B O 1
ATOM 2567 N N . THR B 1 58 ? 25.589 -7.733 -9.051 1 91.33 58 THR B N 1
ATOM 2568 C CA . THR B 1 58 ? 25.826 -7.606 -10.485 1 91.33 58 THR B CA 1
ATOM 2569 C C . THR B 1 58 ? 26.959 -6.622 -10.761 1 91.33 58 THR B C 1
ATOM 2571 O O . THR B 1 58 ? 27.444 -5.953 -9.846 1 91.33 58 THR B O 1
ATOM 2574 N N . GLU B 1 59 ? 27.342 -6.519 -12.022 1 88.66 59 GLU B N 1
ATOM 2575 C CA . GLU B 1 59 ? 28.386 -5.592 -12.446 1 88.66 59 GLU B CA 1
ATOM 2576 C C . GLU B 1 59 ? 27.961 -4.143 -12.223 1 88.66 59 GLU B C 1
ATOM 2578 O O . GLU B 1 59 ? 28.803 -3.271 -12 1 88.66 59 GLU B O 1
ATOM 2583 N N . THR B 1 60 ? 26.636 -3.898 -12.327 1 86.58 60 THR B N 1
ATOM 2584 C CA . THR B 1 60 ? 26.107 -2.55 -12.148 1 86.58 60 THR B CA 1
ATOM 2585 C C . THR B 1 60 ? 25.803 -2.279 -10.677 1 86.58 60 THR B C 1
ATOM 2587 O O . THR B 1 60 ? 25.098 -1.322 -10.35 1 86.58 60 THR B O 1
ATOM 2590 N N . ASN B 1 61 ? 26.213 -3.179 -9.769 1 86.29 61 ASN B N 1
ATOM 2591 C CA . ASN B 1 61 ? 26.137 -3.018 -8.321 1 86.29 61 ASN B CA 1
ATOM 2592 C C . ASN B 1 61 ? 24.706 -3.17 -7.813 1 86.29 61 ASN B C 1
ATOM 2594 O O . ASN B 1 61 ? 24.304 -2.494 -6.865 1 86.29 61 ASN B O 1
ATOM 2598 N N . LEU B 1 62 ? 23.919 -3.94 -8.586 1 90.85 62 LEU B N 1
ATOM 2599 C CA . LEU B 1 62 ? 22.588 -4.331 -8.134 1 90.85 62 LEU B CA 1
ATOM 2600 C C . LEU B 1 62 ? 22.617 -5.711 -7.486 1 90.85 62 LEU B C 1
ATOM 2602 O O . LEU B 1 62 ? 23.504 -6.518 -7.774 1 90.85 62 LEU B O 1
ATOM 2606 N N . ARG B 1 63 ? 21.72 -5.899 -6.608 1 95.06 63 ARG B N 1
ATOM 2607 C CA . ARG B 1 63 ? 21.547 -7.232 -6.04 1 95.06 63 ARG B CA 1
ATOM 2608 C C . ARG B 1 63 ? 20.756 -8.131 -6.984 1 95.06 63 ARG B C 1
ATOM 2610 O O . ARG B 1 63 ? 19.748 -7.708 -7.554 1 95.06 63 ARG B O 1
ATOM 2617 N N . GLN B 1 64 ? 21.294 -9.343 -7.121 1 97.66 64 GLN B N 1
ATOM 2618 C CA . GLN B 1 64 ? 20.606 -10.287 -7.996 1 97.66 64 GLN B CA 1
ATOM 2619 C C . GLN B 1 64 ? 20.306 -11.594 -7.268 1 97.66 64 GLN B C 1
ATOM 2621 O O . GLN B 1 64 ? 21.161 -12.124 -6.555 1 97.66 64 GLN B O 1
ATOM 2626 N N . PHE B 1 65 ? 19.144 -12.055 -7.351 1 98.32 65 PHE B N 1
ATOM 2627 C CA . PHE B 1 65 ? 18.74 -13.336 -6.782 1 98.32 65 PHE B CA 1
ATOM 2628 C C . PHE B 1 65 ? 18.542 -14.376 -7.878 1 98.32 65 PHE B C 1
ATOM 2630 O O . PHE B 1 65 ? 17.78 -14.155 -8.822 1 98.32 65 PHE B O 1
ATOM 2637 N N . ASP B 1 66 ? 19.133 -15.505 -7.766 1 98.26 66 ASP B N 1
ATOM 2638 C CA . ASP B 1 66 ? 19.077 -16.541 -8.792 1 98.26 66 ASP B CA 1
ATOM 2639 C C . ASP B 1 66 ? 17.831 -17.408 -8.629 1 98.26 66 ASP B C 1
ATOM 2641 O O . ASP B 1 66 ? 17.761 -18.24 -7.722 1 98.26 66 ASP B O 1
ATOM 2645 N N . MET B 1 67 ? 16.847 -17.209 -9.457 1 97.28 67 MET B N 1
ATOM 2646 C CA . MET B 1 67 ? 15.651 -18.039 -9.568 1 97.28 67 MET B CA 1
ATOM 2647 C C . MET B 1 67 ? 15.511 -18.607 -10.976 1 97.28 67 MET B C 1
ATOM 2649 O O . MET B 1 67 ? 14.436 -18.536 -11.574 1 97.28 67 MET B O 1
ATOM 2653 N N . SER B 1 68 ? 16.568 -19.081 -11.535 1 97.43 68 SER B N 1
ATOM 2654 C CA . SER B 1 68 ? 16.616 -19.548 -12.917 1 97.43 68 SER B CA 1
ATOM 2655 C C . SER B 1 68 ? 15.737 -20.778 -13.115 1 97.43 68 SER B C 1
ATOM 2657 O O . SER B 1 68 ? 15.426 -21.149 -14.249 1 97.43 68 SER B O 1
ATOM 2659 N N . ASP B 1 69 ? 15.3 -21.418 -12.056 1 95.58 69 ASP B N 1
ATOM 2660 C CA . ASP B 1 69 ? 14.411 -22.573 -12.129 1 95.58 69 ASP B CA 1
ATOM 2661 C C . ASP B 1 69 ? 12.948 -22.138 -12.175 1 95.58 69 ASP B C 1
ATOM 2663 O O . ASP B 1 69 ? 12.051 -22.97 -12.326 1 95.58 69 ASP B O 1
ATOM 2667 N N . GLN B 1 70 ? 12.731 -20.84 -12.051 1 96.59 70 GLN B N 1
ATOM 2668 C CA . GLN B 1 70 ? 11.363 -20.334 -12.013 1 96.59 70 GLN B CA 1
ATOM 2669 C C . GLN B 1 70 ? 10.995 -19.645 -13.325 1 96.59 70 GLN B C 1
ATOM 2671 O O . GLN B 1 70 ? 11.82 -18.949 -13.919 1 96.59 70 GLN B O 1
ATOM 2676 N N . ASP B 1 71 ? 9.699 -19.814 -13.756 1 95.99 71 ASP B N 1
ATOM 2677 C CA . ASP B 1 71 ? 9.167 -19.098 -14.91 1 95.99 71 ASP B CA 1
ATOM 2678 C C . ASP B 1 71 ? 8.913 -17.629 -14.577 1 95.99 71 ASP B C 1
ATOM 2680 O O . ASP B 1 71 ? 8.332 -17.315 -13.536 1 95.99 71 ASP B O 1
ATOM 2684 N N . SER B 1 72 ? 9.29 -16.744 -15.497 1 97.08 72 SER B N 1
ATOM 2685 C CA . SER B 1 72 ? 9.142 -15.312 -15.255 1 97.08 72 SER B CA 1
ATOM 2686 C C . SER B 1 72 ? 7.674 -14.925 -15.112 1 97.08 72 SER B C 1
ATOM 2688 O O . SER B 1 72 ? 7.344 -13.977 -14.397 1 97.08 72 SER B O 1
ATOM 2690 N N . VAL B 1 73 ? 6.774 -15.674 -15.767 1 96.47 73 VAL B N 1
ATOM 2691 C CA . VAL B 1 73 ? 5.349 -15.365 -15.708 1 96.47 73 VAL B CA 1
ATOM 2692 C C . VAL B 1 73 ? 4.841 -15.544 -14.279 1 96.47 73 VAL B C 1
ATOM 2694 O O . VAL B 1 73 ? 4.069 -14.721 -13.78 1 96.47 73 VAL B O 1
ATOM 2697 N N . ILE B 1 74 ? 5.328 -16.56 -13.583 1 97.08 74 ILE B N 1
ATOM 2698 C CA . ILE B 1 74 ? 4.928 -16.837 -12.208 1 97.08 74 ILE B CA 1
ATOM 2699 C C . ILE B 1 74 ? 5.539 -15.795 -11.273 1 97.08 74 ILE B C 1
ATOM 2701 O O . ILE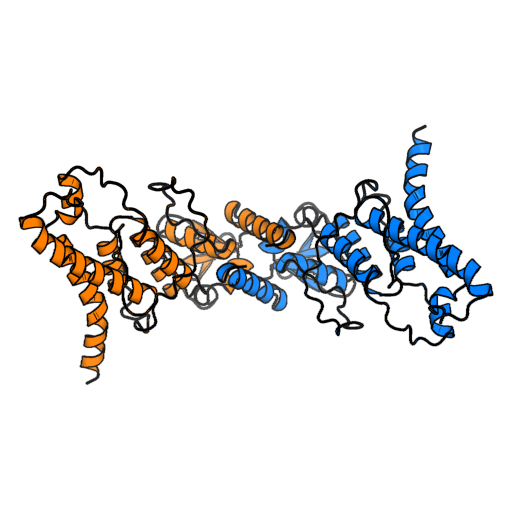 B 1 74 ? 4.851 -15.252 -10.405 1 97.08 74 ILE B O 1
ATOM 2705 N N . VAL B 1 75 ? 6.809 -15.491 -11.493 1 98.23 75 VAL B N 1
ATOM 2706 C CA . VAL B 1 75 ? 7.507 -14.528 -10.647 1 98.23 75 VAL B CA 1
ATOM 2707 C C . VAL B 1 75 ? 6.872 -13.148 -10.8 1 98.23 75 VAL B C 1
ATOM 2709 O O . VAL B 1 75 ? 6.653 -12.445 -9.811 1 98.23 75 VAL B O 1
ATOM 2712 N N . ASN B 1 76 ? 6.544 -12.834 -12.043 1 97.61 76 ASN B N 1
ATOM 2713 C CA . ASN B 1 76 ? 5.922 -11.538 -12.292 1 97.61 76 ASN B CA 1
ATOM 2714 C C . ASN B 1 76 ? 4.548 -11.44 -11.634 1 97.61 76 ASN B C 1
ATOM 2716 O O . ASN B 1 76 ? 4.175 -10.383 -11.122 1 97.61 76 ASN B O 1
ATOM 2720 N N . ALA B 1 77 ? 3.78 -12.49 -11.658 1 97.58 77 ALA B N 1
ATOM 2721 C CA . ALA B 1 77 ? 2.483 -12.517 -10.985 1 97.58 77 ALA B CA 1
ATOM 2722 C C . ALA B 1 77 ? 2.646 -12.371 -9.475 1 97.58 77 ALA B C 1
ATOM 2724 O O . ALA B 1 77 ? 1.871 -11.665 -8.826 1 97.58 77 ALA B O 1
ATOM 2725 N N . ALA B 1 78 ? 3.662 -13.032 -8.939 1 98.18 78 ALA B N 1
ATOM 2726 C CA . ALA B 1 78 ? 3.941 -12.904 -7.511 1 98.18 78 ALA B CA 1
ATOM 2727 C C . ALA B 1 78 ? 4.312 -11.468 -7.151 1 98.18 78 ALA B C 1
ATOM 2729 O O . ALA B 1 78 ? 3.865 -10.943 -6.129 1 98.18 78 ALA B O 1
ATOM 2730 N N . LEU B 1 79 ? 5.116 -10.83 -8.018 1 97.95 79 LEU B N 1
ATOM 2731 C CA . LEU B 1 79 ? 5.465 -9.428 -7.811 1 97.95 79 LEU B CA 1
ATOM 2732 C C . LEU B 1 79 ? 4.22 -8.548 -7.845 1 97.95 79 LEU B C 1
ATOM 2734 O O . LEU B 1 79 ? 4.057 -7.663 -7.001 1 97.95 79 LEU B O 1
ATOM 2738 N N . SER B 1 80 ? 3.37 -8.817 -8.81 1 97.15 80 SER B N 1
ATOM 2739 C CA . SER B 1 80 ? 2.125 -8.061 -8.8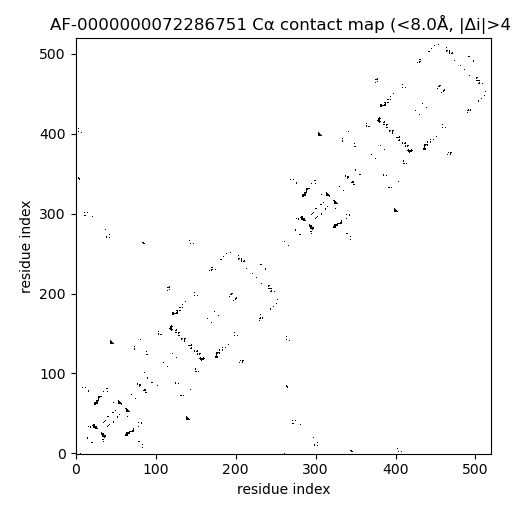91 1 97.15 80 SER B CA 1
ATOM 2740 C C . SER B 1 80 ? 1.344 -8.14 -7.583 1 97.15 80 SER B C 1
ATOM 2742 O O . SER B 1 80 ? 0.839 -7.128 -7.093 1 97.15 80 SER B O 1
ATOM 2744 N N . TYR B 1 81 ? 1.306 -9.272 -7.013 1 97.27 81 TYR B N 1
ATOM 2745 C CA . TYR B 1 81 ? 0.619 -9.461 -5.74 1 97.27 81 TYR B CA 1
ATOM 2746 C C . TYR B 1 81 ? 1.273 -8.636 -4.639 1 97.27 81 TYR B C 1
ATOM 2748 O O . TYR B 1 81 ? 0.584 -7.989 -3.846 1 97.27 81 TYR B O 1
ATOM 2756 N N . ILE B 1 82 ? 2.547 -8.696 -4.59 1 97.37 82 ILE B N 1
ATOM 2757 C CA . ILE B 1 82 ? 3.309 -8.026 -3.542 1 97.37 82 ILE B CA 1
ATOM 2758 C C . ILE B 1 82 ? 3.107 -6.516 -3.642 1 97.37 82 ILE B C 1
ATOM 2760 O O . ILE B 1 82 ? 3.017 -5.826 -2.623 1 97.37 82 ILE B O 1
ATOM 2764 N N . TYR B 1 83 ? 2.982 -6.042 -4.87 1 95.49 83 TYR B N 1
ATOM 2765 C CA . TYR B 1 83 ? 2.862 -4.605 -5.091 1 95.49 83 TYR B CA 1
ATOM 2766 C C . TYR B 1 83 ? 1.409 -4.157 -4.98 1 95.49 83 TYR B C 1
ATOM 2768 O O . TYR B 1 83 ? 1.13 -3.039 -4.54 1 95.49 83 TYR B O 1
ATOM 2776 N N . THR B 1 84 ? 0.461 -5.027 -5.39 1 94.36 84 THR B N 1
ATOM 2777 C CA . THR B 1 84 ? -0.894 -4.53 -5.604 1 94.36 84 THR B CA 1
ATOM 2778 C C . THR B 1 84 ? -1.911 -5.398 -4.869 1 94.36 84 THR B C 1
ATOM 2780 O O . THR B 1 84 ? -3.111 -5.119 -4.901 1 94.36 84 THR B O 1
ATOM 2783 N N . SER B 1 85 ? -1.513 -6.459 -4.261 1 94.79 85 SER B N 1
ATOM 2784 C CA . SER B 1 85 ? -2.367 -7.368 -3.503 1 94.79 85 SER B CA 1
ATOM 2785 C C . SER B 1 85 ? -3.206 -8.24 -4.43 1 94.79 85 SER B C 1
ATOM 2787 O O . SER B 1 85 ? -4.223 -8.798 -4.013 1 94.79 85 SER B O 1
ATOM 2789 N N . GLU B 1 86 ? -2.794 -8.221 -5.704 1 94.29 86 GLU B N 1
ATOM 2790 C CA . GLU B 1 86 ? -3.502 -9.033 -6.69 1 94.29 86 GLU B CA 1
ATOM 2791 C C . GLU B 1 86 ? -2.562 -9.498 -7.799 1 94.29 86 GLU B C 1
ATOM 2793 O O . GLU B 1 86 ? -1.474 -8.945 -7.97 1 94.29 86 GLU B O 1
ATOM 2798 N N . TYR B 1 87 ? -2.956 -10.552 -8.476 1 96.08 87 TYR B N 1
ATOM 2799 C CA . TYR B 1 87 ? -2.246 -10.959 -9.683 1 96.08 87 TYR B CA 1
ATOM 2800 C C . TYR B 1 87 ? -3.214 -11.491 -10.733 1 96.08 87 TYR B C 1
ATOM 2802 O O . TYR B 1 87 ? -4.34 -11.876 -10.409 1 96.08 87 TYR B O 1
ATOM 2810 N N . ASN B 1 88 ? -2.795 -11.399 -11.944 1 94.62 88 ASN B N 1
ATOM 2811 C CA . ASN B 1 88 ? -3.564 -11.923 -13.067 1 94.62 88 ASN B CA 1
ATOM 2812 C C . ASN B 1 88 ? -3.234 -13.388 -13.338 1 94.62 88 ASN B C 1
ATOM 2814 O O . ASN B 1 88 ? -2.103 -13.718 -13.702 1 94.62 88 ASN B O 1
ATOM 2818 N N . ASP B 1 89 ? -4.152 -14.224 -13.109 1 95 89 ASP B N 1
ATOM 2819 C CA . ASP B 1 89 ? -3.89 -15.647 -13.307 1 95 89 ASP B CA 1
ATOM 2820 C C . ASP B 1 89 ? -4.171 -16.061 -14.749 1 95 89 ASP B C 1
ATOM 2822 O O . ASP B 1 89 ? -4.106 -17.246 -15.084 1 95 89 ASP B O 1
ATOM 2826 N N . ASP B 1 90 ? -4.532 -15.153 -15.64 1 89.95 90 ASP B N 1
ATOM 2827 C CA . ASP B 1 90 ? -4.692 -15.387 -17.072 1 89.95 90 ASP B CA 1
ATOM 2828 C C . ASP B 1 90 ? -3.878 -14.384 -17.886 1 89.95 90 ASP B C 1
ATOM 2830 O O . ASP B 1 90 ? -4.437 -13.611 -18.667 1 89.95 90 ASP B O 1
ATOM 2834 N N . PRO B 1 91 ? -2.61 -14.511 -17.774 1 80.68 91 PRO B N 1
ATOM 2835 C CA . PRO B 1 91 ? -1.781 -13.491 -18.421 1 80.68 91 PRO B CA 1
ATOM 2836 C C . PRO B 1 91 ? -1.876 -13.532 -19.944 1 80.68 91 PRO B C 1
ATOM 2838 O O . PRO B 1 91 ? -1.64 -12.52 -20.609 1 80.68 91 PRO B O 1
ATOM 2841 N N . VAL B 1 92 ? -2.169 -14.654 -20.582 1 74.72 92 VAL B N 1
ATOM 2842 C CA . VAL B 1 92 ? -2.235 -14.789 -22.034 1 74.72 92 VAL B CA 1
ATOM 2843 C C . VAL B 1 92 ? -3.642 -14.451 -22.521 1 74.72 92 VAL B C 1
ATOM 2845 O O . VAL B 1 92 ? -3.85 -14.204 -23.712 1 74.72 92 VAL B O 1
ATOM 2848 N N . GLY B 1 93 ? -4.528 -14.023 -21.609 1 66.43 93 GLY B N 1
ATOM 2849 C CA . GLY B 1 93 ? -5.873 -13.608 -21.972 1 66.43 93 GLY B CA 1
ATOM 2850 C C . GLY B 1 93 ? -6.708 -14.735 -22.552 1 66.43 93 GLY B C 1
ATOM 2851 O O . GLY B 1 93 ? -7.525 -14.512 -23.448 1 66.43 93 GLY B O 1
ATOM 2852 N N . THR B 1 94 ? -6.325 -15.957 -22.382 1 56.08 94 THR B N 1
ATOM 2853 C CA . THR B 1 94 ? -7.14 -17.031 -22.94 1 56.08 94 THR B CA 1
ATOM 2854 C C . THR B 1 94 ? -8.582 -16.925 -22.452 1 56.08 94 THR B C 1
ATOM 2856 O O . THR B 1 94 ? -9.511 -17.326 -23.155 1 56.08 94 THR B O 1
ATOM 2859 N N . ARG B 1 95 ? -8.921 -16.413 -21.233 1 53.43 95 ARG B N 1
ATOM 2860 C CA . ARG B 1 95 ? -10.286 -16.296 -20.73 1 53.43 95 ARG B CA 1
ATOM 2861 C C . ARG B 1 95 ? -10.598 -14.861 -20.319 1 53.43 95 ARG B C 1
ATOM 2863 O O . ARG B 1 95 ? -11.411 -14.628 -19.423 1 53.43 95 ARG B O 1
ATOM 2870 N N . SER B 1 96 ? -10.012 -13.823 -20.862 1 41.94 96 SER B N 1
ATOM 2871 C CA . SER B 1 96 ? -10.129 -12.407 -20.531 1 41.94 96 SER B CA 1
ATOM 2872 C C . SER B 1 96 ? -11.585 -12.01 -20.306 1 41.94 96 SER B C 1
ATOM 2874 O O . SER B 1 96 ? -11.872 -10.872 -19.931 1 41.94 96 SER B O 1
ATOM 2876 N N . ASN B 1 97 ? -12.486 -12.645 -21.002 1 35.57 97 ASN B N 1
ATOM 2877 C CA . ASN B 1 97 ? -13.775 -11.964 -21.049 1 35.57 97 ASN B CA 1
ATOM 2878 C C . ASN B 1 97 ? -14.392 -11.836 -19.659 1 35.57 97 ASN B C 1
ATOM 2880 O O . ASN B 1 97 ? -15.507 -11.331 -19.515 1 35.57 97 ASN B O 1
ATOM 2884 N N . THR B 1 98 ? -14.255 -12.801 -18.77 1 35.44 98 THR B N 1
ATOM 2885 C CA . THR B 1 98 ? -15.204 -12.599 -17.682 1 35.44 98 THR B CA 1
ATOM 2886 C C . THR B 1 98 ? -14.765 -11.442 -16.789 1 35.44 98 THR B C 1
ATOM 2888 O O . THR B 1 98 ? -13.622 -11.405 -16.329 1 35.44 98 THR B O 1
ATOM 2891 N N . ASN B 1 99 ? -15.179 -10.295 -17.03 1 34.98 99 ASN B N 1
ATOM 2892 C CA . ASN B 1 99 ? -15.246 -9.12 -16.167 1 34.98 99 ASN B CA 1
ATOM 2893 C C . ASN B 1 99 ? -15.339 -9.511 -14.695 1 34.98 99 ASN B C 1
ATOM 2895 O O . ASN B 1 99 ? -16.284 -9.126 -14.004 1 34.98 99 ASN B O 1
ATOM 2899 N N . MET B 1 100 ? -15.053 -10.683 -14.273 1 37.11 100 MET B N 1
ATOM 2900 C CA . MET B 1 100 ? -15.369 -10.957 -12.874 1 37.11 100 MET B CA 1
ATOM 2901 C C . MET B 1 100 ? -14.59 -10.029 -11.948 1 37.11 100 MET B C 1
ATOM 2903 O O . MET B 1 100 ? -13.407 -9.771 -12.174 1 37.11 100 MET B O 1
ATOM 2907 N N . PRO B 1 101 ? -15.307 -9.308 -11.206 1 37.02 101 PRO B N 1
ATOM 2908 C CA . PRO B 1 101 ? -14.713 -8.442 -10.185 1 37.02 101 PRO B CA 1
ATOM 2909 C C . PRO B 1 101 ? -13.61 -9.137 -9.391 1 37.02 101 PRO B C 1
ATOM 2911 O O . PRO B 1 101 ? -13.647 -10.357 -9.212 1 37.02 101 PRO B O 1
ATOM 2914 N N . SER B 1 102 ? -12.447 -8.686 -9.477 1 41.16 102 SER B N 1
ATOM 2915 C CA . SER B 1 102 ? -11.267 -9.03 -8.691 1 41.16 102 SER B CA 1
ATOM 2916 C C . SER B 1 102 ? -11.655 -9.553 -7.312 1 41.16 102 SER B C 1
ATOM 2918 O O . SER B 1 102 ? -10.788 -9.815 -6.475 1 41.16 102 SER B O 1
ATOM 2920 N N . TYR B 1 103 ? -12.895 -9.212 -6.868 1 41.1 103 TYR B N 1
ATOM 2921 C CA . TYR B 1 103 ? -13.195 -9.637 -5.505 1 41.1 103 TYR B CA 1
ATOM 2922 C C . TYR B 1 103 ? -13.452 -11.138 -5.446 1 41.1 103 TYR B C 1
ATOM 2924 O O . TYR B 1 103 ? -14.329 -11.652 -6.144 1 41.1 103 TYR B O 1
ATOM 2932 N N . VAL B 1 104 ? -12.551 -11.942 -5.243 1 45.55 104 VAL B N 1
ATOM 2933 C CA . VAL B 1 104 ? -12.784 -13.345 -4.915 1 45.55 104 VAL B CA 1
ATOM 2934 C C . VAL B 1 104 ? -13.625 -13.445 -3.644 1 45.55 104 VAL B C 1
ATOM 2936 O O . VAL B 1 104 ? -13.204 -12.993 -2.576 1 45.55 104 VAL B O 1
ATOM 2939 N N . PRO B 1 105 ? -14.962 -13.658 -3.79 1 42.42 105 PRO B N 1
ATOM 2940 C CA . PRO B 1 105 ? -15.736 -13.846 -2.561 1 42.42 105 PRO B CA 1
ATOM 2941 C C . PRO B 1 105 ? -15.091 -14.849 -1.606 1 42.42 105 PRO B C 1
ATOM 2943 O O . PRO B 1 105 ? -14.39 -15.764 -2.047 1 42.42 105 PRO B O 1
ATOM 2946 N N . ALA B 1 106 ? -15.059 -14.388 -0.368 1 45.39 106 ALA B N 1
ATOM 2947 C CA . ALA B 1 106 ? -14.598 -15.278 0.695 1 45.39 106 ALA B CA 1
ATOM 2948 C C . ALA B 1 106 ? -15.17 -16.682 0.521 1 45.39 106 ALA B C 1
ATOM 2950 O O . ALA B 1 106 ? -16.299 -16.846 0.053 1 45.39 106 ALA B O 1
ATOM 2951 N N . MET B 1 107 ? -14.341 -17.669 0.457 1 47.63 107 MET B N 1
ATOM 2952 C CA . MET B 1 107 ? -14.757 -19.068 0.409 1 47.63 107 MET B CA 1
ATOM 2953 C C . MET B 1 107 ? -15.999 -19.296 1.264 1 47.63 107 MET B C 1
ATOM 2955 O O . MET B 1 107 ? -16.065 -18.836 2.405 1 47.63 107 MET B O 1
ATOM 2959 N N . PRO B 1 108 ? -17.157 -19.539 0.754 1 40.47 108 PRO B N 1
ATOM 2960 C CA . PRO B 1 108 ? -18.308 -19.86 1.603 1 40.47 108 PRO B CA 1
ATOM 2961 C C . PRO B 1 108 ? -17.943 -20.776 2.769 1 40.47 108 PRO B C 1
ATOM 2963 O O . PRO B 1 108 ? -17.127 -21.687 2.612 1 40.47 108 PRO B O 1
ATOM 2966 N N . ARG B 1 109 ? -17.925 -20.233 3.93 1 40.9 109 ARG B N 1
ATOM 2967 C CA . ARG B 1 109 ? -17.935 -21.148 5.068 1 40.9 109 ARG B CA 1
ATOM 2968 C C . ARG B 1 109 ? -18.958 -22.261 4.866 1 40.9 109 ARG B C 1
ATOM 2970 O O . ARG B 1 109 ? -20.16 -22.044 5.028 1 40.9 109 ARG B O 1
ATOM 2977 N N . GLN B 1 110 ? -18.824 -22.982 3.777 1 40.21 110 GLN B N 1
ATOM 2978 C CA . GLN B 1 110 ? -19.833 -23.982 3.442 1 40.21 110 GLN B CA 1
ATOM 2979 C C . GLN B 1 110 ? -20.232 -24.794 4.671 1 40.21 110 GLN B C 1
ATOM 2981 O O . GLN B 1 110 ? -19.41 -25.032 5.558 1 40.21 110 GLN B O 1
ATOM 2986 N N . SER B 1 111 ? -21.434 -24.956 4.948 1 39.31 111 SER B N 1
ATOM 2987 C CA . SER B 1 111 ? -22.043 -26.025 5.733 1 39.31 111 SER B CA 1
ATOM 2988 C C . SER B 1 111 ? -21.405 -27.374 5.417 1 39.31 111 SER B C 1
ATOM 2990 O O . SER B 1 111 ? -20.915 -27.591 4.307 1 39.31 111 SER B O 1
ATOM 2992 N N . GLN B 1 112 ? -20.968 -28.245 6.352 1 42.17 112 GLN B N 1
ATOM 2993 C CA . GLN B 1 112 ? -20.324 -29.554 6.352 1 42.17 112 GLN B CA 1
ATOM 2994 C C . GLN B 1 112 ? -20.742 -30.373 5.135 1 42.17 112 GLN B C 1
ATOM 2996 O O . GLN B 1 112 ? -20.011 -31.265 4.699 1 42.17 112 GLN B O 1
ATOM 3001 N N . ASP B 1 113 ? -22.062 -30.454 4.621 1 45.56 113 ASP B N 1
ATOM 3002 C CA . ASP B 1 113 ? -22.569 -31.634 3.926 1 45.56 113 ASP B CA 1
ATOM 3003 C C . ASP B 1 113 ? -22.323 -31.533 2.422 1 45.56 113 ASP B C 1
ATOM 3005 O O . ASP B 1 113 ? -22.17 -32.55 1.743 1 45.56 113 ASP B O 1
ATOM 3009 N N . SER B 1 114 ? -22.88 -30.553 1.548 1 54.78 114 SER B N 1
ATOM 3010 C CA . SER B 1 114 ? -22.938 -30.724 0.1 1 54.78 114 SER B CA 1
ATOM 3011 C C . SER B 1 114 ? -21.94 -29.811 -0.604 1 54.78 114 SER B C 1
ATOM 3013 O O . SER B 1 114 ? -22.001 -28.588 -0.461 1 54.78 114 SER B O 1
ATOM 3015 N N . PHE B 1 115 ? -20.767 -30.339 -0.857 1 62.73 115 PHE B N 1
ATOM 3016 C CA . PHE B 1 115 ? -19.852 -29.597 -1.716 1 62.73 115 PHE B CA 1
ATOM 3017 C C . PHE B 1 115 ? -20.289 -29.68 -3.174 1 62.73 115 PHE B C 1
ATOM 3019 O O . PHE B 1 115 ? -20.442 -30.775 -3.72 1 62.73 115 PHE B O 1
ATOM 3026 N N . PRO B 1 116 ? -20.664 -28.527 -3.712 1 69.29 116 PRO B N 1
ATOM 3027 C CA . PRO B 1 116 ? -21.029 -28.606 -5.129 1 69.29 116 PRO B CA 1
ATOM 3028 C C . PRO B 1 116 ? -19.873 -29.075 -6.01 1 69.29 116 PRO B C 1
ATOM 3030 O O . PRO B 1 116 ? -18.711 -28.785 -5.717 1 69.29 116 PRO B O 1
ATOM 3033 N N . ALA B 1 117 ? -20.213 -29.962 -6.96 1 77.16 117 ALA B N 1
ATOM 3034 C CA . ALA B 1 117 ? -19.223 -30.427 -7.927 1 77.16 117 ALA B CA 1
ATOM 3035 C C . ALA B 1 117 ? -18.646 -29.262 -8.726 1 77.16 117 ALA B C 1
ATOM 3037 O O . ALA B 1 117 ? -19.365 -28.321 -9.07 1 77.16 117 ALA B O 1
ATOM 3038 N N . ALA B 1 118 ? -17.399 -29.304 -8.945 1 82.25 118 ALA B N 1
ATOM 3039 C CA . ALA B 1 118 ? -16.737 -28.309 -9.785 1 82.25 118 ALA B CA 1
ATOM 3040 C C . ALA B 1 118 ? -17.167 -28.448 -11.243 1 82.25 118 ALA B C 1
ATOM 3042 O O . ALA B 1 118 ? -17.375 -29.561 -11.732 1 82.25 118 ALA B O 1
ATOM 3043 N N . ARG B 1 119 ? -17.304 -27.352 -11.944 1 81.15 119 ARG B N 1
ATOM 3044 C CA . ARG B 1 119 ? -17.848 -27.347 -13.299 1 81.15 119 ARG B CA 1
ATOM 3045 C C . ARG B 1 119 ? -16.764 -27.025 -14.322 1 81.15 119 ARG B C 1
ATOM 3047 O O . ARG B 1 119 ? -16.951 -27.241 -15.521 1 81.15 119 ARG B O 1
ATOM 3054 N N . ASN B 1 120 ? -15.651 -26.595 -13.879 1 86.03 120 ASN B N 1
ATOM 3055 C CA . ASN B 1 120 ? -14.599 -26.092 -14.756 1 86.03 120 ASN B CA 1
ATOM 3056 C C . ASN B 1 120 ? -13.259 -26.764 -14.466 1 86.03 120 ASN B C 1
ATOM 3058 O O . ASN B 1 120 ? -12.38 -26.164 -13.846 1 86.03 120 ASN B O 1
ATOM 3062 N N . LEU B 1 121 ? -13.044 -27.903 -14.984 1 85.46 121 LEU B N 1
ATOM 3063 C CA . LEU B 1 121 ? -11.881 -28.704 -14.616 1 85.46 121 LEU B CA 1
ATOM 3064 C C . LEU B 1 121 ? -10.813 -28.642 -15.702 1 85.46 121 LEU B C 1
ATOM 3066 O O . LEU B 1 121 ? -9.753 -29.258 -15.572 1 85.46 121 LEU B O 1
ATOM 3070 N N . ASP B 1 122 ? -11.068 -27.912 -16.72 1 82.51 122 ASP B N 1
ATOM 3071 C CA . ASP B 1 122 ? -10.107 -27.863 -17.818 1 82.51 122 ASP B CA 1
ATOM 3072 C C . ASP B 1 122 ? -9.569 -26.447 -18.014 1 82.51 122 ASP B C 1
ATOM 3074 O O . ASP B 1 122 ? -8.916 -26.16 -19.019 1 82.51 122 ASP B O 1
ATOM 3078 N N . ASP B 1 123 ? -9.859 -25.617 -17.109 1 85.92 123 ASP B N 1
ATOM 3079 C CA . ASP B 1 123 ? -9.374 -24.241 -17.152 1 85.92 123 ASP B CA 1
ATOM 3080 C C . ASP B 1 123 ? -7.905 -24.163 -16.745 1 85.92 123 ASP B C 1
ATOM 3082 O O . ASP B 1 123 ? -7.538 -24.575 -15.642 1 85.92 123 ASP B O 1
ATOM 3086 N N . SER B 1 124 ? -7.01 -23.681 -17.625 1 89.01 124 SER B N 1
ATOM 3087 C CA . SER B 1 124 ? -5.568 -23.635 -17.409 1 89.01 124 SER B CA 1
ATOM 3088 C C . SER B 1 124 ? -5.219 -22.797 -16.183 1 89.01 124 SER B C 1
ATOM 3090 O O . SER B 1 124 ? -4.125 -22.925 -15.629 1 89.01 124 SER B O 1
ATOM 3092 N N . ARG B 1 125 ? -6.101 -21.964 -15.75 1 93.61 125 ARG B N 1
ATOM 3093 C CA . ARG B 1 125 ? -5.881 -21.142 -14.564 1 93.61 125 ARG B CA 1
ATOM 3094 C C . ARG B 1 125 ? -5.759 -22.007 -13.314 1 93.61 125 ARG B C 1
ATOM 3096 O O . ARG B 1 125 ? -5.2 -21.572 -12.305 1 93.61 125 ARG B O 1
ATOM 3103 N N . LEU B 1 126 ? -6.325 -23.198 -13.369 1 93.71 126 LEU B N 1
ATOM 3104 C CA . LEU B 1 126 ? -6.153 -24.122 -12.253 1 93.71 126 LEU B CA 1
ATOM 3105 C C . LEU B 1 126 ? -4.685 -24.494 -12.076 1 93.71 126 LEU B C 1
ATOM 3107 O O . LEU B 1 126 ? -4.172 -24.497 -10.955 1 93.71 126 LEU B O 1
ATOM 3111 N N . LEU B 1 127 ? -4.05 -24.755 -13.19 1 93.57 127 LEU B N 1
ATOM 3112 C CA . LEU B 1 127 ? -2.627 -25.073 -13.16 1 93.57 127 LEU B CA 1
ATOM 3113 C C . LEU B 1 127 ? -1.809 -23.861 -12.723 1 93.57 127 LEU B C 1
ATOM 3115 O O . LEU B 1 127 ? -0.904 -23.984 -11.894 1 93.57 127 LEU B O 1
ATOM 3119 N N . PHE B 1 128 ? -2.148 -22.696 -13.213 1 95.76 128 PHE B N 1
ATOM 3120 C CA . PHE B 1 128 ? -1.437 -21.466 -12.887 1 95.76 128 PHE B CA 1
ATOM 3121 C C . PHE B 1 128 ? -1.496 -21.187 -11.39 1 95.76 128 PHE B C 1
ATOM 3123 O O . PHE B 1 128 ? -0.471 -20.91 -10.763 1 95.76 128 PHE B O 1
ATOM 3130 N N . ASN B 1 129 ? -2.671 -21.266 -10.845 1 96.9 129 ASN B N 1
ATOM 3131 C CA . ASN B 1 129 ? -2.847 -20.956 -9.43 1 96.9 129 ASN B CA 1
ATOM 3132 C C . ASN B 1 129 ? -2.176 -21.998 -8.54 1 96.9 129 ASN B C 1
ATOM 3134 O O . ASN B 1 129 ? -1.726 -21.682 -7.438 1 96.9 129 ASN B O 1
ATOM 3138 N N . THR B 1 130 ? -2.089 -23.208 -9.04 1 95.15 130 THR B N 1
ATOM 3139 C CA . THR B 1 130 ? -1.337 -24.228 -8.317 1 95.15 130 THR B CA 1
ATOM 3140 C C . THR B 1 130 ? 0.153 -23.896 -8.307 1 95.15 130 THR B C 1
ATOM 3142 O O . THR B 1 130 ? 0.805 -23.978 -7.264 1 95.15 130 THR B O 1
ATOM 3145 N N . GLU B 1 131 ? 0.638 -23.521 -9.46 1 95.95 131 GLU B N 1
ATOM 3146 C CA . GLU B 1 131 ? 2.033 -23.101 -9.539 1 95.95 131 GLU B CA 1
ATOM 3147 C C . GLU B 1 131 ? 2.305 -21.912 -8.622 1 95.95 131 GLU B C 1
ATOM 3149 O O . GLU B 1 131 ? 3.337 -21.862 -7.95 1 95.95 131 GLU B O 1
ATOM 3154 N N . MET B 1 132 ? 1.39 -21.001 -8.591 1 97.17 132 MET B N 1
ATOM 3155 C CA . MET B 1 132 ? 1.507 -19.83 -7.726 1 97.17 132 MET B CA 1
ATOM 3156 C C . MET B 1 132 ? 1.541 -20.24 -6.257 1 97.17 132 MET B C 1
ATOM 3158 O O . MET B 1 132 ? 2.321 -19.695 -5.474 1 97.17 132 MET B O 1
ATOM 3162 N N . TYR B 1 133 ? 0.67 -21.171 -5.941 1 95.41 133 TYR B N 1
ATOM 3163 C CA . TYR B 1 133 ? 0.631 -21.684 -4.576 1 95.41 133 TYR B CA 1
ATOM 3164 C C . TYR B 1 133 ? 1.974 -22.287 -4.182 1 95.41 133 TYR B C 1
ATOM 3166 O O . TYR B 1 133 ? 2.5 -21.996 -3.105 1 95.41 133 TYR B O 1
ATOM 3174 N N . ILE B 1 134 ? 2.493 -23.079 -4.976 1 93.67 134 ILE B N 1
ATOM 3175 C CA . ILE B 1 134 ? 3.769 -23.739 -4.719 1 93.67 134 ILE B CA 1
ATOM 3176 C C . ILE B 1 134 ? 4.874 -22.693 -4.587 1 93.67 134 ILE B C 1
ATOM 3178 O O . ILE B 1 134 ? 5.703 -22.768 -3.677 1 93.67 134 ILE B O 1
ATOM 3182 N N . PHE B 1 135 ? 4.833 -21.742 -5.451 1 95.79 135 PHE B N 1
ATOM 3183 C CA . PHE B 1 135 ? 5.797 -20.649 -5.413 1 95.79 135 PHE B CA 1
ATOM 3184 C C . PHE B 1 135 ? 5.711 -19.897 -4.09 1 95.79 135 PHE B C 1
ATOM 3186 O O . PHE B 1 135 ? 6.735 -19.614 -3.464 1 95.79 135 PHE B O 1
ATOM 3193 N N . ALA B 1 136 ? 4.494 -19.562 -3.743 1 95.51 136 ALA B N 1
ATOM 3194 C CA . ALA B 1 136 ? 4.253 -18.836 -2.499 1 95.51 136 ALA B CA 1
ATOM 3195 C C . ALA B 1 136 ? 4.835 -19.588 -1.305 1 95.51 136 ALA B C 1
ATOM 3197 O O . ALA B 1 136 ? 5.451 -18.984 -0.424 1 95.51 136 ALA B O 1
ATOM 3198 N N . CYS B 1 137 ? 4.675 -20.866 -1.292 1 92.14 137 CYS B N 1
ATOM 3199 C CA . CYS B 1 137 ? 5.182 -21.7 -0.208 1 92.14 137 CYS B CA 1
ATOM 3200 C C . CYS B 1 137 ? 6.703 -21.788 -0.254 1 92.14 137 CYS B C 1
ATOM 3202 O O . CYS B 1 137 ? 7.366 -21.679 0.779 1 92.14 137 CYS B O 1
ATOM 3204 N N . LYS B 1 138 ? 7.231 -21.972 -1.38 1 92.89 138 LYS B N 1
ATOM 3205 C CA . LYS B 1 138 ? 8.672 -22.102 -1.572 1 92.89 138 LYS B CA 1
AT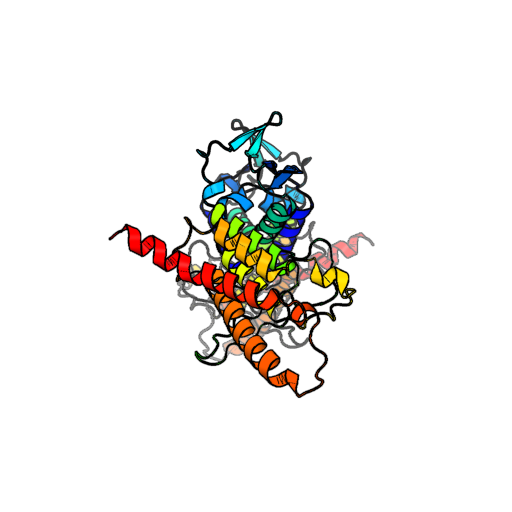OM 3206 C C . LYS B 1 138 ? 9.406 -20.857 -1.083 1 92.89 138 LYS B C 1
ATOM 3208 O O . LYS B 1 138 ? 10.452 -20.959 -0.438 1 92.89 138 LYS B O 1
ATOM 3213 N N . TYR B 1 139 ? 8.833 -19.718 -1.346 1 95.77 139 TYR B N 1
ATOM 3214 C CA . TYR B 1 139 ? 9.519 -18.47 -1.029 1 95.77 139 TYR B CA 1
ATOM 3215 C C . TYR B 1 139 ? 8.902 -17.804 0.195 1 95.77 139 TYR B C 1
ATOM 3217 O O . TYR B 1 139 ? 9.284 -16.691 0.563 1 95.77 139 TYR B O 1
ATOM 3225 N N . LYS B 1 140 ? 7.931 -18.39 0.793 1 94.73 140 LYS B N 1
ATOM 3226 C CA . LYS B 1 140 ? 7.29 -17.953 2.03 1 94.73 140 LYS B CA 1
ATOM 3227 C C . LYS B 1 140 ? 6.785 -16.518 1.91 1 94.73 140 LYS B C 1
ATOM 3229 O O . LYS B 1 140 ? 7.111 -15.668 2.742 1 94.73 140 LYS B O 1
ATOM 3234 N N . ILE B 1 141 ? 6.017 -16.313 0.883 1 95.68 141 ILE B N 1
ATOM 3235 C CA . ILE B 1 141 ? 5.361 -15.023 0.697 1 95.68 141 ILE B CA 1
ATOM 3236 C C . ILE B 1 141 ? 4.024 -15.013 1.434 1 95.68 141 ILE B C 1
ATOM 3238 O O . ILE B 1 141 ? 3.105 -15.753 1.076 1 95.68 141 ILE B O 1
ATOM 3242 N N . GLY B 1 142 ? 3.951 -14.144 2.332 1 88.75 142 GLY B N 1
ATOM 3243 C CA . GLY B 1 142 ? 2.807 -14.127 3.23 1 88.75 142 GLY B CA 1
ATOM 3244 C C . GLY B 1 142 ? 1.486 -13.932 2.51 1 88.75 142 GLY B C 1
ATOM 3245 O O . GLY B 1 142 ? 1.344 -13.014 1.7 1 88.75 142 GLY B O 1
ATOM 3246 N N . LYS B 1 143 ? 0.53 -14.795 2.674 1 93.97 143 LYS B N 1
ATOM 3247 C CA . LYS B 1 143 ? -0.88 -14.728 2.301 1 93.97 143 LYS B CA 1
ATOM 3248 C C . LYS B 1 143 ? -1.066 -14.983 0.808 1 93.97 143 LYS B C 1
ATOM 3250 O O . LYS B 1 143 ? -2.196 -15.071 0.323 1 93.97 143 LYS B O 1
ATOM 3255 N N . LEU B 1 144 ? 0.004 -15.093 0.064 1 96.12 144 LEU B N 1
ATOM 3256 C CA . LEU B 1 144 ? -0.137 -15.374 -1.361 1 96.12 144 LEU B CA 1
ATOM 3257 C C . LEU B 1 144 ? -0.687 -16.778 -1.586 1 96.12 144 LEU B C 1
ATOM 3259 O O . LEU B 1 144 ? -1.444 -17.008 -2.532 1 96.12 144 LEU B O 1
ATOM 3263 N N . ASP B 1 145 ? -0.269 -17.701 -0.696 1 93.75 145 ASP B N 1
ATOM 3264 C CA . ASP B 1 145 ? -0.807 -19.055 -0.779 1 93.75 145 ASP B CA 1
ATOM 3265 C C . ASP B 1 145 ? -2.324 -19.056 -0.605 1 93.75 145 ASP B C 1
ATOM 3267 O O . ASP B 1 145 ? -3.033 -19.788 -1.299 1 93.75 145 ASP B O 1
ATOM 3271 N N . CYS B 1 146 ? -2.818 -18.19 0.226 1 93.49 146 CYS B N 1
ATOM 3272 C CA . CYS B 1 146 ? -4.255 -18.079 0.449 1 93.49 146 CYS B CA 1
ATOM 3273 C C . CYS B 1 146 ? -4.964 -17.572 -0.801 1 93.49 146 CYS B C 1
ATOM 3275 O O . CYS B 1 146 ? -5.995 -18.117 -1.199 1 93.49 146 CYS B O 1
ATOM 3277 N N . LEU B 1 147 ? -4.396 -16.546 -1.375 1 95.42 147 LEU B N 1
ATOM 3278 C CA . LEU B 1 147 ? -5.019 -15.991 -2.571 1 95.42 147 LEU B CA 1
ATOM 3279 C C . LEU B 1 147 ? -5.028 -17.013 -3.703 1 95.42 147 LEU B C 1
ATOM 3281 O O . LEU B 1 147 ? -6.022 -17.14 -4.422 1 95.42 147 LEU B O 1
ATOM 3285 N N . ALA B 1 148 ? -3.908 -17.679 -3.874 1 96.1 148 ALA B N 1
ATOM 3286 C CA . ALA B 1 148 ? -3.813 -18.687 -4.927 1 96.1 148 ALA B CA 1
ATOM 3287 C C . ALA B 1 148 ? -4.872 -19.77 -4.747 1 96.1 148 ALA B C 1
ATOM 3289 O O . ALA B 1 148 ? -5.51 -20.19 -5.716 1 96.1 148 ALA B O 1
ATOM 3290 N N . ALA B 1 149 ? -5.071 -20.193 -3.521 1 93.74 149 ALA B N 1
ATOM 3291 C CA . ALA B 1 149 ? -6.081 -21.206 -3.227 1 93.74 149 ALA B CA 1
ATOM 3292 C C . ALA B 1 149 ? -7.485 -20.678 -3.506 1 93.74 149 ALA B C 1
ATOM 3294 O O . ALA B 1 149 ? -8.327 -21.393 -4.054 1 93.74 149 ALA B O 1
ATOM 3295 N N . GLU B 1 150 ? -7.718 -19.506 -3.137 1 92.78 150 GLU B N 1
ATOM 3296 C CA . GLU B 1 150 ? -9.013 -18.879 -3.381 1 92.78 150 GLU B CA 1
ATOM 3297 C C . GLU B 1 150 ? -9.308 -18.785 -4.876 1 92.78 150 GLU B C 1
ATOM 3299 O O . GLU B 1 150 ? -10.418 -19.09 -5.315 1 92.78 150 GLU B O 1
ATOM 3304 N N . LYS B 1 151 ? -8.356 -18.365 -5.597 1 94.69 151 LYS B N 1
ATOM 3305 C CA . LYS B 1 151 ? -8.53 -18.244 -7.042 1 94.69 151 LYS B CA 1
ATOM 3306 C C . LYS B 1 151 ? -8.764 -19.609 -7.683 1 94.69 151 LYS B C 1
ATOM 3308 O O . LYS B 1 151 ? -9.595 -19.743 -8.584 1 94.69 151 LYS B O 1
ATOM 3313 N N . PHE B 1 152 ? -8.014 -20.553 -7.214 1 95.08 152 PHE B N 1
ATOM 3314 C CA . PHE B 1 152 ? -8.223 -21.913 -7.695 1 95.08 152 PHE B CA 1
ATOM 3315 C C . PHE B 1 152 ? -9.667 -22.348 -7.48 1 95.08 152 PHE B C 1
ATOM 3317 O O . PHE B 1 152 ? -10.314 -22.849 -8.403 1 95.08 152 PHE B O 1
ATOM 3324 N N . TYR B 1 153 ? -10.129 -22.168 -6.31 1 91.57 153 TYR B N 1
ATOM 3325 C CA . TYR B 1 153 ? -11.489 -22.556 -5.954 1 91.57 153 TYR B CA 1
ATOM 3326 C C . TYR B 1 153 ? -12.508 -21.848 -6.84 1 91.57 153 TYR B C 1
ATOM 3328 O O . TYR B 1 153 ? -13.437 -22.476 -7.352 1 91.57 153 TYR B O 1
ATOM 3336 N N . HIS B 1 154 ? -12.303 -20.62 -6.988 1 91.15 154 HIS B N 1
ATOM 3337 C CA . HIS B 1 154 ? -13.222 -19.828 -7.798 1 91.15 154 HIS B CA 1
ATOM 3338 C C . HIS B 1 154 ? -13.246 -20.318 -9.242 1 91.15 154 HIS B C 1
ATOM 3340 O O . HIS B 1 154 ? -14.319 -20.513 -9.818 1 91.15 154 HIS B O 1
ATOM 3346 N N . VAL B 1 155 ? -12.096 -20.454 -9.795 1 91.37 155 VAL B N 1
ATOM 3347 C CA . VAL B 1 155 ? -11.984 -20.883 -11.185 1 91.37 155 VAL B CA 1
ATOM 3348 C C . VAL B 1 155 ? -12.666 -22.238 -11.364 1 91.37 155 VAL B C 1
ATOM 3350 O O . VAL B 1 155 ? -13.384 -22.454 -12.343 1 91.37 155 VAL B O 1
ATOM 3353 N N . ALA B 1 156 ? -12.456 -23.12 -10.423 1 89.43 156 ALA B N 1
ATOM 3354 C CA . ALA B 1 156 ? -13.018 -24.467 -10.492 1 89.43 156 ALA B CA 1
ATOM 3355 C C . ALA B 1 156 ? -14.543 -24.424 -10.522 1 89.43 156 ALA B C 1
ATOM 3357 O O . ALA B 1 156 ? -15.186 -25.323 -11.069 1 89.43 156 ALA B O 1
ATOM 3358 N N . HIS B 1 157 ? -15.13 -23.387 -10.073 1 87.55 157 HIS B N 1
ATOM 3359 C CA . HIS B 1 157 ? -16.582 -23.36 -9.931 1 87.55 157 HIS B CA 1
ATOM 3360 C C . HIS B 1 157 ? -17.214 -22.387 -10.92 1 87.55 157 HIS B C 1
ATOM 3362 O O . HIS B 1 157 ? -18.429 -22.173 -10.897 1 87.55 157 HIS B O 1
ATOM 3368 N N . LEU B 1 158 ? -16.424 -21.809 -11.741 1 85.73 158 LEU B N 1
ATOM 3369 C CA . LEU B 1 158 ? -16.959 -21.041 -12.86 1 85.73 158 LEU B CA 1
ATOM 3370 C C . LEU B 1 158 ? -17.666 -21.953 -13.857 1 85.73 158 LEU B C 1
ATOM 3372 O O . LEU B 1 158 ? -17.378 -23.15 -13.922 1 85.73 158 LEU B O 1
ATOM 3376 N N . PRO B 1 159 ? -18.646 -21.273 -14.583 1 78.23 159 PRO B N 1
ATOM 3377 C CA . PRO B 1 159 ? -19.285 -22.072 -15.632 1 78.23 159 PRO B CA 1
ATOM 3378 C C . PRO B 1 159 ? -18.307 -22.501 -16.724 1 78.23 159 PRO B C 1
ATOM 3380 O O . PRO B 1 159 ? -17.412 -21.736 -17.091 1 78.23 159 PRO B O 1
ATOM 3383 N N . SER B 1 160 ? -18.23 -23.819 -17.041 1 67.53 160 SER B N 1
ATOM 3384 C CA . SER B 1 160 ? -17.314 -24.365 -18.037 1 67.53 160 SER B CA 1
ATOM 3385 C C . SER B 1 160 ? -17.627 -23.827 -19.43 1 67.53 160 SER B C 1
ATOM 3387 O O . SER B 1 160 ? -18.792 -23.618 -19.773 1 67.53 160 SER B O 1
ATOM 3389 N N . SER B 1 161 ? -16.619 -23.227 -20.04 1 55.46 161 SER B N 1
ATOM 3390 C CA . SER B 1 161 ? -16.887 -22.929 -21.443 1 55.46 161 SER B CA 1
ATOM 3391 C C . SER B 1 161 ? -17.168 -24.201 -22.235 1 55.46 161 SER B C 1
ATOM 3393 O O . SER B 1 161 ? -16.615 -25.261 -21.934 1 55.46 161 SER B O 1
ATOM 3395 N N . PRO B 1 162 ? -18.178 -24.11 -23.16 1 48.36 162 PRO B N 1
ATOM 3396 C CA . PRO B 1 162 ? -18.412 -25.282 -24.007 1 48.36 162 PRO B CA 1
ATOM 3397 C C . PRO B 1 162 ? -17.135 -25.8 -24.663 1 48.36 162 PRO B C 1
ATOM 3399 O O . PRO B 1 162 ? -16.312 -25.009 -25.132 1 48.36 162 PRO B O 1
ATOM 3402 N N . LEU B 1 163 ? -16.583 -26.719 -24.158 1 48.24 163 LEU B N 1
ATOM 3403 C CA . LEU B 1 163 ? -15.41 -27.302 -24.799 1 48.24 163 LEU B CA 1
ATOM 3404 C C . LEU B 1 163 ? -15.621 -27.431 -26.304 1 48.24 163 LEU B C 1
ATOM 3406 O O . LEU B 1 163 ? -16.513 -28.156 -26.75 1 48.24 163 LEU B O 1
ATOM 3410 N N . LEU B 1 164 ? -15.511 -26.316 -26.954 1 45.57 164 LEU B N 1
ATOM 3411 C CA . LEU B 1 164 ? -15.601 -26.399 -28.408 1 45.57 164 LEU B CA 1
ATOM 3412 C C . LEU B 1 164 ? -14.541 -27.343 -28.966 1 45.57 164 LEU B C 1
ATOM 3414 O O . LEU B 1 164 ? -14.172 -27.245 -30.138 1 45.57 164 LEU B O 1
ATOM 3418 N N . TYR B 1 165 ? -13.905 -28.029 -28.145 1 45.61 165 TYR B N 1
ATOM 3419 C CA . TYR B 1 165 ? -12.832 -28.76 -28.81 1 45.61 165 TYR B CA 1
ATOM 3420 C C . TYR B 1 165 ? -13.378 -29.975 -29.55 1 45.61 165 TYR B C 1
ATOM 3422 O O . TYR B 1 165 ? -14.414 -30.527 -29.172 1 45.61 165 TYR B O 1
ATOM 3430 N N . SER B 1 166 ? -12.865 -30.124 -30.755 1 48.72 166 SER B N 1
ATOM 3431 C CA . SER B 1 166 ? -13.082 -31.387 -31.453 1 48.72 166 SER B CA 1
ATOM 3432 C C . SER B 1 166 ? -12.775 -32.577 -30.551 1 48.72 166 SER B C 1
ATOM 3434 O O . SER B 1 166 ? -11.987 -32.463 -29.61 1 48.72 166 SER B O 1
ATOM 3436 N N . LYS B 1 167 ? -13.641 -33.571 -30.551 1 51.28 167 LYS B N 1
ATOM 3437 C CA . LYS B 1 167 ? -13.551 -34.825 -29.809 1 51.28 167 LYS B CA 1
ATOM 3438 C C . LYS B 1 167 ? -12.1 -35.271 -29.657 1 51.28 167 LYS B C 1
ATOM 3440 O O . LYS B 1 167 ? -11.692 -35.719 -28.583 1 51.28 167 LYS B O 1
ATOM 3445 N N . ALA B 1 168 ? -11.349 -35.1 -30.692 1 50.41 168 ALA B N 1
ATOM 3446 C CA . ALA B 1 168 ? -9.982 -35.611 -30.74 1 50.41 168 ALA B CA 1
ATOM 3447 C C . ALA B 1 168 ? -9.066 -34.816 -29.814 1 50.41 168 ALA B C 1
ATOM 3449 O O . ALA B 1 168 ? -8.217 -35.39 -29.128 1 50.41 168 ALA B O 1
ATOM 3450 N N . ASP B 1 169 ? -9.302 -33.579 -29.69 1 54.7 169 ASP B N 1
ATOM 3451 C CA . ASP B 1 169 ? -8.415 -32.702 -28.931 1 54.7 169 ASP B CA 1
ATOM 3452 C C . ASP B 1 169 ? -8.626 -32.874 -27.428 1 54.7 169 ASP B C 1
ATOM 3454 O O . ASP B 1 169 ? -7.665 -32.863 -26.656 1 54.7 169 ASP B O 1
ATOM 3458 N N . VAL B 1 170 ? -9.819 -33.136 -27.198 1 55.4 170 VAL B N 1
ATOM 3459 C CA . VAL B 1 170 ? -10.174 -33.283 -25.79 1 55.4 170 VAL B CA 1
ATOM 3460 C C . VAL B 1 170 ? -9.626 -34.604 -25.254 1 55.4 170 VAL B C 1
ATOM 3462 O O . VAL B 1 170 ? -9.222 -34.689 -24.092 1 55.4 170 VAL B O 1
ATOM 3465 N N . LEU B 1 171 ? -9.508 -35.575 -26.236 1 55.7 171 LEU B N 1
ATOM 3466 C CA . LEU B 1 171 ? -9.107 -36.909 -25.802 1 55.7 171 LEU B CA 1
ATOM 3467 C C . LEU B 1 171 ? -7.615 -36.953 -25.49 1 55.7 171 LEU B C 1
ATOM 3469 O O . LEU B 1 171 ? -7.169 -37.77 -24.68 1 55.7 171 LEU B O 1
ATOM 3473 N N . ASP B 1 172 ? -6.879 -36.026 -26.124 1 59.14 172 ASP B N 1
ATOM 3474 C CA . ASP B 1 172 ? -5.433 -36.173 -25.986 1 59.14 172 ASP B CA 1
ATOM 3475 C C . ASP B 1 172 ? -4.885 -35.231 -24.916 1 59.14 172 ASP B C 1
ATOM 3477 O O . ASP B 1 172 ? -3.768 -35.419 -24.429 1 59.14 172 ASP B O 1
ATOM 3481 N N . LYS B 1 173 ? -5.822 -34.326 -24.406 1 67.89 173 LYS B N 1
ATOM 3482 C CA . LYS B 1 173 ? -5.26 -33.348 -23.479 1 67.89 173 LYS B CA 1
ATOM 3483 C C . LYS B 1 173 ? -5.631 -33.68 -22.037 1 67.89 173 LYS B C 1
ATOM 3485 O O . LYS B 1 173 ? -6.766 -34.072 -21.757 1 67.89 173 LYS B O 1
ATOM 3490 N N . ARG B 1 174 ? -4.582 -33.757 -21.167 1 73.65 174 ARG B N 1
ATOM 3491 C CA . ARG B 1 174 ? -4.838 -33.913 -19.739 1 73.65 174 ARG B CA 1
ATOM 3492 C C . ARG B 1 174 ? -5.578 -32.702 -19.181 1 73.65 174 ARG B C 1
ATOM 3494 O O . ARG B 1 174 ? -5.129 -31.565 -19.342 1 73.65 174 ARG B O 1
ATOM 3501 N N . PRO B 1 175 ? -6.711 -32.914 -18.669 1 79.32 175 PRO B N 1
ATOM 3502 C CA . PRO B 1 175 ? -7.427 -31.773 -18.094 1 79.32 175 PRO B CA 1
ATOM 3503 C C . PRO B 1 175 ? -6.569 -30.97 -17.118 1 79.32 175 PRO B C 1
ATOM 3505 O O . PRO B 1 175 ? -5.72 -31.537 -16.426 1 79.32 175 PRO B O 1
ATOM 3508 N N . ALA B 1 176 ? -6.77 -29.76 -17.012 1 87.11 176 ALA B N 1
ATOM 3509 C CA . ALA B 1 176 ? -5.97 -28.841 -16.207 1 87.11 176 ALA B CA 1
ATOM 3510 C C . ALA B 1 176 ? -6.005 -29.231 -14.732 1 87.11 176 ALA B C 1
ATOM 3512 O O . ALA B 1 176 ? -4.993 -29.134 -14.034 1 87.11 176 ALA B O 1
ATOM 3513 N N . PHE B 1 177 ? -7.164 -29.688 -14.294 1 89.74 177 PHE B N 1
ATOM 3514 C CA . PHE B 1 177 ? -7.279 -30.069 -12.891 1 89.74 177 PHE B CA 1
ATOM 3515 C C . PHE B 1 177 ? -6.355 -31.238 -12.57 1 89.74 177 PHE B C 1
ATOM 3517 O O . PHE B 1 177 ? -5.692 -31.245 -11.531 1 89.74 177 PHE B O 1
ATOM 3524 N N . VAL B 1 178 ? -6.351 -32.205 -13.418 1 85.51 178 VAL B N 1
ATOM 3525 C CA . VAL B 1 178 ? -5.522 -33.384 -13.19 1 85.51 178 VAL B CA 1
ATOM 3526 C C . VAL B 1 178 ? -4.046 -32.993 -13.223 1 85.51 178 VAL B C 1
ATOM 3528 O O . VAL B 1 178 ? -3.26 -33.441 -12.385 1 85.51 178 VAL B O 1
ATOM 3531 N N . ALA B 1 179 ? -3.723 -32.196 -14.164 1 89.13 179 ALA B N 1
ATOM 3532 C CA . ALA B 1 179 ? -2.354 -31.694 -14.24 1 89.13 179 ALA B CA 1
ATOM 3533 C C . ALA B 1 179 ? -1.983 -30.918 -12.979 1 89.13 179 ALA B C 1
ATOM 3535 O O . ALA B 1 179 ? -0.879 -31.069 -12.451 1 89.13 179 ALA B O 1
ATOM 3536 N N . ALA B 1 180 ? -2.846 -30.112 -12.489 1 92.45 180 ALA B N 1
ATOM 3537 C CA . ALA B 1 180 ? -2.633 -29.314 -11.285 1 92.45 180 ALA B CA 1
ATOM 3538 C C . ALA B 1 180 ? -2.431 -30.207 -10.064 1 92.45 180 ALA B C 1
ATOM 3540 O O . ALA B 1 180 ? -1.527 -29.972 -9.258 1 92.45 180 ALA B O 1
ATOM 3541 N N . ALA B 1 181 ? -3.283 -31.167 -9.943 1 88.44 181 ALA B N 1
ATOM 3542 C CA . ALA B 1 181 ? -3.184 -32.092 -8.817 1 88.44 181 ALA B CA 1
ATOM 3543 C C . ALA B 1 181 ? -1.85 -32.832 -8.83 1 88.44 181 ALA B C 1
ATOM 3545 O O . ALA B 1 181 ? -1.211 -32.992 -7.787 1 88.44 181 ALA B O 1
ATOM 3546 N N . SER B 1 182 ? -1.481 -33.272 -9.983 1 86.11 182 SER B N 1
ATOM 3547 C CA . SER B 1 182 ? -0.198 -33.955 -10.116 1 86.11 182 SER B CA 1
ATOM 3548 C C . SER B 1 182 ? 0.959 -33.037 -9.735 1 86.11 182 SER B C 1
ATOM 3550 O O . SER B 1 182 ? 1.865 -33.441 -9.003 1 86.11 182 SER B O 1
ATOM 3552 N N . LEU B 1 183 ? 0.909 -31.871 -10.243 1 89.69 183 LEU B N 1
ATOM 3553 C CA . LEU B 1 183 ? 1.939 -30.886 -9.932 1 89.69 183 LEU B CA 1
ATOM 3554 C C . LEU B 1 183 ? 2.022 -30.644 -8.428 1 89.69 183 LEU B C 1
ATOM 3556 O O . LEU B 1 183 ? 3.118 -30.585 -7.865 1 89.69 183 LEU B O 1
ATOM 3560 N N . PHE B 1 184 ? 0.887 -30.447 -7.829 1 89.77 184 PHE B N 1
ATOM 3561 C CA . PHE B 1 184 ? 0.813 -30.19 -6.396 1 89.77 184 PHE B CA 1
ATOM 3562 C C . PHE B 1 184 ? 1.428 -31.339 -5.607 1 89.77 184 PHE B C 1
ATOM 3564 O O . PHE B 1 184 ? 2.248 -31.117 -4.714 1 89.77 184 PHE B O 1
ATOM 3571 N N . CYS B 1 185 ? 1.178 -32.534 -5.915 1 82.65 185 CYS B N 1
ATOM 3572 C CA . CYS B 1 185 ? 1.664 -33.717 -5.215 1 82.65 185 CYS B CA 1
ATOM 3573 C C . CYS B 1 185 ? 3.17 -33.874 -5.389 1 82.65 185 CYS B C 1
ATOM 3575 O O . CYS B 1 185 ? 3.866 -34.297 -4.464 1 82.65 185 CYS B O 1
ATOM 3577 N N . ASP B 1 186 ? 3.637 -33.537 -6.529 1 82.43 186 ASP B N 1
ATOM 3578 C CA . ASP B 1 186 ? 5.06 -33.676 -6.82 1 82.43 186 ASP B CA 1
ATOM 3579 C C . ASP B 1 186 ? 5.886 -32.679 -6.01 1 82.43 186 ASP B C 1
ATOM 3581 O O . ASP B 1 186 ? 7.083 -32.883 -5.799 1 82.43 186 ASP B O 1
ATOM 3585 N N . ASN B 1 187 ? 5.282 -31.668 -5.538 1 80.14 187 ASN B N 1
ATOM 3586 C CA . ASN B 1 187 ? 6.036 -30.6 -4.89 1 80.14 187 ASN B CA 1
ATOM 3587 C C . ASN B 1 187 ? 5.716 -30.512 -3.4 1 80.14 187 ASN B C 1
ATOM 3589 O O . ASN B 1 187 ? 6.393 -29.799 -2.657 1 80.14 187 ASN B O 1
ATOM 3593 N N . MET B 1 188 ? 4.636 -31.029 -2.775 1 68.44 188 MET B N 1
ATOM 3594 C CA . MET B 1 188 ? 4.189 -30.823 -1.401 1 68.44 188 MET B CA 1
ATOM 3595 C C . MET B 1 188 ? 4.825 -31.844 -0.463 1 68.44 188 MET B C 1
ATOM 3597 O O . MET B 1 188 ? 4.647 -31.77 0.754 1 68.44 188 MET B O 1
ATOM 3601 N N . SER B 1 189 ? 5.397 -32.964 -0.909 1 58.72 189 SER B N 1
ATOM 3602 C CA . SER B 1 189 ? 5.875 -33.971 0.033 1 58.72 189 SER B CA 1
ATOM 3603 C C . SER B 1 189 ? 6.549 -33.324 1.239 1 58.72 189 SER B C 1
ATOM 3605 O O . SER B 1 189 ? 6.467 -33.843 2.354 1 58.72 189 SER B O 1
ATOM 3607 N N . ASP B 1 190 ? 7.263 -32.261 1.175 1 54.5 190 ASP B N 1
ATOM 3608 C CA . ASP B 1 190 ? 8.105 -31.781 2.267 1 54.5 190 ASP B CA 1
ATOM 3609 C C . ASP B 1 190 ? 7.462 -30.59 2.973 1 54.5 190 ASP B C 1
ATOM 3611 O O . ASP B 1 190 ? 7.919 -30.172 4.039 1 54.5 190 ASP B O 1
ATOM 3615 N N . LEU B 1 191 ? 6.553 -29.94 2.381 1 50.22 191 LEU B N 1
ATOM 3616 C CA . LEU B 1 191 ? 6.346 -28.549 2.771 1 50.22 191 LEU B CA 1
ATOM 3617 C C . LEU B 1 191 ? 5.207 -28.432 3.779 1 50.22 191 LEU B C 1
ATOM 3619 O O . LEU B 1 191 ? 5.085 -27.416 4.468 1 50.22 191 LEU B O 1
ATOM 3623 N N . PHE B 1 192 ? 4.201 -29.277 3.832 1 52.36 192 PHE B N 1
ATOM 3624 C CA . PHE B 1 192 ? 2.991 -28.765 4.463 1 52.36 192 PHE B CA 1
ATOM 3625 C C . PHE B 1 192 ? 2.364 -29.819 5.367 1 52.36 192 PHE B C 1
ATOM 3627 O O . PHE B 1 192 ? 2.541 -31.019 5.146 1 52.36 192 PHE B O 1
ATOM 3634 N N . ASP B 1 193 ? 2.264 -29.315 6.554 1 56.43 193 ASP B N 1
ATOM 3635 C CA . ASP B 1 193 ? 1.201 -30.039 7.245 1 56.43 193 ASP B CA 1
ATOM 3636 C C . ASP B 1 193 ? -0.079 -30.063 6.413 1 56.43 193 ASP B C 1
ATOM 3638 O O . ASP B 1 193 ? -0.814 -29.075 6.367 1 56.43 193 ASP B O 1
ATOM 3642 N N . ARG B 1 194 ? -0.182 -30.926 5.498 1 57 194 ARG B N 1
ATOM 3643 C CA . ARG B 1 194 ? -1.2 -31.113 4.469 1 57 194 ARG B CA 1
ATOM 3644 C C . ARG B 1 194 ? -2.596 -30.856 5.026 1 57 194 ARG B C 1
ATOM 3646 O O . ARG B 1 194 ? -3.431 -30.239 4.362 1 57 194 ARG B O 1
ATOM 3653 N N . LYS B 1 195 ? -2.813 -31.279 6.282 1 57 195 LYS B N 1
ATOM 3654 C CA . LYS B 1 195 ? -4.184 -31.269 6.786 1 57 195 LYS B CA 1
ATOM 3655 C C . LYS B 1 195 ? -4.711 -29.843 6.915 1 57 195 LYS B C 1
ATOM 3657 O O . LYS B 1 195 ? -5.907 -29.6 6.741 1 57 195 LYS B O 1
ATOM 3662 N N . SER B 1 196 ? -3.814 -28.979 6.996 1 62.15 196 SER B N 1
ATOM 3663 C CA . SER B 1 196 ? -4.321 -27.628 7.217 1 62.15 196 SER B CA 1
ATOM 3664 C C . SER B 1 196 ? -4.154 -26.764 5.971 1 62.15 196 SER B C 1
ATOM 3666 O O . SER B 1 196 ? -4.511 -25.584 5.975 1 62.15 196 SER B O 1
ATOM 3668 N N . ASP B 1 197 ? -3.838 -27.471 4.826 1 80 197 ASP B N 1
ATOM 3669 C CA . ASP B 1 197 ? -3.564 -26.722 3.604 1 80 197 ASP B CA 1
ATOM 3670 C C . ASP B 1 197 ? -4.842 -26.5 2.797 1 80 197 ASP B C 1
ATOM 3672 O O . ASP B 1 197 ? -5.563 -27.453 2.493 1 80 197 ASP B O 1
ATOM 3676 N N . GLU B 1 198 ? -5.12 -25.366 2.505 1 82.25 198 GLU B N 1
ATOM 3677 C CA . GLU B 1 198 ? -6.387 -24.982 1.89 1 82.25 198 GLU B CA 1
ATOM 3678 C C . GLU B 1 198 ? -6.488 -25.506 0.46 1 82.25 198 GLU B C 1
ATOM 3680 O O . GLU B 1 198 ? -7.558 -25.938 0.026 1 82.25 198 GLU B O 1
ATOM 3685 N N . LEU B 1 199 ? -5.397 -25.459 -0.228 1 90.23 199 LEU B N 1
ATOM 3686 C CA . LEU B 1 199 ? -5.452 -25.928 -1.608 1 90.23 199 LEU B CA 1
ATOM 3687 C C . LEU B 1 199 ? -5.596 -27.445 -1.662 1 90.23 199 LEU B C 1
ATOM 3689 O O . LEU B 1 199 ? -6.339 -27.974 -2.492 1 90.23 199 LEU B O 1
ATOM 3693 N N . TRP B 1 200 ? -4.919 -28.058 -0.764 1 85.8 200 TRP B N 1
ATOM 3694 C CA . TRP B 1 200 ? -5.024 -29.508 -0.648 1 85.8 200 TRP B CA 1
ATOM 3695 C C . TRP B 1 200 ? -6.468 -29.931 -0.397 1 85.8 200 TRP B C 1
ATOM 3697 O O . TRP B 1 200 ? -6.988 -30.821 -1.074 1 85.8 200 TRP B O 1
ATOM 3707 N N . LYS B 1 201 ? -7.065 -29.321 0.527 1 83.12 201 LYS B N 1
ATOM 3708 C CA . LYS B 1 201 ? -8.452 -29.632 0.862 1 83.12 201 LYS B CA 1
ATOM 3709 C C . LYS B 1 201 ? -9.372 -29.395 -0.332 1 83.12 201 LYS B C 1
ATOM 3711 O O . LYS B 1 201 ? -10.225 -30.231 -0.64 1 83.12 201 LYS B O 1
ATOM 3716 N N . THR B 1 202 ? -9.161 -28.363 -0.947 1 87.32 202 THR B N 1
ATOM 3717 C CA . THR B 1 202 ? -9.997 -27.997 -2.085 1 87.32 202 THR B CA 1
ATOM 3718 C C . THR B 1 202 ? -9.847 -29.011 -3.215 1 87.32 202 THR B C 1
ATOM 3720 O O . THR B 1 202 ? -10.842 -29.468 -3.782 1 87.32 202 THR B O 1
ATOM 3723 N N . MET B 1 203 ? -8.633 -29.38 -3.505 1 88.34 203 MET B N 1
ATOM 3724 C CA . MET B 1 203 ? -8.388 -30.31 -4.603 1 88.34 203 MET B CA 1
ATOM 3725 C C . MET B 1 203 ? -8.974 -31.684 -4.294 1 88.34 203 MET B C 1
ATOM 3727 O O . MET B 1 203 ? -9.532 -32.338 -5.177 1 88.34 203 MET B O 1
ATOM 3731 N N . LYS B 1 204 ? -8.846 -32.003 -3.068 1 83.85 204 LYS B N 1
ATOM 3732 C CA . LYS B 1 204 ? -9.41 -33.28 -2.641 1 83.85 204 LYS B CA 1
ATOM 3733 C C . LYS B 1 204 ? -10.928 -33.29 -2.799 1 83.85 204 LYS B C 1
ATOM 3735 O O . LYS B 1 204 ? -11.493 -34.229 -3.364 1 83.85 204 LYS B O 1
ATOM 3740 N N . ILE B 1 205 ? -11.524 -32.314 -2.361 1 82.75 205 ILE B N 1
ATOM 3741 C CA . ILE B 1 205 ? -12.978 -32.213 -2.424 1 82.75 205 ILE B CA 1
ATOM 3742 C C . ILE B 1 205 ? -13.432 -32.204 -3.882 1 82.75 205 ILE B C 1
ATOM 3744 O O . ILE B 1 205 ? -14.358 -32.928 -4.255 1 82.75 205 ILE B O 1
ATOM 3748 N N . VAL B 1 206 ? -12.784 -31.458 -4.641 1 85.5 206 VAL B N 1
ATOM 3749 C CA . VAL B 1 206 ? -13.134 -31.372 -6.055 1 85.5 206 VAL B CA 1
ATOM 3750 C C . VAL B 1 206 ? -12.974 -32.741 -6.712 1 85.5 206 VAL B C 1
ATOM 3752 O O . VAL B 1 206 ? -13.828 -33.165 -7.493 1 85.5 206 VAL B O 1
ATOM 3755 N N . SER B 1 207 ? -11.886 -33.42 -6.438 1 84.1 207 SER B N 1
ATOM 3756 C CA . SER B 1 207 ? -11.622 -34.728 -7.027 1 84.1 207 SER B CA 1
ATOM 3757 C C . SER B 1 207 ? -12.716 -35.728 -6.667 1 84.1 207 SER B C 1
ATOM 3759 O O . SER B 1 207 ? -13.304 -36.357 -7.548 1 84.1 207 SER B O 1
ATOM 3761 N N . PHE B 1 208 ? -13.101 -35.762 -5.46 1 79.87 208 PHE B N 1
ATOM 3762 C CA . PHE B 1 208 ? -14.025 -36.788 -4.992 1 79.87 208 PHE B CA 1
ATOM 3763 C C . PHE B 1 208 ? -15.459 -36.439 -5.371 1 79.87 208 PHE B C 1
ATOM 3765 O O . PHE B 1 208 ? -16.235 -37.315 -5.759 1 79.87 208 PHE B O 1
ATOM 3772 N N . THR B 1 209 ? -15.797 -35.219 -5.25 1 78.03 209 THR B N 1
ATOM 3773 C CA . THR B 1 209 ? -17.16 -34.818 -5.582 1 78.03 209 THR B CA 1
ATOM 3774 C C . THR B 1 209 ? -17.437 -35.022 -7.069 1 78.03 209 THR B C 1
ATOM 3776 O O . THR B 1 209 ? -18.506 -35.504 -7.446 1 78.03 209 THR B O 1
ATOM 3779 N N . ASN B 1 210 ? -16.504 -34.702 -7.828 1 78.47 210 ASN B N 1
ATOM 3780 C CA . ASN B 1 210 ? -16.69 -34.874 -9.265 1 78.47 210 ASN B CA 1
ATOM 3781 C C . ASN B 1 210 ? -16.642 -36.346 -9.663 1 78.47 210 ASN B C 1
ATOM 3783 O O . ASN B 1 210 ? -17.377 -36.777 -10.554 1 78.47 210 ASN B O 1
ATOM 3787 N N . TYR B 1 211 ? -15.775 -37.052 -9.018 1 75.17 211 TYR B N 1
ATOM 3788 C CA . TYR B 1 211 ? -15.754 -38.49 -9.261 1 75.17 211 TYR B CA 1
ATOM 3789 C C . TYR B 1 211 ? -17.1 -39.119 -8.924 1 75.17 211 TYR B C 1
ATOM 3791 O O . TYR B 1 211 ? -17.65 -39.886 -9.718 1 75.17 211 TYR B O 1
ATOM 3799 N N . MET B 1 212 ? -17.667 -38.776 -7.774 1 72.78 212 MET B N 1
ATOM 3800 C CA . MET B 1 212 ? -18.941 -39.332 -7.328 1 72.78 212 MET B CA 1
ATOM 3801 C C . MET B 1 212 ? -20.072 -38.923 -8.267 1 72.78 212 MET B C 1
ATOM 3803 O O . MET B 1 212 ? -20.964 -39.722 -8.555 1 72.78 212 MET B O 1
ATOM 3807 N N . GLY B 1 213 ? -19.991 -37.719 -8.708 1 71.16 213 GLY B N 1
ATOM 3808 C CA . GLY B 1 213 ? -20.996 -37.248 -9.648 1 71.16 213 GLY B CA 1
ATOM 3809 C C . GLY B 1 213 ? -20.941 -37.959 -10.987 1 71.16 213 GLY B C 1
ATOM 3810 O O . GLY B 1 213 ? -21.979 -38.304 -11.555 1 71.16 213 GLY B O 1
ATOM 3811 N N . LEU B 1 214 ? -19.766 -38.174 -11.474 1 70.89 214 LEU B N 1
ATOM 3812 C CA . LEU B 1 214 ? -19.591 -38.815 -12.772 1 70.89 214 LEU B CA 1
ATOM 3813 C C . LEU B 1 214 ? -19.904 -40.305 -12.69 1 70.89 214 LEU B C 1
ATOM 3815 O O . LEU B 1 214 ? -20.481 -40.875 -13.618 1 70.89 214 LEU B O 1
ATOM 3819 N N . LYS B 1 215 ? -19.508 -40.85 -11.61 1 67.76 215 LYS B N 1
ATOM 3820 C CA . LYS B 1 215 ? -19.793 -42.267 -11.403 1 67.76 215 LYS B CA 1
ATOM 3821 C C . LYS B 1 215 ? -21.296 -42.531 -11.406 1 67.76 215 LYS B C 1
ATOM 3823 O O . LYS B 1 215 ? -21.759 -43.507 -11.999 1 67.76 215 LYS B O 1
ATOM 3828 N N . ASP B 1 216 ? -22.019 -41.597 -10.863 1 64.03 216 ASP B N 1
ATOM 3829 C CA . ASP B 1 216 ? -23.467 -41.749 -10.767 1 64.03 216 ASP B CA 1
ATOM 3830 C C . ASP B 1 216 ? -24.134 -41.53 -12.123 1 64.03 216 ASP B C 1
ATOM 3832 O O . ASP B 1 216 ? -25.072 -42.245 -12.482 1 64.03 216 ASP B O 1
ATOM 3836 N N . THR B 1 217 ? -23.629 -40.512 -12.896 1 60.66 217 THR B N 1
ATOM 3837 C CA . THR B 1 217 ? -24.226 -40.204 -14.191 1 60.66 217 THR B CA 1
ATOM 3838 C C . THR B 1 217 ? -23.927 -41.309 -15.2 1 60.66 217 THR B C 1
ATOM 3840 O O . THR B 1 217 ? -24.743 -41.59 -16.081 1 60.66 217 THR B O 1
ATOM 3843 N N . ARG B 1 218 ? -22.695 -41.733 -15.264 1 56.39 218 ARG B N 1
ATOM 3844 C CA . ARG B 1 218 ? -22.36 -42.841 -16.153 1 56.39 218 ARG B CA 1
ATOM 3845 C C . ARG B 1 218 ? -23.266 -44.041 -15.897 1 56.39 218 ARG B C 1
ATOM 3847 O O . ARG B 1 218 ? -23.667 -44.734 -16.835 1 56.39 218 ARG B O 1
ATOM 3854 N N . TRP B 1 219 ? -23.672 -44.093 -14.693 1 52.94 219 TRP B N 1
ATOM 3855 C CA . TRP B 1 219 ? -24.586 -45.179 -14.354 1 52.94 219 TRP B CA 1
ATOM 3856 C C . TRP B 1 219 ? -26.016 -44.831 -14.752 1 52.94 219 TRP B C 1
ATOM 3858 O O . TRP B 1 219 ? -26.778 -45.702 -15.178 1 52.94 219 TRP B O 1
ATOM 3868 N N . GLU B 1 220 ? -26.253 -43.481 -14.607 1 52 220 GLU B N 1
ATOM 3869 C CA . GLU B 1 220 ? -27.615 -43.104 -14.973 1 52 220 GLU B CA 1
ATOM 3870 C C . GLU B 1 220 ? -27.763 -42.97 -16.486 1 52 220 GLU B C 1
ATOM 3872 O O . GLU B 1 220 ? -28.827 -43.257 -17.039 1 52 220 GLU B O 1
ATOM 3877 N N . ASP B 1 221 ? -26.901 -42.212 -17.209 1 49.55 221 ASP B N 1
ATOM 3878 C CA . ASP B 1 221 ? -27.055 -41.938 -18.634 1 49.55 221 ASP B CA 1
ATOM 3879 C C . ASP B 1 221 ? -26.986 -43.226 -19.451 1 49.55 221 ASP B C 1
ATOM 3881 O O . ASP B 1 221 ? -27.036 -43.19 -20.683 1 49.55 221 ASP B O 1
ATOM 3885 N N . ARG B 1 222 ? -26.534 -44.39 -19.127 1 43.94 222 ARG B N 1
ATOM 3886 C CA . ARG B 1 222 ? -26.908 -45.474 -20.029 1 43.94 222 ARG B CA 1
ATOM 3887 C C . ARG B 1 222 ? -28.357 -45.331 -20.485 1 43.94 222 ARG B C 1
ATOM 3889 O O . ARG B 1 222 ? -28.72 -45.79 -21.57 1 43.94 222 ARG B O 1
ATOM 3896 N N . GLU B 1 223 ? -29.315 -44.757 -19.653 1 42.22 223 GLU B N 1
ATOM 3897 C CA . GLU B 1 223 ? -30.67 -44.565 -20.161 1 42.22 223 GLU B CA 1
ATOM 3898 C C . GLU B 1 223 ? -30.86 -43.152 -20.705 1 42.22 223 GLU B C 1
ATOM 3900 O O . GLU B 1 223 ? -31.603 -42.947 -21.667 1 42.22 223 GLU B O 1
ATOM 3905 N N . ALA B 1 224 ? -30.581 -41.953 -20.025 1 41.65 224 ALA B N 1
ATOM 3906 C CA . ALA B 1 224 ? -31.086 -40.619 -20.34 1 41.65 224 ALA B CA 1
ATOM 3907 C C . ALA B 1 224 ? -30.06 -39.819 -21.137 1 41.65 224 ALA B C 1
ATOM 3909 O O . ALA B 1 224 ? -28.856 -39.924 -20.893 1 41.65 224 ALA B O 1
ATOM 3910 N N . LYS B 1 225 ? -30.278 -39.167 -22.412 1 42.76 225 LYS B N 1
ATOM 3911 C CA . LYS B 1 225 ? -29.798 -38.374 -23.54 1 42.76 225 LYS B CA 1
ATOM 3912 C C . LYS B 1 225 ? -29.056 -37.13 -23.06 1 42.76 225 LYS B C 1
ATOM 3914 O O . LYS B 1 225 ? -29.068 -36.096 -23.731 1 42.76 225 LYS B O 1
ATOM 3919 N N . SER B 1 226 ? -28.808 -36.806 -21.831 1 41.1 226 SER B N 1
ATOM 3920 C CA . SER B 1 226 ? -28.326 -35.454 -21.565 1 41.1 226 SER B CA 1
ATOM 3921 C C . SER B 1 226 ? -26.957 -35.222 -22.195 1 41.1 226 SER B C 1
ATOM 3923 O O . SER B 1 226 ? -26.153 -36.15 -22.305 1 41.1 226 SER B O 1
ATOM 3925 N N . PRO B 1 227 ? -26.73 -34.097 -23.016 1 40.17 227 PRO B N 1
ATOM 3926 C CA . PRO B 1 227 ? -25.485 -33.694 -23.674 1 40.17 227 PRO B CA 1
ATOM 3927 C C . PRO B 1 227 ? -24.263 -33.851 -22.771 1 40.17 227 PRO B C 1
ATOM 3929 O O . PRO B 1 227 ? -24.225 -33.288 -21.674 1 40.17 227 PRO B O 1
ATOM 3932 N N . LYS B 1 228 ? -23.619 -34.957 -22.73 1 45.35 228 LYS B N 1
ATOM 3933 C CA . LYS B 1 228 ? -22.446 -35.436 -22.004 1 45.35 228 LYS B CA 1
ATOM 3934 C C . LYS B 1 228 ? -21.28 -34.461 -22.14 1 45.35 228 LYS B C 1
ATOM 3936 O O . LYS B 1 228 ? -21.02 -33.943 -23.228 1 45.35 228 LYS B O 1
ATOM 3941 N N . ARG B 1 229 ? -20.999 -33.641 -21.167 1 47.91 229 ARG B N 1
ATOM 3942 C CA . ARG B 1 229 ? -19.785 -32.83 -21.183 1 47.91 229 ARG B CA 1
ATOM 3943 C C . ARG B 1 229 ? -18.599 -33.63 -21.708 1 47.91 229 ARG B C 1
ATOM 3945 O O . ARG B 1 229 ? -18.444 -34.809 -21.382 1 47.91 229 ARG B O 1
ATOM 3952 N N . ILE B 1 230 ? -18.084 -33.257 -22.804 1 46.37 230 ILE B N 1
ATOM 3953 C CA . ILE B 1 230 ? -17.104 -33.932 -23.649 1 46.37 230 ILE B CA 1
ATOM 3954 C C . ILE B 1 230 ? -15.995 -34.523 -22.781 1 46.37 230 ILE B C 1
ATOM 3956 O O . ILE B 1 230 ? -15.564 -35.657 -23.002 1 46.37 230 ILE B O 1
ATOM 3960 N N . PHE B 1 231 ? -15.47 -33.74 -21.912 1 51.22 231 PHE B N 1
ATOM 3961 C CA . PHE B 1 231 ? -14.373 -34.374 -21.19 1 51.22 231 PHE B CA 1
ATOM 3962 C C . PHE B 1 231 ? -14.855 -35.622 -20.46 1 51.22 231 PHE B C 1
ATOM 3964 O O . PHE B 1 231 ? -14.094 -36.575 -20.28 1 51.22 231 PHE B O 1
ATOM 3971 N N . TRP B 1 232 ? -16.241 -35.553 -20.303 1 54.32 232 TRP B N 1
ATOM 3972 C CA . TRP B 1 232 ? -16.857 -36.641 -19.55 1 54.32 232 TRP B CA 1
ATOM 3973 C C . TRP B 1 232 ? -16.917 -37.916 -20.386 1 54.32 232 TRP B C 1
ATOM 3975 O O . TRP B 1 232 ? -17.193 -38.997 -19.861 1 54.32 232 TRP B O 1
ATOM 3985 N N . GLU B 1 233 ? -16.525 -37.492 -21.562 1 54.88 233 GLU B N 1
ATOM 3986 C CA . GLU B 1 233 ? -16.615 -38.634 -22.467 1 54.88 233 GLU B CA 1
ATOM 3987 C C . GLU B 1 233 ? -15.316 -39.436 -22.473 1 54.88 233 GLU B C 1
ATOM 3989 O O . GLU B 1 233 ? -15.279 -40.562 -22.973 1 54.88 233 GLU B O 1
ATOM 3994 N N . ARG B 1 234 ? -14.254 -38.683 -21.848 1 58.46 234 ARG B N 1
ATOM 3995 C CA . ARG B 1 234 ? -13.008 -39.441 -21.811 1 58.46 234 ARG B CA 1
ATOM 3996 C C . ARG B 1 234 ? -13.085 -40.572 -20.791 1 58.46 234 ARG B C 1
ATOM 3998 O O . ARG B 1 234 ? -13.49 -40.357 -19.647 1 58.46 234 ARG B O 1
ATOM 4005 N N . GLU B 1 235 ? -12.979 -41.789 -21.24 1 58.19 235 GLU B N 1
ATOM 4006 C CA . GLU B 1 235 ? -13.081 -42.961 -20.377 1 58.19 235 GLU B CA 1
ATOM 4007 C C . GLU B 1 235 ? -12.104 -42.872 -19.207 1 58.19 235 GLU B C 1
ATOM 4009 O O . GLU B 1 235 ? -12.427 -43.28 -18.09 1 58.19 235 GLU B O 1
ATOM 4014 N N . ASP B 1 236 ? -10.908 -42.197 -19.499 1 67.43 236 ASP B N 1
ATOM 4015 C CA . ASP B 1 236 ? -9.852 -42.274 -18.494 1 67.43 236 ASP B CA 1
ATOM 4016 C C . ASP B 1 236 ? -9.914 -41.085 -17.539 1 67.43 236 ASP B C 1
ATOM 4018 O O . ASP B 1 236 ? -9.203 -41.052 -16.532 1 67.43 236 ASP B O 1
ATOM 4022 N N . PHE B 1 237 ? -10.92 -40.188 -17.755 1 72 237 PHE B N 1
ATOM 4023 C CA . PHE B 1 237 ? -10.939 -38.969 -16.955 1 72 237 PHE B CA 1
ATOM 4024 C C . PHE B 1 237 ? -11.374 -39.266 -15.525 1 72 237 PHE B C 1
ATOM 4026 O O . PHE B 1 237 ? -10.784 -38.753 -14.572 1 72 237 PHE B O 1
ATOM 4033 N N . MET B 1 238 ? -12.374 -40.089 -15.418 1 70.63 238 MET B N 1
ATOM 4034 C CA . MET B 1 238 ? -12.872 -40.457 -14.096 1 70.63 238 MET B CA 1
ATOM 4035 C C . MET B 1 238 ? -11.78 -41.126 -13.269 1 70.63 238 MET B C 1
ATOM 4037 O O . MET B 1 238 ? -11.63 -40.836 -12.081 1 70.63 238 MET B O 1
ATOM 4041 N N . MET B 1 239 ? -11.041 -41.925 -13.991 1 73.15 239 MET B N 1
ATOM 4042 C CA . MET B 1 239 ? -9.969 -42.625 -13.289 1 73.15 239 MET B CA 1
ATOM 4043 C C . MET B 1 239 ? -8.864 -41.658 -12.879 1 73.15 239 MET B C 1
ATOM 4045 O O . MET B 1 239 ? -8.282 -41.794 -11.802 1 73.15 239 MET B O 1
ATOM 4049 N N . GLU B 1 240 ? -8.655 -40.716 -13.726 1 74.48 240 GLU B N 1
ATOM 4050 C CA . GLU B 1 240 ? -7.629 -39.723 -13.422 1 74.48 240 GLU B CA 1
ATOM 4051 C C . GLU B 1 240 ? -8.031 -38.863 -12.226 1 74.48 240 GLU B C 1
ATOM 4053 O O . GLU B 1 240 ? -7.189 -38.51 -11.398 1 74.48 240 GLU B O 1
ATOM 4058 N N . LEU B 1 241 ? -9.307 -38.549 -12.155 1 75.25 241 LEU B N 1
ATOM 4059 C CA . LEU B 1 241 ? -9.819 -37.791 -11.018 1 75.25 241 LEU B CA 1
ATOM 4060 C C . LEU B 1 241 ? -9.654 -38.578 -9.722 1 75.25 241 LEU B C 1
ATOM 4062 O O . LEU B 1 241 ? -9.206 -38.031 -8.712 1 75.25 241 LEU B O 1
ATOM 4066 N N . LEU B 1 242 ? -10.045 -39.789 -9.873 1 74.61 242 LEU B N 1
ATOM 4067 C CA . LEU B 1 242 ? -9.936 -40.663 -8.71 1 74.61 242 LEU B CA 1
ATOM 4068 C C . LEU B 1 242 ? -8.482 -40.815 -8.278 1 74.61 242 LEU B C 1
ATOM 4070 O O . LEU B 1 242 ? -8.173 -40.744 -7.087 1 74.61 242 LEU B O 1
ATOM 4074 N N . GLU B 1 243 ? -7.619 -40.99 -9.211 1 75.07 243 GLU B N 1
ATOM 4075 C CA . GLU B 1 243 ? -6.195 -41.123 -8.914 1 75.07 243 GLU B CA 1
ATOM 4076 C C . GLU B 1 243 ? -5.643 -39.851 -8.278 1 75.07 243 GLU B C 1
ATOM 4078 O O . GLU B 1 243 ? -4.868 -39.915 -7.321 1 75.07 243 GLU B O 1
ATOM 4083 N N . ALA B 1 244 ? -6.098 -38.752 -8.814 1 73.96 244 ALA B N 1
ATOM 4084 C CA . ALA B 1 244 ? -5.68 -37.471 -8.25 1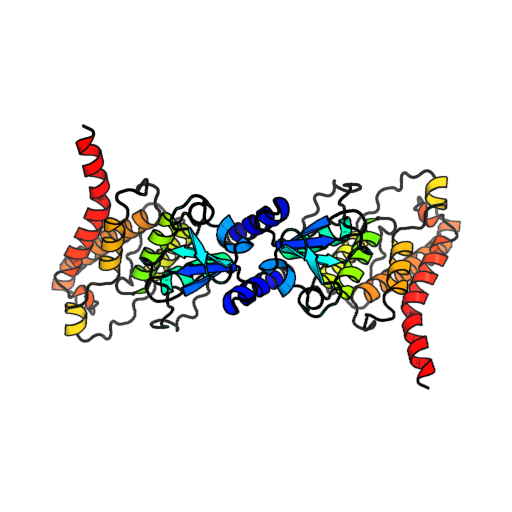 73.96 244 ALA B CA 1
ATOM 4085 C C . ALA B 1 244 ? -6.143 -37.332 -6.803 1 73.96 244 ALA B C 1
ATOM 4087 O O . ALA B 1 244 ? -5.368 -36.927 -5.933 1 73.96 244 ALA B O 1
ATOM 4088 N N . GLY B 1 245 ? -7.341 -37.658 -6.532 1 73.41 245 GLY B N 1
ATOM 4089 C CA . GLY B 1 245 ? -7.865 -37.619 -5.176 1 73.41 245 GLY B CA 1
ATOM 4090 C C . GLY B 1 245 ? -7.128 -38.542 -4.225 1 73.41 245 GLY B C 1
ATOM 4091 O O . GLY B 1 245 ? -6.838 -38.167 -3.087 1 73.41 245 GLY B O 1
ATOM 4092 N N . TRP B 1 246 ? -6.861 -39.721 -4.751 1 73.82 246 TRP B N 1
ATOM 4093 C CA . TRP B 1 246 ? -6.184 -40.718 -3.927 1 73.82 246 TRP B CA 1
ATOM 4094 C C . TRP B 1 246 ? -4.755 -40.287 -3.616 1 73.82 246 TRP B C 1
ATOM 4096 O O . TRP B 1 246 ? -4.275 -40.472 -2.495 1 73.82 246 TRP B O 1
ATOM 4106 N N . HIS B 1 247 ? -4.063 -39.747 -4.606 1 72.16 247 HIS B N 1
ATOM 4107 C CA . HIS B 1 247 ? -2.709 -39.254 -4.383 1 72.16 247 HIS B CA 1
ATOM 4108 C C . HIS B 1 247 ? -2.695 -38.126 -3.357 1 72.16 247 HIS B C 1
ATOM 4110 O O . HIS B 1 247 ? -1.78 -38.04 -2.535 1 72.16 247 HIS B O 1
ATOM 4116 N N . LEU B 1 248 ? -3.759 -37.381 -3.418 1 70.88 248 LEU B N 1
ATOM 4117 C CA . LEU B 1 248 ? -3.877 -36.296 -2.451 1 70.88 248 LEU B CA 1
ATOM 4118 C C . LEU B 1 248 ? -4.201 -36.837 -1.063 1 70.88 248 LEU B C 1
ATOM 4120 O O . LEU B 1 248 ? -3.718 -36.311 -0.058 1 70.88 248 LEU B O 1
ATOM 4124 N N . TYR B 1 249 ? -4.988 -37.915 -0.995 1 63.82 249 TYR B N 1
ATOM 4125 C CA . TYR B 1 249 ? -5.384 -38.537 0.262 1 63.82 249 TYR B CA 1
ATOM 4126 C C . TYR B 1 249 ? -4.25 -39.378 0.837 1 63.82 249 TYR B C 1
ATOM 4128 O O . TYR B 1 249 ? -3.968 -39.314 2.036 1 63.82 249 TYR B O 1
ATOM 4136 N N . HIS B 1 250 ? -3.662 -40.413 0.074 1 58.67 250 HIS B N 1
ATOM 4137 C CA . HIS B 1 250 ? -2.675 -41.381 0.541 1 58.67 250 HIS B CA 1
ATOM 4138 C C . HIS B 1 250 ? -1.362 -40.697 0.905 1 58.67 250 HIS B C 1
ATOM 4140 O O . HIS B 1 250 ? -0.63 -41.171 1.777 1 58.67 250 HIS B O 1
ATOM 4146 N N . ASP B 1 251 ? -0.835 -39.819 0.167 1 49.07 251 ASP B N 1
ATOM 4147 C CA . ASP B 1 251 ? 0.459 -39.341 0.643 1 49.07 251 ASP B CA 1
ATOM 4148 C C . ASP B 1 251 ? 0.407 -39.003 2.131 1 49.07 251 ASP B C 1
ATOM 4150 O O . ASP B 1 251 ? 1.438 -38.726 2.747 1 49.07 251 ASP B O 1
ATOM 4154 N N . LEU B 1 252 ? -0.692 -38.785 2.805 1 42.23 252 LEU B N 1
ATOM 4155 C CA . LEU B 1 252 ? -0.775 -38.755 4.262 1 42.23 252 LEU B CA 1
ATOM 4156 C C . LEU B 1 252 ? -0.423 -40.115 4.854 1 42.23 252 LEU B C 1
ATOM 4158 O O . LEU B 1 252 ? 0.24 -40.193 5.891 1 42.23 252 LEU B O 1
ATOM 4162 N N . SER B 1 253 ? -0.987 -41.165 4.392 1 38.23 253 SER B N 1
ATOM 4163 C CA . SER B 1 253 ? -0.846 -42.445 5.077 1 38.23 253 SER B CA 1
ATOM 4164 C C . SER B 1 253 ? 0.566 -43.001 4.927 1 38.23 253 SER B C 1
ATOM 4166 O O . SER B 1 253 ? 1.035 -43.757 5.78 1 38.23 253 SER B O 1
ATOM 4168 N N . ILE B 1 254 ? 1.25 -42.943 3.863 1 38.89 254 ILE B N 1
ATOM 4169 C CA . ILE B 1 254 ? 2.541 -43.62 3.804 1 38.89 254 ILE B CA 1
ATOM 4170 C C . ILE B 1 254 ? 3.541 -42.903 4.708 1 38.89 254 ILE B C 1
ATOM 4172 O O . ILE B 1 254 ? 4.352 -43.546 5.379 1 38.89 254 ILE B O 1
ATOM 4176 N N . GLY B 1 255 ? 3.57 -41.643 4.821 1 36.05 255 GLY B N 1
ATOM 4177 C CA . GLY B 1 255 ? 4.522 -41.142 5.798 1 36.05 255 GLY B CA 1
ATOM 4178 C C . GLY B 1 255 ? 4.218 -41.593 7.214 1 36.05 255 GLY B C 1
ATOM 4179 O O . GLY B 1 255 ? 5.079 -41.52 8.094 1 36.05 255 GLY B O 1
ATOM 4180 N N . LEU B 1 256 ? 2.968 -41.784 7.578 1 34.57 256 LEU B N 1
ATOM 4181 C CA . LEU B 1 256 ? 2.731 -42.337 8.907 1 34.57 256 LEU B CA 1
ATOM 4182 C C . LEU B 1 256 ? 3.212 -43.782 8.988 1 34.57 256 LEU B C 1
ATOM 4184 O O . LEU B 1 256 ? 3.494 -44.286 10.078 1 34.57 256 LEU B O 1
ATOM 4188 N N . ARG B 1 257 ? 3.254 -44.571 7.922 1 35.23 257 ARG B N 1
ATOM 4189 C CA . ARG B 1 257 ? 3.651 -45.962 8.12 1 35.23 257 ARG B CA 1
ATOM 4190 C C . ARG B 1 257 ? 5.143 -46.069 8.413 1 35.23 257 ARG B C 1
ATOM 4192 O O . ARG B 1 257 ? 5.576 -46.968 9.138 1 35.23 257 ARG B O 1
ATOM 4199 N N . ASN B 1 258 ? 6.011 -45.327 7.819 1 33.99 258 ASN B N 1
ATOM 4200 C CA . ASN B 1 258 ? 7.396 -45.659 8.136 1 33.99 258 ASN B CA 1
ATOM 4201 C C . ASN B 1 258 ? 7.787 -45.162 9.524 1 33.99 258 ASN B C 1
ATOM 4203 O O . ASN B 1 258 ? 8.938 -45.311 9.94 1 33.99 258 ASN B O 1
ATOM 4207 N N . SER B 1 259 ? 7.006 -44.245 10.136 1 31.13 259 SER B N 1
ATOM 4208 C CA . SER B 1 259 ? 7.444 -44.063 11.516 1 31.13 259 SER B CA 1
ATOM 4209 C C . SER B 1 259 ? 6.877 -45.15 12.424 1 31.13 259 SER B C 1
ATOM 4211 O O . SER B 1 259 ? 7.009 -45.075 13.647 1 31.13 259 SER B O 1
ATOM 4213 N N . GLY B 1 260 ? 6.202 -46.193 11.819 1 24.15 260 GLY B N 1
ATOM 4214 C CA . GLY B 1 260 ? 6.218 -47.309 12.751 1 24.15 260 GLY B CA 1
ATOM 4215 C C . GLY B 1 260 ? 7.537 -48.056 12.765 1 24.15 260 GLY B C 1
ATOM 4216 O O . GLY B 1 260 ? 8.329 -47.947 11.827 1 24.15 260 GLY B O 1
#